Protein AF-A0A106BY87-F1 (afdb_monomer_lite)

Organism: Shewanella frigidimarina (NCBI:txid56812)

Structure (mmCIF, N/CA/C/O backbone):
data_AF-A0A106BY87-F1
#
_entry.id   AF-A0A106BY87-F1
#
loop_
_atom_site.group_PDB
_atom_site.id
_atom_site.type_symbol
_atom_site.label_atom_id
_atom_site.label_alt_id
_atom_site.label_comp_id
_atom_site.label_asym_id
_atom_site.label_entity_id
_atom_site.label_seq_id
_atom_site.pdbx_PDB_ins_code
_atom_site.Cartn_x
_atom_site.Cartn_y
_atom_site.Cartn_z
_atom_site.occupancy
_atom_site.B_iso_or_equiv
_atom_site.auth_seq_id
_atom_site.auth_comp_id
_atom_site.auth_asym_id
_atom_site.auth_atom_id
_atom_site.pdbx_PDB_model_num
ATOM 1 N N . MET A 1 1 ? -18.892 -11.859 18.356 1.00 33.25 1 MET A N 1
ATOM 2 C CA . MET A 1 1 ? -19.936 -12.373 19.288 1.00 33.25 1 MET A CA 1
ATOM 3 C C . MET A 1 1 ? -20.824 -11.203 19.687 1.00 33.25 1 MET A C 1
ATOM 5 O O . MET A 1 1 ? -20.269 -10.182 20.065 1.00 33.25 1 MET A O 1
ATOM 9 N N . SER A 1 2 ? -22.152 -11.294 19.558 1.00 33.75 2 SER A N 1
ATOM 10 C CA . SER A 1 2 ? -23.039 -10.150 19.822 1.00 33.75 2 SER A CA 1
ATOM 11 C C . SER A 1 2 ? -23.058 -9.786 21.311 1.00 33.75 2 SER A C 1
ATOM 13 O O . SER A 1 2 ? -23.176 -10.654 22.182 1.00 33.75 2 SER A O 1
ATOM 15 N N . VAL A 1 3 ? -22.955 -8.483 21.584 1.00 42.69 3 VAL A N 1
ATOM 16 C CA . VAL A 1 3 ? -22.956 -7.875 22.925 1.00 42.69 3 VAL A CA 1
ATOM 17 C C . VAL A 1 3 ? -24.162 -8.302 23.767 1.00 42.69 3 VAL A C 1
ATOM 19 O O . VAL A 1 3 ? -24.038 -8.452 24.977 1.00 42.69 3 VAL A O 1
ATOM 22 N N . GLU A 1 4 ? -25.291 -8.627 23.135 1.00 41.66 4 GLU A N 1
ATOM 23 C CA . GLU A 1 4 ? -26.505 -9.082 23.824 1.00 41.66 4 GLU A CA 1
ATOM 24 C C . GLU A 1 4 ? -26.336 -10.389 24.613 1.00 41.66 4 GLU A C 1
ATOM 26 O O . GLU A 1 4 ? -27.044 -10.604 25.592 1.00 41.66 4 GLU A O 1
ATOM 31 N N . THR A 1 5 ? -25.390 -11.253 24.235 1.00 43.41 5 THR A N 1
ATOM 32 C CA . THR A 1 5 ? -25.271 -12.596 24.833 1.00 43.41 5 THR A CA 1
ATOM 33 C C . THR A 1 5 ? -24.526 -12.615 26.174 1.00 43.41 5 THR A C 1
ATOM 35 O O . THR A 1 5 ? -24.471 -13.658 26.820 1.00 43.41 5 THR A O 1
ATOM 38 N N . ARG A 1 6 ? -23.934 -11.488 26.607 1.00 48.09 6 ARG A N 1
ATOM 39 C CA . ARG A 1 6 ? -23.127 -11.403 27.844 1.00 48.09 6 ARG A CA 1
ATOM 40 C C . ARG A 1 6 ? -23.632 -10.400 28.879 1.00 48.09 6 ARG A C 1
ATOM 42 O O . ARG A 1 6 ? -23.087 -10.351 29.975 1.00 48.09 6 ARG A O 1
ATOM 49 N N . THR A 1 7 ? -24.649 -9.601 28.575 1.00 60.91 7 THR A N 1
ATOM 50 C CA . THR A 1 7 ? -25.034 -8.502 29.467 1.00 60.91 7 THR A CA 1
ATOM 51 C C . THR A 1 7 ? -26.059 -8.941 30.495 1.00 60.91 7 THR A C 1
ATOM 53 O O . THR A 1 7 ? -27.137 -9.431 30.156 1.00 60.91 7 THR A O 1
ATOM 56 N N . ASN A 1 8 ? -25.758 -8.701 31.769 1.00 77.19 8 ASN A N 1
ATOM 57 C CA . ASN A 1 8 ? -26.742 -8.856 32.825 1.00 77.19 8 ASN A CA 1
ATOM 58 C C . ASN A 1 8 ? -27.954 -7.939 32.552 1.00 77.19 8 ASN A C 1
ATOM 60 O O . ASN A 1 8 ? -27.803 -6.729 32.374 1.00 77.19 8 ASN A O 1
ATOM 64 N N . LYS A 1 9 ? -29.167 -8.508 32.547 1.00 85.06 9 LYS A N 1
ATOM 65 C CA . LYS A 1 9 ? -30.429 -7.782 32.303 1.00 85.06 9 LYS A CA 1
ATOM 66 C C . LYS A 1 9 ? -30.598 -6.530 33.176 1.00 85.06 9 LYS A C 1
ATOM 68 O O . LYS A 1 9 ? -31.238 -5.578 32.744 1.00 85.06 9 LYS A O 1
ATOM 73 N N . HIS A 1 10 ? -30.013 -6.517 34.374 1.00 86.75 10 HIS A N 1
ATOM 74 C CA . HIS A 1 10 ? -30.084 -5.397 35.308 1.00 86.75 10 HIS A CA 1
ATOM 75 C C . HIS A 1 10 ? -29.200 -4.215 34.877 1.00 86.75 10 HIS A C 1
ATOM 77 O O . HIS A 1 10 ? -29.629 -3.074 35.002 1.00 86.75 10 HIS A O 1
ATOM 83 N N . ILE A 1 11 ? -28.032 -4.465 34.269 1.00 89.25 11 ILE A N 1
ATOM 84 C CA . ILE A 1 11 ? -27.181 -3.409 33.683 1.00 89.25 11 ILE A CA 1
ATOM 85 C C . ILE A 1 11 ? -27.925 -2.697 32.547 1.00 89.25 11 ILE A C 1
ATOM 87 O O . ILE A 1 11 ? -27.905 -1.468 32.458 1.00 89.25 11 ILE A O 1
ATOM 91 N N . ARG A 1 12 ? -28.612 -3.468 31.696 1.00 90.81 12 ARG A N 1
ATOM 92 C CA . ARG A 1 12 ? -29.432 -2.927 30.606 1.00 90.81 12 ARG A CA 1
ATOM 93 C C . ARG A 1 12 ? -30.654 -2.169 31.136 1.00 90.81 12 ARG A C 1
ATOM 95 O O . ARG A 1 12 ? -30.952 -1.091 30.637 1.00 90.81 12 ARG A O 1
ATOM 102 N N . ALA A 1 13 ? -31.312 -2.680 32.179 1.00 91.12 13 ALA A N 1
ATOM 103 C CA . ALA A 1 13 ? -32.468 -2.022 32.791 1.00 91.12 13 ALA A CA 1
ATOM 104 C C . ALA A 1 13 ? -32.143 -0.609 33.310 1.00 91.12 13 ALA A C 1
ATOM 106 O O . ALA A 1 13 ? -32.957 0.302 33.150 1.00 91.12 13 ALA A O 1
ATOM 107 N N . THR A 1 14 ? -30.947 -0.406 33.876 1.00 91.06 14 THR A N 1
ATOM 108 C CA . THR A 1 14 ? -30.463 0.921 34.293 1.00 91.06 14 THR A CA 1
ATOM 109 C C . THR A 1 14 ? -30.368 1.888 33.115 1.00 91.06 14 THR A C 1
ATOM 111 O O . THR A 1 14 ? -30.880 3.003 33.202 1.00 91.06 14 THR A O 1
ATOM 114 N N . TRP A 1 15 ? -29.793 1.464 31.986 1.00 93.69 15 TRP A N 1
ATOM 115 C CA . TRP A 1 15 ? -29.769 2.281 30.770 1.00 93.69 15 TRP A CA 1
ATOM 116 C C . TRP A 1 15 ? -31.178 2.591 30.258 1.00 93.69 15 TRP A C 1
ATOM 118 O O . TRP A 1 15 ? -31.512 3.756 30.034 1.00 93.69 15 TRP A O 1
ATOM 128 N N . ASP A 1 16 ? -32.023 1.567 30.114 1.00 92.62 16 ASP A N 1
ATOM 129 C CA . ASP A 1 16 ? -33.369 1.706 29.554 1.00 92.62 16 ASP A CA 1
ATOM 130 C C . ASP A 1 16 ? -34.223 2.688 30.376 1.00 92.62 16 ASP A C 1
ATOM 132 O O . ASP A 1 16 ? -34.978 3.483 29.808 1.00 92.62 16 ASP A O 1
ATOM 136 N N . ARG A 1 17 ? -34.051 2.709 31.707 1.00 94.12 17 ARG A N 1
ATOM 137 C CA . ARG A 1 17 ? -34.755 3.626 32.613 1.00 94.12 17 ARG A CA 1
ATOM 138 C C . ARG A 1 17 ? -34.483 5.096 32.306 1.00 94.12 17 ARG A C 1
ATOM 140 O O . ARG A 1 17 ? -35.440 5.873 32.275 1.00 94.12 17 ARG A O 1
ATOM 147 N N . PHE A 1 18 ? -33.212 5.469 32.155 1.00 93.56 18 PHE A N 1
ATOM 148 C CA . PHE A 1 18 ? -32.784 6.866 32.024 1.00 93.56 18 PHE A CA 1
ATOM 149 C C . PHE A 1 18 ? -32.713 7.328 30.566 1.00 93.56 18 PHE A C 1
ATOM 151 O O . PHE A 1 18 ? -33.014 8.484 30.267 1.00 93.56 18 PHE A O 1
ATOM 158 N N . ASN A 1 19 ? -32.363 6.440 29.634 1.00 91.75 19 ASN A N 1
ATOM 159 C CA . ASN A 1 19 ? -32.386 6.752 28.207 1.00 91.75 19 ASN A CA 1
ATOM 160 C C . ASN A 1 19 ? -33.823 6.816 27.671 1.00 91.75 19 ASN A C 1
ATOM 162 O O . ASN A 1 19 ? -34.163 7.745 26.936 1.00 91.75 19 ASN A O 1
ATOM 166 N N . GLY A 1 20 ? -34.692 5.887 28.091 1.00 87.69 20 GLY A N 1
ATOM 167 C CA . GLY A 1 20 ? -36.106 5.867 27.703 1.00 87.69 20 GLY A CA 1
ATOM 168 C C . GLY A 1 20 ? -36.889 7.087 28.198 1.00 87.69 20 GLY A C 1
ATOM 169 O O . GLY A 1 20 ? -37.793 7.554 27.509 1.00 87.69 20 GLY A O 1
ATOM 170 N N . SER A 1 21 ? -36.507 7.657 29.346 1.00 87.69 21 SER A N 1
ATOM 171 C CA . SER A 1 21 ? -37.074 8.907 29.871 1.00 87.69 21 SER A CA 1
ATOM 172 C C . SER A 1 21 ? -36.393 10.176 29.341 1.00 87.69 21 SER A C 1
ATOM 174 O O . SER A 1 21 ? -36.814 11.275 29.697 1.00 87.69 21 SER A O 1
ATOM 176 N N . GLY A 1 22 ? -35.346 10.054 28.514 1.00 88.88 22 GLY A N 1
ATOM 177 C CA . GLY A 1 22 ? -34.585 11.194 27.990 1.00 88.88 22 GLY A CA 1
ATOM 178 C C . GLY A 1 22 ? -33.745 11.934 29.038 1.00 88.88 22 GLY A C 1
ATOM 179 O O . GLY A 1 22 ? -33.365 13.077 28.814 1.00 88.88 22 GLY A O 1
ATOM 180 N N . GLN A 1 23 ? -33.455 11.302 30.178 1.00 92.69 23 GLN A N 1
ATOM 181 C CA . GLN A 1 23 ? -32.757 11.913 31.314 1.00 92.69 23 GLN A CA 1
ATOM 182 C C . GLN A 1 23 ? -31.241 11.682 31.297 1.00 92.69 23 GLN A C 1
ATOM 184 O O . GLN A 1 23 ? -30.545 12.228 32.148 1.00 92.69 23 GLN A O 1
ATOM 189 N N . MET A 1 24 ? -30.699 10.911 30.346 1.00 93.88 24 MET A N 1
ATOM 190 C CA . MET A 1 24 ? -29.258 10.607 30.294 1.00 93.88 24 MET A CA 1
ATOM 191 C C . MET A 1 24 ? -28.355 11.846 30.273 1.00 93.88 24 MET A C 1
ATOM 193 O O . MET A 1 24 ? -27.248 11.799 30.805 1.00 93.88 24 MET A O 1
ATOM 197 N N . SER A 1 25 ? -28.817 12.965 29.718 1.00 92.75 25 SER A N 1
ATOM 198 C CA . SER A 1 25 ? -28.054 14.216 29.666 1.00 92.75 25 SER A CA 1
ATOM 199 C C . SER A 1 25 ? -27.989 14.959 31.006 1.00 92.75 25 SER A C 1
ATOM 201 O O . SER A 1 25 ? -27.091 15.778 31.190 1.00 92.75 25 SER A O 1
ATOM 203 N N . THR A 1 26 ? -28.900 14.675 31.945 1.00 93.69 26 THR A N 1
ATOM 204 C CA . THR A 1 26 ? -29.044 15.416 33.213 1.00 93.69 26 THR A CA 1
ATOM 205 C C . THR A 1 26 ? -28.945 14.551 34.467 1.00 93.69 26 THR A C 1
ATOM 207 O O . THR A 1 26 ? -28.721 15.098 35.541 1.00 93.69 26 THR A O 1
ATOM 210 N N . VAL A 1 27 ? -29.125 13.230 34.359 1.00 95.19 27 VAL A N 1
ATOM 211 C CA . VAL A 1 27 ? -29.111 12.301 35.502 1.00 95.19 27 VAL A CA 1
ATOM 212 C C . VAL A 1 27 ? -27.777 12.370 36.246 1.00 95.19 27 VAL A C 1
ATOM 214 O O . VAL A 1 27 ? -26.713 12.428 35.633 1.00 95.19 27 VAL A O 1
ATOM 217 N N . THR A 1 28 ? -27.800 12.377 37.568 1.00 95.50 28 THR A N 1
ATOM 218 C CA . THR A 1 28 ? -26.586 12.387 38.392 1.00 95.50 28 THR A CA 1
ATOM 219 C C . THR A 1 28 ? -26.012 10.979 38.558 1.00 95.50 28 THR A C 1
ATOM 221 O O . THR A 1 28 ? -26.722 9.980 38.437 1.00 95.50 28 THR A O 1
ATOM 224 N N . ILE A 1 29 ? -24.714 10.881 38.862 1.00 96.00 29 ILE A N 1
ATOM 225 C CA . ILE A 1 29 ? -24.072 9.590 39.160 1.00 96.00 29 ILE A CA 1
ATOM 226 C C . ILE A 1 29 ? -24.725 8.888 40.363 1.00 96.00 29 ILE A C 1
ATOM 228 O O . ILE A 1 29 ? -24.863 7.667 40.350 1.00 96.00 29 ILE A O 1
ATOM 232 N N . ASP A 1 30 ? -25.207 9.652 41.351 1.00 95.06 30 ASP A N 1
ATOM 233 C CA . ASP A 1 30 ? -25.891 9.121 42.534 1.00 95.06 30 ASP A CA 1
ATOM 234 C C . ASP A 1 30 ? -27.262 8.535 42.183 1.00 95.06 30 ASP A C 1
ATOM 236 O O . ASP A 1 30 ? -27.630 7.473 42.679 1.00 95.06 30 ASP A O 1
ATOM 240 N N . GLU A 1 31 ? -28.019 9.178 41.290 1.00 95.19 31 GLU A N 1
ATOM 241 C CA . GLU A 1 31 ? -29.291 8.635 40.799 1.00 95.19 31 GLU A CA 1
ATOM 242 C C . GLU A 1 31 ? -29.090 7.323 40.035 1.00 95.19 31 GLU A C 1
ATOM 244 O O . GLU A 1 31 ? -29.853 6.374 40.237 1.00 95.19 31 GLU A O 1
ATOM 249 N N . VAL A 1 32 ? -28.045 7.240 39.202 1.00 95.38 32 VAL A N 1
ATOM 250 C CA . VAL A 1 32 ? -27.690 5.999 38.496 1.00 95.38 32 VAL A CA 1
ATOM 251 C C . VAL A 1 32 ? -27.282 4.910 39.483 1.00 95.38 32 VAL A C 1
ATOM 253 O O . VAL A 1 32 ? -27.787 3.791 39.384 1.00 95.38 32 VAL A O 1
ATOM 256 N N . LYS A 1 33 ? -26.426 5.238 40.458 1.00 95.62 33 LYS A N 1
ATOM 257 C CA . LYS A 1 33 ? -25.991 4.310 41.507 1.00 95.62 33 LYS A CA 1
ATOM 258 C C . LYS A 1 33 ? -27.179 3.756 42.294 1.00 95.62 33 LYS A C 1
ATOM 260 O O . LYS A 1 33 ? -27.349 2.542 42.363 1.00 95.62 33 LYS A O 1
ATOM 265 N N . ASN A 1 34 ? -28.034 4.637 42.811 1.00 95.19 34 ASN A N 1
ATOM 266 C CA . ASN A 1 34 ? -29.198 4.263 43.613 1.00 95.19 34 ASN A CA 1
ATOM 267 C C . ASN A 1 34 ? -30.154 3.347 42.835 1.00 95.19 34 ASN A C 1
ATOM 269 O O . ASN A 1 34 ? -30.654 2.365 43.380 1.00 95.19 34 ASN A O 1
ATOM 273 N N . PHE A 1 35 ? -30.411 3.642 41.556 1.00 95.12 35 PHE A N 1
ATOM 274 C CA . PHE A 1 35 ? -31.281 2.800 40.735 1.00 95.12 35 PHE A CA 1
ATOM 275 C C . PHE A 1 35 ? -30.647 1.437 40.420 1.00 95.12 35 PHE A C 1
ATOM 277 O O . PHE A 1 35 ? -31.333 0.414 40.438 1.00 95.12 35 PHE A O 1
ATOM 284 N N . ALA A 1 36 ? -29.340 1.404 40.160 1.00 93.50 36 ALA A N 1
ATOM 285 C CA . ALA A 1 36 ? -28.619 0.166 39.896 1.00 93.50 36 ALA A CA 1
ATOM 286 C C . ALA A 1 36 ? -28.599 -0.759 41.134 1.00 93.50 36 ALA A C 1
ATOM 288 O O . ALA A 1 36 ? -28.871 -1.954 41.004 1.00 93.50 36 ALA A O 1
ATOM 289 N N . GLU A 1 37 ? -28.396 -0.208 42.336 1.00 94.06 37 GLU A N 1
ATOM 290 C CA . GLU A 1 37 ? -28.507 -0.940 43.609 1.00 94.06 37 GLU A CA 1
ATOM 291 C C . GLU A 1 37 ? -29.935 -1.464 43.845 1.00 94.06 37 GLU A C 1
ATOM 293 O O . GLU A 1 37 ? -30.120 -2.621 44.224 1.00 94.06 37 GLU A O 1
ATOM 298 N N . GLN A 1 38 ? -30.968 -0.666 43.538 1.00 93.38 38 GLN A N 1
ATOM 299 C CA . GLN A 1 38 ? -32.374 -1.106 43.593 1.00 93.38 38 GLN A CA 1
ATOM 300 C C . GLN A 1 38 ? -32.678 -2.253 42.621 1.00 93.38 38 GLN A C 1
ATOM 302 O O . GLN A 1 38 ? -33.540 -3.088 42.898 1.00 93.38 38 GLN A O 1
ATOM 307 N N . CYS A 1 39 ? -31.967 -2.316 41.494 1.00 89.56 39 CYS A N 1
ATOM 308 C CA . CYS A 1 39 ? -32.050 -3.423 40.547 1.00 89.56 39 CYS A CA 1
ATOM 309 C C . CYS A 1 39 ? -31.304 -4.685 41.017 1.00 89.56 39 CYS A C 1
ATOM 311 O O . CYS A 1 39 ? -31.367 -5.698 40.322 1.00 89.56 39 CYS A O 1
ATOM 313 N N . GLY A 1 40 ? -30.634 -4.644 42.175 1.00 90.62 40 GLY A N 1
ATOM 314 C CA . GLY A 1 40 ? -29.910 -5.769 42.766 1.00 90.62 40 GLY A CA 1
ATOM 315 C C . GLY A 1 40 ? -28.458 -5.907 42.306 1.00 90.62 40 GLY A C 1
ATOM 316 O O . GLY A 1 40 ? -27.892 -6.986 42.460 1.00 90.62 40 GLY A O 1
ATOM 317 N N . LEU A 1 41 ? -27.863 -4.860 41.721 1.00 91.38 41 LEU A N 1
ATOM 318 C CA . LEU A 1 41 ? -26.447 -4.849 41.336 1.00 91.38 41 LEU A CA 1
ATOM 319 C C . LEU A 1 41 ? -25.564 -4.451 42.524 1.00 91.38 41 LEU A C 1
ATOM 321 O O . LEU A 1 41 ? -25.893 -3.510 43.250 1.00 91.38 41 LEU A O 1
ATOM 325 N N . VAL A 1 42 ? -24.417 -5.116 42.690 1.00 93.50 42 VAL A N 1
ATOM 326 C CA . VAL A 1 42 ? -23.395 -4.694 43.654 1.00 93.50 42 VAL A CA 1
ATOM 327 C C . VAL A 1 42 ? -22.458 -3.719 42.951 1.00 93.50 42 VAL A C 1
ATOM 329 O O . VAL A 1 42 ? -21.729 -4.089 42.031 1.00 93.50 42 VAL A O 1
ATOM 332 N N . ILE A 1 43 ? -22.507 -2.450 43.357 1.00 95.00 43 ILE A N 1
ATOM 333 C CA . ILE A 1 43 ? -21.771 -1.375 42.688 1.00 95.00 43 ILE A CA 1
ATOM 334 C C . ILE A 1 43 ? -20.369 -1.237 43.275 1.00 95.00 43 ILE A C 1
ATOM 336 O O . ILE A 1 43 ? -20.210 -0.949 44.460 1.00 95.00 43 ILE A O 1
ATOM 340 N N . GLU A 1 44 ? -19.356 -1.390 42.424 1.00 95.62 44 GLU A N 1
ATOM 341 C CA . GLU A 1 44 ? -17.955 -1.152 42.776 1.00 95.62 44 GLU A CA 1
ATOM 342 C C . GLU A 1 44 ? -17.593 0.331 42.628 1.00 95.62 44 GLU A C 1
ATOM 344 O O . GLU A 1 44 ? -17.013 0.922 43.538 1.00 95.62 44 GLU A O 1
ATOM 349 N N . SER A 1 45 ? -17.956 0.949 41.499 1.00 96.00 45 SER A N 1
ATOM 350 C CA . SER A 1 45 ? -17.757 2.382 41.249 1.00 96.00 45 SER A CA 1
ATOM 351 C C . SER A 1 45 ? -18.746 2.938 40.216 1.00 96.00 45 SER A C 1
ATOM 353 O O . SER A 1 45 ? -19.279 2.205 39.377 1.00 96.00 45 SER A O 1
ATOM 355 N N . VAL A 1 46 ? -19.003 4.249 40.297 1.00 96.94 46 VAL A N 1
ATOM 356 C CA . VAL A 1 46 ? -19.772 5.020 39.304 1.00 96.94 46 VAL A CA 1
ATOM 357 C C . VAL A 1 46 ? -19.043 6.327 39.040 1.00 96.94 46 VAL A C 1
ATOM 359 O O . VAL A 1 46 ? -18.880 7.130 39.958 1.00 96.94 46 VAL A O 1
ATOM 362 N N . GLU A 1 47 ? -18.597 6.538 37.806 1.00 97.31 47 GLU A N 1
ATOM 363 C CA . GLU A 1 47 ? -17.714 7.656 37.459 1.00 97.31 47 GLU A CA 1
ATOM 364 C C . GLU A 1 47 ? -18.111 8.302 36.127 1.00 97.31 47 GLU A C 1
ATOM 366 O O . GLU A 1 47 ? -18.644 7.646 35.233 1.00 97.31 47 GLU A O 1
ATOM 371 N N . GLU A 1 48 ? -17.835 9.599 35.982 1.00 97.31 48 GLU A N 1
ATOM 372 C CA . GLU A 1 48 ? -17.877 10.271 34.680 1.00 97.31 48 GLU A CA 1
ATOM 373 C C . GLU A 1 48 ? -16.597 9.967 33.911 1.00 97.31 48 GLU A C 1
ATOM 375 O O . GLU A 1 48 ? -15.495 10.245 34.385 1.00 97.31 48 GLU A O 1
ATOM 380 N N . VAL A 1 49 ? -16.746 9.445 32.699 1.00 97.56 49 VAL A N 1
ATOM 381 C CA . VAL A 1 49 ? -15.627 9.095 31.827 1.00 97.56 49 VAL A CA 1
ATOM 382 C C . VAL A 1 49 ? -15.842 9.635 30.419 1.00 97.56 49 VAL A C 1
ATOM 384 O O . VAL A 1 49 ? -16.955 9.960 30.002 1.00 97.56 49 VAL A O 1
ATOM 387 N N . GLU A 1 50 ? -14.761 9.679 29.647 1.00 96.88 50 GLU A N 1
ATOM 388 C CA . GLU A 1 50 ? -14.826 9.870 28.203 1.00 96.88 50 GLU A CA 1
ATOM 389 C C . GLU A 1 50 ? -14.363 8.599 27.490 1.00 96.88 50 GLU A C 1
ATOM 391 O O . GLU A 1 50 ? -13.336 8.011 27.834 1.00 96.88 50 GLU A O 1
ATOM 396 N N . PHE A 1 51 ? -15.112 8.176 26.476 1.00 95.69 51 PHE A N 1
ATOM 397 C CA . PHE A 1 51 ? -14.760 7.053 25.607 1.00 95.69 51 PHE A CA 1
ATOM 398 C C . PHE A 1 51 ? -14.699 7.509 24.143 1.00 95.69 51 PHE A C 1
ATOM 400 O O . PHE A 1 51 ? -15.013 8.652 23.816 1.00 95.69 51 PHE A O 1
ATOM 407 N N . GLY A 1 52 ? -14.263 6.628 23.250 1.00 93.38 52 GLY A N 1
ATOM 408 C CA . GLY A 1 52 ? -14.148 6.905 21.822 1.00 93.38 52 GLY A CA 1
ATOM 409 C C . GLY A 1 52 ? -12.810 7.520 21.418 1.00 93.38 52 GLY A C 1
ATOM 410 O O . GLY A 1 52 ? -12.026 7.946 22.258 1.00 93.38 52 GLY A O 1
ATOM 411 N N . SER A 1 53 ? -12.506 7.528 20.117 1.00 85.69 53 SER A N 1
ATOM 412 C CA . SER A 1 53 ? -11.240 8.075 19.600 1.00 85.69 53 SER A CA 1
ATOM 413 C C . SER A 1 53 ? -11.419 9.442 18.946 1.00 85.69 53 SER A C 1
ATOM 415 O O . SER A 1 53 ? -10.586 10.317 19.166 1.00 85.69 53 SER A O 1
ATOM 417 N N . ASN A 1 54 ? -12.461 9.625 18.126 1.00 83.00 54 ASN A N 1
ATOM 418 C CA . ASN A 1 54 ? -12.788 10.905 17.503 1.00 83.00 54 ASN A CA 1
ATOM 419 C C . ASN A 1 54 ? -14.274 10.938 17.068 1.00 83.00 54 ASN A C 1
ATOM 421 O O . ASN A 1 54 ? -14.596 10.390 16.014 1.00 83.00 54 ASN A O 1
ATOM 425 N N . PRO A 1 55 ? -15.188 11.572 17.826 1.00 90.06 55 PRO A N 1
ATOM 426 C CA . PRO A 1 55 ? -14.944 12.399 19.010 1.00 90.06 55 PRO A CA 1
ATOM 427 C C . PRO A 1 55 ? -14.754 11.583 20.300 1.00 90.06 55 PRO A C 1
ATOM 429 O O . PRO A 1 55 ? -15.063 10.393 20.352 1.00 90.06 55 PRO A O 1
ATOM 432 N N . ARG A 1 56 ? -14.273 12.254 21.356 1.00 93.69 56 ARG A N 1
ATOM 433 C CA . ARG A 1 56 ? -14.400 11.778 22.741 1.00 93.69 56 ARG A CA 1
ATOM 434 C C . ARG A 1 56 ? -15.828 12.048 23.225 1.00 93.69 56 ARG A C 1
ATOM 436 O O . ARG A 1 56 ? -16.321 13.168 23.094 1.00 93.69 56 ARG A O 1
ATOM 443 N N . ILE A 1 57 ? -16.503 11.022 23.734 1.00 95.38 57 ILE A N 1
ATOM 444 C CA . ILE A 1 57 ? -17.913 11.055 24.139 1.00 95.38 57 ILE A CA 1
ATOM 445 C C . ILE A 1 57 ? -17.994 10.864 25.649 1.00 95.38 57 ILE A C 1
ATOM 447 O O . ILE A 1 57 ? -17.451 9.901 26.183 1.00 95.38 57 ILE A O 1
ATOM 451 N N . LYS A 1 58 ? -18.707 11.767 26.327 1.00 96.75 58 LYS A N 1
ATOM 452 C CA . LYS A 1 58 ? -18.968 11.666 27.767 1.00 96.75 58 LYS A CA 1
ATOM 453 C C . LYS A 1 58 ? -19.952 10.541 28.067 1.00 96.75 58 LYS A C 1
ATOM 455 O O . LYS A 1 58 ? -20.981 10.424 27.395 1.00 96.75 58 LYS A O 1
ATOM 460 N N . ALA A 1 59 ? -19.664 9.761 29.096 1.00 97.62 59 ALA A N 1
ATOM 461 C CA . ALA A 1 59 ? -20.509 8.684 29.583 1.00 97.62 59 ALA A CA 1
ATOM 462 C C . ALA A 1 59 ? -20.384 8.533 31.098 1.00 97.62 59 ALA A C 1
ATOM 464 O O . ALA A 1 59 ? -19.358 8.869 31.681 1.00 97.62 59 ALA A O 1
ATOM 465 N N . ILE A 1 60 ? -21.405 7.941 31.710 1.00 97.94 60 ILE A N 1
ATOM 466 C CA . ILE A 1 60 ? -21.293 7.383 33.057 1.00 97.94 60 ILE A CA 1
ATOM 467 C C . ILE A 1 60 ? -20.766 5.955 32.913 1.00 97.94 60 ILE A C 1
ATOM 469 O O . ILE A 1 60 ? -21.384 5.146 32.217 1.00 97.94 60 ILE A O 1
ATOM 473 N N . GLN A 1 61 ? -19.643 5.640 33.552 1.00 97.50 61 GLN A N 1
ATOM 474 C CA . GLN A 1 61 ? -19.169 4.270 33.700 1.00 97.50 61 GLN A CA 1
ATOM 475 C C . GLN A 1 61 ? -19.743 3.672 34.981 1.00 97.50 61 GLN A C 1
ATOM 477 O O . GLN A 1 61 ? -19.535 4.209 36.067 1.00 97.50 61 GLN A O 1
ATOM 482 N N . LEU A 1 62 ? -20.457 2.558 34.847 1.00 96.56 62 LEU A N 1
ATOM 483 C CA . LEU A 1 62 ? -20.959 1.759 35.959 1.00 96.56 62 LEU A CA 1
ATOM 484 C C . LEU A 1 62 ? -20.117 0.490 36.064 1.00 96.56 62 LEU A C 1
ATOM 486 O O . LEU A 1 62 ? -20.168 -0.351 35.164 1.00 96.56 62 LEU A O 1
ATOM 490 N N . LYS A 1 63 ? -19.369 0.334 37.157 1.00 96.06 63 LYS A N 1
ATOM 491 C CA . LYS A 1 63 ? -18.618 -0.887 37.448 1.00 96.06 63 LYS A CA 1
ATOM 492 C C . LYS A 1 63 ? -19.334 -1.699 38.520 1.00 96.06 63 LYS A C 1
ATOM 494 O O . LYS A 1 63 ? -19.653 -1.180 39.591 1.00 96.06 63 LYS A O 1
ATOM 499 N N . THR A 1 64 ? -19.594 -2.965 38.219 1.00 94.25 64 THR A N 1
ATOM 500 C CA . THR A 1 64 ? -20.325 -3.895 39.089 1.00 94.25 64 THR A CA 1
ATOM 501 C C . THR A 1 64 ? -19.588 -5.219 39.213 1.00 94.25 64 THR A C 1
ATOM 503 O O . THR A 1 64 ? -18.716 -5.525 38.399 1.00 94.25 64 THR A O 1
ATOM 506 N N . ASP A 1 65 ? -20.020 -6.040 40.164 1.00 90.25 65 ASP A N 1
ATOM 507 C CA . ASP A 1 65 ? -19.598 -7.437 40.316 1.00 90.25 65 ASP A CA 1
ATOM 508 C C . ASP A 1 65 ? -19.853 -8.305 39.066 1.00 90.25 65 ASP A C 1
ATOM 510 O O . ASP A 1 65 ? -19.242 -9.357 38.885 1.00 90.25 65 ASP A O 1
ATOM 514 N N . LEU A 1 66 ? -20.750 -7.857 38.186 1.00 90.12 66 LEU A N 1
ATOM 515 C CA . LEU A 1 66 ? -21.184 -8.566 36.983 1.00 90.12 66 LEU A CA 1
ATOM 516 C C . LEU A 1 66 ? -20.556 -8.024 35.691 1.00 90.12 66 LEU A C 1
ATOM 518 O O . LEU A 1 66 ? -20.791 -8.595 34.625 1.00 90.12 66 LEU A O 1
ATOM 522 N N . GLY A 1 67 ? -19.795 -6.929 35.768 1.00 91.81 67 GLY A N 1
ATOM 523 C CA . GLY A 1 67 ? -19.145 -6.293 34.624 1.00 91.81 67 GLY A CA 1
ATOM 524 C C . GLY A 1 67 ? -19.223 -4.768 34.631 1.00 91.81 67 GLY A C 1
ATOM 525 O O . GLY A 1 67 ? -19.802 -4.142 35.526 1.00 91.81 67 GLY A O 1
ATOM 526 N N . THR A 1 68 ? -18.631 -4.174 33.598 1.00 94.81 68 THR A N 1
ATOM 527 C CA . THR A 1 68 ? -18.499 -2.725 33.406 1.00 94.81 68 THR A CA 1
ATOM 528 C C . THR A 1 68 ? -19.356 -2.246 32.239 1.00 94.81 68 THR A C 1
ATOM 530 O O . THR A 1 68 ? -19.306 -2.811 31.147 1.00 94.81 68 THR A O 1
ATOM 533 N N . ALA A 1 69 ? -20.115 -1.172 32.437 1.00 96.31 69 ALA A N 1
ATOM 534 C CA . ALA A 1 69 ? -20.995 -0.595 31.428 1.00 96.31 69 ALA A CA 1
ATOM 535 C C . ALA A 1 69 ? -20.716 0.891 31.193 1.00 96.31 69 ALA A C 1
ATOM 537 O O . ALA A 1 69 ? -20.427 1.623 32.136 1.00 96.31 69 ALA A O 1
ATOM 538 N N . LEU A 1 70 ? -20.861 1.341 29.945 1.00 97.19 70 LEU A N 1
ATOM 539 C CA . LEU A 1 70 ? -20.870 2.757 29.581 1.00 97.19 70 LEU A CA 1
ATOM 540 C C . LEU A 1 70 ? -22.281 3.212 29.236 1.00 97.19 70 LEU A C 1
ATOM 542 O O . LEU A 1 70 ? -22.944 2.622 28.383 1.00 97.19 70 LEU A O 1
ATOM 546 N N . TYR A 1 71 ? -22.699 4.314 29.850 1.00 97.00 71 TYR A N 1
ATOM 547 C CA . TYR A 1 71 ? -23.960 4.993 29.580 1.00 97.00 71 TYR A CA 1
ATOM 548 C C . TYR A 1 71 ? -23.682 6.371 28.961 1.00 97.00 71 TYR A C 1
ATOM 550 O O . TYR A 1 71 ? -23.434 7.332 29.696 1.00 97.00 71 TYR A O 1
ATOM 558 N N . PRO A 1 72 ? -23.683 6.494 27.618 1.00 96.75 72 PRO A N 1
ATOM 559 C CA . PRO A 1 72 ? -23.418 7.756 26.931 1.00 96.75 72 PRO A CA 1
ATOM 560 C C . PRO A 1 72 ? -24.371 8.879 27.357 1.00 96.75 72 PRO A C 1
ATOM 562 O O . PRO A 1 72 ? -25.579 8.681 27.481 1.00 96.75 72 PRO A O 1
ATOM 565 N N . ARG A 1 73 ? -23.829 10.088 27.546 1.00 96.31 73 ARG A N 1
ATOM 566 C CA . ARG A 1 73 ? -24.591 11.283 27.953 1.00 96.31 73 ARG A CA 1
ATOM 567 C C . ARG A 1 73 ? -25.451 11.879 26.837 1.00 96.31 73 ARG A C 1
ATOM 569 O O . ARG A 1 73 ? -26.424 12.570 27.123 1.00 96.31 73 ARG A O 1
ATOM 576 N N . LYS A 1 74 ? -25.064 11.652 25.582 1.00 93.88 74 LYS A N 1
ATOM 577 C CA . LYS A 1 74 ? -25.727 12.161 24.375 1.00 93.88 74 LYS A CA 1
ATOM 578 C C . LYS A 1 74 ? -26.077 11.004 23.466 1.00 93.88 74 LYS A C 1
ATOM 580 O O . LYS A 1 74 ? -25.275 10.081 23.367 1.00 93.88 74 LYS A O 1
ATOM 585 N N . LYS A 1 75 ? -27.207 11.100 22.768 1.00 93.31 75 LYS A N 1
ATOM 586 C CA . LYS A 1 75 ? -27.567 10.182 21.679 1.00 93.31 75 LYS A CA 1
ATOM 587 C C . LYS A 1 75 ? -26.674 10.419 20.462 1.00 93.31 75 LYS A C 1
ATOM 589 O O . LYS A 1 75 ? -26.193 11.530 20.262 1.00 93.31 75 LYS A O 1
ATOM 594 N N . LEU A 1 76 ? -26.501 9.413 19.601 1.00 92.69 76 LEU A N 1
ATOM 595 C CA . LEU A 1 76 ? -25.673 9.533 18.389 1.00 92.69 76 LEU A CA 1
ATOM 596 C C . LEU A 1 76 ? -26.048 10.743 17.517 1.00 92.69 76 LEU A C 1
ATOM 598 O O . LEU A 1 76 ? -25.174 11.495 17.095 1.00 92.69 76 LEU A O 1
ATOM 602 N N . ASN A 1 77 ? -27.344 10.982 17.302 1.00 92.75 77 ASN A N 1
ATOM 603 C CA . ASN A 1 77 ? -27.837 12.115 16.514 1.00 92.75 77 ASN A CA 1
ATOM 604 C C . ASN A 1 77 ? -27.596 13.489 17.172 1.00 92.75 77 ASN A C 1
ATOM 606 O O . ASN A 1 77 ? -27.702 14.504 16.492 1.00 92.75 77 ASN A O 1
ATOM 610 N N . GLU A 1 78 ? -27.236 13.537 18.454 1.00 93.88 78 GLU A N 1
ATOM 611 C CA . GLU A 1 78 ? -26.871 14.754 19.194 1.00 93.88 78 GLU A CA 1
ATOM 612 C C . GLU A 1 78 ? -25.348 15.008 19.182 1.00 93.88 78 GLU A C 1
ATOM 614 O O . GLU A 1 78 ? -24.868 16.016 19.713 1.00 93.88 78 GLU A O 1
ATOM 619 N N . ILE A 1 79 ? -24.561 14.098 18.596 1.00 94.25 79 ILE A N 1
ATOM 620 C CA . ILE A 1 79 ? -23.108 14.225 18.471 1.00 94.25 79 ILE A CA 1
ATOM 621 C C . ILE A 1 79 ? -22.790 14.909 17.137 1.00 94.25 79 ILE A C 1
ATOM 623 O O . ILE A 1 79 ? -22.675 14.271 16.092 1.00 94.25 79 ILE A O 1
ATOM 627 N N . GLU A 1 80 ? -22.611 16.230 17.179 1.00 93.38 80 GLU A N 1
ATOM 628 C CA . GLU A 1 80 ? -22.368 17.075 15.997 1.00 93.38 80 GLU A CA 1
ATOM 629 C C . GLU A 1 80 ? -21.216 16.572 15.116 1.00 93.38 80 GLU A C 1
ATOM 631 O O . GLU A 1 80 ? -21.379 16.448 13.903 1.00 93.38 80 GLU A O 1
ATOM 636 N N . ILE A 1 81 ? -20.075 16.220 15.722 1.00 92.31 81 ILE A N 1
ATOM 637 C CA . ILE A 1 81 ? -18.891 15.732 14.996 1.00 92.31 81 ILE A CA 1
ATOM 638 C C . ILE A 1 81 ? -19.191 14.420 14.261 1.00 92.31 81 ILE A C 1
ATOM 640 O O . ILE A 1 81 ? -18.754 14.251 13.127 1.00 92.31 81 ILE A O 1
ATOM 644 N N . TYR A 1 82 ? -19.945 13.502 14.877 1.00 94.19 82 TYR A N 1
ATOM 645 C CA . TYR A 1 82 ? -20.342 12.252 14.229 1.00 94.19 82 TYR A CA 1
ATOM 646 C C . TYR A 1 82 ? -21.181 12.553 12.986 1.00 94.19 82 TYR A C 1
ATOM 648 O O . TYR A 1 82 ? -20.796 12.149 11.893 1.00 94.19 82 TYR A O 1
ATOM 656 N N . ASN A 1 83 ? -22.246 13.347 13.135 1.00 94.81 83 ASN A N 1
ATOM 657 C CA . ASN A 1 83 ? -23.136 13.703 12.029 1.00 94.81 83 ASN A CA 1
ATOM 658 C C . ASN A 1 83 ? -22.397 14.427 10.890 1.00 94.81 83 ASN A C 1
ATOM 660 O O . ASN A 1 83 ? -22.604 14.104 9.722 1.00 94.81 83 ASN A O 1
ATOM 664 N N . HIS A 1 84 ? -21.503 15.368 11.219 1.00 94.88 84 HIS A N 1
ATOM 665 C CA . HIS A 1 84 ? -20.714 16.111 10.231 1.00 94.88 84 HIS A CA 1
ATOM 666 C C . HIS A 1 84 ? -19.757 15.211 9.437 1.00 94.88 84 HIS A C 1
ATOM 668 O O . HIS A 1 84 ? -19.449 15.492 8.282 1.00 94.88 84 HIS A O 1
ATOM 674 N N . ASN A 1 85 ? -19.300 14.112 10.040 1.00 94.19 85 ASN A N 1
ATOM 675 C CA . ASN A 1 85 ? -18.294 13.235 9.458 1.00 94.19 85 ASN A CA 1
ATOM 676 C C . ASN A 1 85 ? -18.871 12.071 8.640 1.00 94.19 85 ASN A C 1
ATOM 678 O O . ASN A 1 85 ? -18.089 11.387 7.979 1.00 94.19 85 ASN A O 1
ATOM 682 N N . ILE A 1 86 ? -20.191 11.839 8.639 1.00 94.75 86 ILE A N 1
ATOM 683 C CA . ILE A 1 86 ? -20.814 10.725 7.898 1.00 94.75 86 ILE A CA 1
ATOM 684 C C . ILE A 1 86 ? -20.506 10.828 6.397 1.00 94.75 86 ILE A C 1
ATOM 686 O O . ILE A 1 86 ? -19.896 9.926 5.817 1.00 94.75 86 ILE A O 1
ATOM 690 N N . GLU A 1 87 ? -20.897 11.937 5.764 1.00 94.88 87 GLU A N 1
ATOM 691 C CA . GLU A 1 87 ? -20.723 12.137 4.322 1.00 94.88 87 GLU A CA 1
ATOM 692 C C . GLU A 1 87 ? -19.238 12.230 3.913 1.00 94.88 87 GLU A C 1
ATOM 694 O O . GLU A 1 87 ? -18.842 11.501 2.996 1.00 94.88 87 GLU A O 1
ATOM 699 N N . PRO A 1 88 ? -18.371 13.011 4.598 1.00 93.31 88 PRO A N 1
ATOM 700 C CA . PRO A 1 88 ? -16.941 13.038 4.296 1.00 93.31 88 PRO A CA 1
ATOM 701 C C . PRO A 1 88 ? -16.261 11.666 4.378 1.00 93.31 88 PRO A C 1
ATOM 703 O O . PRO A 1 88 ? -15.491 11.320 3.482 1.00 93.31 88 PRO A O 1
ATOM 706 N N . ASN A 1 89 ? -16.560 10.854 5.402 1.00 93.94 89 ASN A N 1
ATOM 707 C CA . ASN A 1 89 ? -15.995 9.504 5.505 1.00 93.94 89 ASN A CA 1
ATOM 708 C C . ASN A 1 89 ? -16.481 8.605 4.369 1.00 93.94 89 ASN A C 1
ATOM 710 O O . ASN A 1 89 ? -15.689 7.863 3.788 1.00 93.94 89 ASN A O 1
ATOM 714 N N . GLN A 1 90 ? -17.766 8.673 4.018 1.00 95.00 90 GLN A N 1
ATOM 715 C CA . GLN A 1 90 ? -18.305 7.880 2.917 1.00 95.00 90 GLN A CA 1
ATOM 716 C C . GLN A 1 90 ? -17.668 8.266 1.575 1.00 95.00 90 GLN A C 1
ATOM 718 O O . GLN A 1 90 ? -17.312 7.387 0.784 1.00 95.00 90 GLN A O 1
ATOM 723 N N . ASN A 1 91 ? -17.486 9.565 1.327 1.00 95.62 91 ASN A N 1
ATOM 724 C CA . ASN A 1 91 ? -16.793 10.067 0.145 1.00 95.62 91 ASN A CA 1
ATOM 725 C C . ASN A 1 91 ? -15.335 9.580 0.109 1.00 95.62 91 ASN A C 1
ATOM 727 O O . ASN A 1 91 ? -14.902 9.040 -0.909 1.00 95.62 91 ASN A O 1
ATOM 731 N N . TYR A 1 92 ? -14.612 9.662 1.228 1.00 95.19 92 TYR A N 1
ATOM 732 C CA . TYR A 1 92 ? -13.218 9.226 1.297 1.00 95.19 92 TYR A CA 1
ATOM 733 C C . TYR A 1 92 ? -13.059 7.706 1.157 1.00 95.19 92 TYR A C 1
ATOM 735 O O . TYR A 1 92 ? -12.149 7.228 0.481 1.00 95.19 92 TYR A O 1
ATOM 743 N N . ALA A 1 93 ? -13.985 6.918 1.707 1.00 96.12 93 ALA A N 1
ATOM 744 C CA . ALA A 1 93 ? -14.029 5.481 1.458 1.00 96.12 93 ALA A CA 1
ATOM 745 C C . ALA A 1 93 ? -14.232 5.188 -0.036 1.00 96.12 93 ALA A C 1
ATOM 747 O O . ALA A 1 93 ? -13.544 4.338 -0.592 1.00 96.12 93 ALA A O 1
ATOM 748 N N . ASN A 1 94 ? -15.145 5.897 -0.705 1.00 96.62 94 ASN A N 1
ATOM 749 C CA . ASN A 1 94 ? -15.381 5.740 -2.143 1.00 96.62 94 ASN A CA 1
ATOM 750 C C . ASN A 1 94 ? -14.180 6.179 -2.994 1.00 96.62 94 ASN A C 1
ATOM 752 O O . ASN A 1 94 ? -13.903 5.547 -4.018 1.00 96.62 94 ASN A O 1
ATOM 756 N N . PHE A 1 95 ? -13.436 7.191 -2.546 1.00 97.12 95 PHE A N 1
ATOM 757 C CA . PHE A 1 95 ? -12.184 7.598 -3.171 1.00 97.12 95 PHE A CA 1
ATOM 758 C C . PHE A 1 95 ? -11.180 6.439 -3.198 1.00 97.12 95 PHE A C 1
ATOM 760 O O . PHE A 1 95 ? -10.738 6.056 -4.282 1.00 97.12 95 PHE A O 1
ATOM 767 N N . TRP A 1 96 ? -10.904 5.812 -2.047 1.00 97.25 96 TRP A N 1
ATOM 768 C CA . TRP A 1 96 ? -9.977 4.675 -1.952 1.00 97.25 96 TRP A CA 1
ATOM 769 C C . TRP A 1 96 ? -10.365 3.515 -2.875 1.00 97.25 96 TRP A C 1
ATOM 771 O O . TRP A 1 96 ? -9.537 3.005 -3.632 1.00 97.25 96 TRP A O 1
ATOM 781 N N . LYS A 1 97 ? -11.659 3.178 -2.921 1.00 95.94 97 LYS A N 1
ATOM 782 C CA . LYS A 1 97 ? -12.191 2.174 -3.859 1.00 95.94 97 LYS A CA 1
ATOM 783 C C . LYS A 1 97 ? -11.938 2.546 -5.321 1.00 95.94 97 LYS A C 1
ATOM 785 O O . LYS A 1 97 ? -11.700 1.674 -6.153 1.00 95.94 97 LYS A O 1
ATOM 790 N N . SER A 1 98 ? -12.025 3.833 -5.650 1.00 95.81 98 SER A N 1
ATOM 791 C CA . SER A 1 98 ? -11.898 4.327 -7.023 1.00 95.81 98 SER A CA 1
ATOM 792 C C . SER A 1 98 ? -10.451 4.296 -7.518 1.00 95.81 98 SER A C 1
ATOM 794 O O . SER A 1 98 ? -10.224 3.922 -8.670 1.00 95.81 98 SER A O 1
ATOM 796 N N . VAL A 1 99 ? -9.480 4.602 -6.647 1.00 95.94 99 VAL A N 1
ATOM 797 C CA . VAL A 1 99 ? -8.034 4.507 -6.942 1.00 95.94 99 VAL A CA 1
ATOM 798 C C . VAL A 1 99 ? -7.468 3.085 -6.827 1.00 95.94 99 VAL A C 1
ATOM 800 O O . VAL A 1 99 ? -6.265 2.888 -7.002 1.00 95.94 99 VAL A O 1
ATOM 803 N N . ASP A 1 100 ? -8.325 2.089 -6.571 1.00 96.00 100 ASP A N 1
ATOM 804 C CA . ASP A 1 100 ? -7.930 0.693 -6.356 1.00 96.00 100 ASP A CA 1
ATOM 805 C C . ASP A 1 100 ? -6.900 0.555 -5.224 1.00 96.00 100 ASP A C 1
ATOM 807 O O . ASP A 1 100 ? -5.852 -0.067 -5.382 1.00 96.00 100 ASP A O 1
ATOM 811 N N . TRP A 1 101 ? -7.153 1.194 -4.080 1.00 97.31 101 TRP A N 1
ATOM 812 C CA . TRP A 1 101 ? -6.286 1.096 -2.907 1.00 97.31 101 TRP A CA 1
ATOM 813 C C . TRP A 1 101 ? -7.076 1.215 -1.600 1.00 97.31 101 TRP A C 1
ATOM 815 O O . TRP A 1 101 ? -8.305 1.259 -1.605 1.00 97.31 101 TRP A O 1
ATOM 825 N N . PHE A 1 102 ? -6.378 1.229 -0.470 1.00 97.75 102 PHE A N 1
ATOM 826 C CA . PHE A 1 102 ? -6.953 1.418 0.862 1.00 97.75 102 PHE A CA 1
ATOM 827 C C . PHE A 1 102 ? -6.247 2.566 1.585 1.00 97.75 102 PHE A C 1
ATOM 829 O O . PHE A 1 102 ? -5.192 3.016 1.144 1.00 97.75 102 PHE A O 1
ATOM 836 N N . SER A 1 103 ? -6.819 3.023 2.703 1.00 96.94 103 SER A N 1
ATOM 837 C CA . SER A 1 103 ? -6.216 4.065 3.539 1.00 96.94 103 SER A CA 1
ATOM 838 C C . SER A 1 103 ? -4.927 3.542 4.192 1.00 96.94 103 SER A C 1
ATOM 840 O O . SER A 1 103 ? -5.027 2.678 5.064 1.00 96.94 103 SER A O 1
ATOM 842 N N . PRO A 1 104 ? -3.724 4.010 3.804 1.00 96.25 104 PRO A N 1
ATOM 843 C CA . PRO A 1 104 ? -2.471 3.421 4.272 1.00 96.25 104 PRO A CA 1
ATOM 844 C C . PRO A 1 104 ? -2.276 3.597 5.788 1.00 96.25 104 PRO A C 1
ATOM 846 O O . PRO A 1 104 ? -2.283 4.735 6.264 1.00 96.25 104 PRO A O 1
ATOM 849 N N . PRO A 1 105 ? -2.067 2.517 6.564 1.00 94.44 105 PRO A N 1
ATOM 850 C CA . PRO A 1 105 ? -1.594 2.644 7.936 1.00 94.44 105 PRO A CA 1
ATOM 851 C C . PRO A 1 105 ? -0.120 3.068 7.947 1.00 94.44 105 PRO A C 1
ATOM 853 O O . PRO A 1 105 ? 0.578 2.932 6.947 1.00 94.44 105 PRO A O 1
ATOM 856 N N . TYR A 1 106 ? 0.353 3.595 9.078 1.00 94.50 106 TYR A N 1
ATOM 857 C CA . TYR A 1 106 ? 1.726 4.093 9.276 1.00 94.50 106 TYR A CA 1
ATOM 858 C C . TYR A 1 106 ? 2.164 5.288 8.415 1.00 94.50 106 TYR A C 1
ATOM 860 O O . TYR A 1 106 ? 3.279 5.779 8.594 1.00 94.50 106 TYR A O 1
ATOM 868 N N . ILE A 1 107 ? 1.305 5.795 7.530 1.00 94.75 107 ILE A N 1
ATOM 869 C CA . ILE A 1 107 ? 1.559 7.005 6.745 1.00 94.75 107 ILE A CA 1
ATOM 870 C C . ILE A 1 107 ? 0.724 8.152 7.309 1.00 94.75 107 ILE A C 1
ATOM 872 O O . ILE A 1 107 ? -0.452 7.991 7.635 1.00 94.75 107 ILE A O 1
ATOM 876 N N . THR A 1 108 ? 1.329 9.331 7.441 1.00 91.69 108 THR A N 1
ATOM 877 C CA . THR A 1 108 ? 0.613 10.510 7.931 1.00 91.69 108 THR A CA 1
ATOM 878 C C . THR A 1 108 ? -0.403 10.997 6.897 1.00 91.69 108 THR A C 1
ATOM 880 O O . THR A 1 108 ? -0.165 10.952 5.689 1.00 91.69 108 THR A O 1
ATOM 883 N N . ASN A 1 109 ? -1.528 11.544 7.369 1.00 90.62 109 ASN A N 1
ATOM 884 C CA . ASN A 1 109 ? -2.533 12.145 6.485 1.00 90.62 109 ASN A CA 1
ATOM 885 C C . ASN A 1 109 ? -1.956 13.277 5.619 1.00 90.62 109 ASN A C 1
ATOM 887 O O . ASN A 1 109 ? -2.426 13.473 4.504 1.00 90.62 109 ASN A O 1
ATOM 891 N N . GLY A 1 110 ? -0.937 13.993 6.113 1.00 92.88 110 GLY A N 1
ATOM 892 C CA . GLY A 1 110 ? -0.211 15.001 5.336 1.00 92.88 110 GLY A CA 1
ATOM 893 C C . GLY A 1 110 ? 0.473 14.388 4.115 1.00 92.88 110 GLY A C 1
ATOM 894 O O . GLY A 1 110 ? 0.159 14.772 2.997 1.00 92.88 110 GLY A O 1
ATOM 895 N N . ALA A 1 111 ? 1.296 13.351 4.310 1.00 92.62 111 ALA A N 1
ATOM 896 C CA . ALA A 1 111 ? 1.983 12.675 3.208 1.00 92.62 111 ALA A CA 1
ATOM 897 C C . ALA A 1 111 ? 1.007 12.035 2.201 1.00 92.62 111 ALA A C 1
ATOM 899 O O . ALA A 1 111 ? 1.227 12.103 0.991 1.00 92.62 111 ALA A O 1
ATOM 900 N N . ILE A 1 112 ? -0.100 11.457 2.684 1.00 94.38 112 ILE A N 1
ATOM 901 C CA . ILE A 1 112 ? -1.167 10.938 1.816 1.00 94.38 112 ILE A CA 1
ATOM 902 C C . ILE A 1 112 ? -1.794 12.076 0.997 1.00 94.38 112 ILE A C 1
ATOM 904 O O . ILE A 1 112 ? -1.940 11.948 -0.218 1.00 94.38 112 ILE A O 1
ATOM 908 N N . SER A 1 113 ? -2.148 13.190 1.643 1.00 94.00 113 SER A N 1
ATOM 909 C CA . SER A 1 113 ? -2.744 14.347 0.970 1.00 94.00 113 SER A CA 1
ATOM 910 C C . SER A 1 113 ? -1.795 14.953 -0.060 1.00 94.00 113 SER A C 1
ATOM 912 O O . SER A 1 113 ? -2.236 15.291 -1.154 1.00 94.00 113 SER A O 1
ATOM 914 N N . ASP A 1 114 ? -0.507 15.065 0.256 1.00 94.06 114 ASP A N 1
ATOM 915 C CA .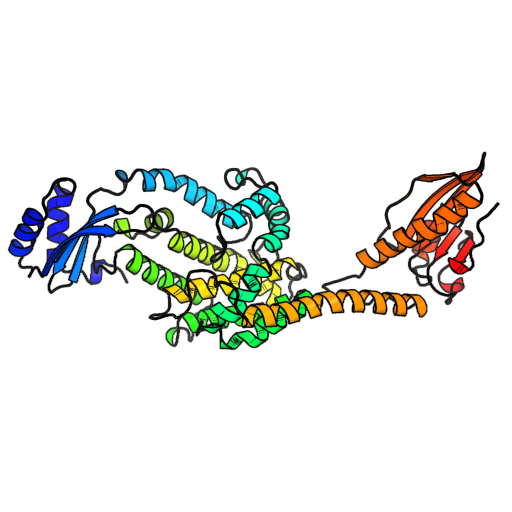 ASP A 1 114 ? 0.504 15.603 -0.652 1.00 94.06 114 ASP A CA 1
ATOM 916 C C . ASP A 1 114 ? 0.649 14.720 -1.894 1.00 94.06 114 ASP A C 1
ATOM 918 O O . ASP A 1 114 ? 0.654 15.225 -3.015 1.00 94.06 114 ASP A O 1
ATOM 922 N N . ALA A 1 115 ? 0.681 13.395 -1.726 1.00 93.38 115 ALA A N 1
ATOM 923 C CA . ALA A 1 115 ? 0.717 12.458 -2.846 1.00 93.38 115 ALA A CA 1
ATOM 924 C C . ALA A 1 115 ? -0.532 12.567 -3.742 1.00 93.38 115 ALA A C 1
ATOM 926 O O . ALA A 1 115 ? -0.412 12.593 -4.967 1.00 93.38 115 ALA A O 1
ATOM 927 N N . ILE A 1 116 ? -1.723 12.680 -3.144 1.00 94.38 116 ILE A N 1
ATOM 928 C CA . ILE A 1 116 ? -2.992 12.852 -3.871 1.00 94.38 116 ILE A CA 1
ATOM 929 C C . ILE A 1 116 ? -3.013 14.186 -4.636 1.00 94.38 116 ILE A C 1
ATOM 931 O O . ILE A 1 116 ? -3.370 14.219 -5.816 1.00 94.38 116 ILE A O 1
ATOM 935 N N . ASN A 1 117 ? -2.580 15.273 -3.996 1.00 94.12 117 ASN A N 1
ATOM 936 C CA . ASN A 1 117 ? -2.515 16.598 -4.608 1.00 94.12 117 ASN A CA 1
ATOM 937 C C . ASN A 1 117 ? -1.500 16.638 -5.760 1.00 94.12 117 ASN A C 1
ATOM 939 O O . ASN A 1 117 ? -1.802 17.178 -6.824 1.00 94.12 117 ASN A O 1
ATOM 943 N N . ASN A 1 118 ? -0.334 16.009 -5.589 1.00 92.31 118 ASN A N 1
ATOM 944 C CA . ASN A 1 118 ? 0.692 15.899 -6.629 1.00 92.31 118 ASN A CA 1
ATOM 945 C C . ASN A 1 118 ? 0.220 15.079 -7.840 1.00 92.31 118 ASN A C 1
ATOM 947 O O . ASN A 1 118 ? 0.651 15.350 -8.958 1.00 92.31 118 ASN A O 1
ATOM 951 N N . ALA A 1 119 ? -0.714 14.142 -7.642 1.00 91.44 119 ALA A N 1
ATOM 952 C CA . ALA A 1 119 ? -1.387 13.428 -8.729 1.00 91.44 119 ALA A CA 1
ATOM 953 C C . ALA A 1 119 ? -2.399 14.298 -9.507 1.00 91.44 119 ALA A C 1
ATOM 955 O O . ALA A 1 119 ? -2.977 13.854 -10.507 1.00 91.44 119 ALA A O 1
ATOM 956 N N . GLY A 1 120 ? -2.644 15.534 -9.051 1.00 92.19 120 GLY A N 1
ATOM 957 C CA . GLY A 1 120 ? -3.682 16.418 -9.575 1.00 92.19 120 GLY A CA 1
ATOM 958 C C . GLY A 1 120 ? -5.092 15.908 -9.276 1.00 92.19 120 GLY A C 1
ATOM 959 O O . GLY A 1 120 ? -6.013 16.151 -10.057 1.00 92.19 120 GLY A O 1
ATOM 960 N N . ILE A 1 121 ? -5.257 15.148 -8.190 1.00 94.06 121 ILE A N 1
ATOM 961 C CA . ILE A 1 121 ? -6.524 14.534 -7.804 1.00 94.06 121 ILE A CA 1
ATOM 962 C C . ILE A 1 121 ? -7.102 15.296 -6.613 1.00 94.06 121 ILE A C 1
ATOM 964 O O . ILE A 1 121 ? -6.435 15.493 -5.605 1.00 94.06 121 ILE A O 1
ATOM 968 N N . ASN A 1 122 ? -8.379 15.664 -6.691 1.00 91.88 122 ASN A N 1
ATOM 969 C CA . ASN A 1 122 ? -9.139 16.094 -5.524 1.00 91.88 122 ASN A CA 1
ATOM 970 C C . ASN A 1 122 ? -9.934 14.896 -4.991 1.00 91.88 122 ASN A C 1
ATOM 972 O O . ASN A 1 122 ? -10.864 14.425 -5.648 1.00 91.88 122 ASN A O 1
ATOM 976 N N . ALA A 1 123 ? -9.586 14.405 -3.797 1.00 90.88 123 ALA A N 1
ATOM 977 C CA . ALA A 1 123 ? -10.252 13.250 -3.193 1.00 90.88 123 ALA A CA 1
ATOM 978 C C . ALA A 1 123 ? -11.763 13.466 -2.994 1.00 90.88 123 ALA A C 1
ATOM 980 O O . ALA A 1 123 ? -12.521 12.504 -3.077 1.00 90.88 123 ALA A O 1
ATOM 981 N N . ARG A 1 124 ? -12.223 14.711 -2.800 1.00 89.31 124 ARG A N 1
ATOM 982 C CA . ARG A 1 124 ? -13.654 15.026 -2.631 1.00 89.31 124 ARG A CA 1
ATOM 983 C C . ARG A 1 124 ? -14.439 14.973 -3.939 1.00 89.31 124 ARG A C 1
ATOM 985 O O . ARG A 1 124 ? -15.611 14.611 -3.938 1.00 89.31 124 ARG A O 1
ATOM 992 N N . GLU A 1 125 ? -13.769 15.269 -5.046 1.00 89.88 125 GLU A N 1
ATOM 993 C CA . GLU A 1 125 ? -14.344 15.438 -6.388 1.00 89.88 125 GLU A CA 1
ATOM 994 C C . GLU A 1 125 ? -13.905 14.321 -7.356 1.00 89.88 125 GLU A C 1
ATOM 996 O O . GLU A 1 125 ? -14.008 14.435 -8.579 1.00 89.88 125 GLU A O 1
ATOM 1001 N N . HIS A 1 126 ? -13.419 13.200 -6.815 1.00 91.19 126 HIS A N 1
ATOM 1002 C CA . HIS A 1 126 ? -12.878 12.080 -7.589 1.00 91.19 126 HIS A CA 1
ATOM 1003 C C . HIS A 1 126 ? -13.891 11.457 -8.563 1.00 91.19 126 HIS A C 1
ATOM 1005 O O . HIS A 1 126 ? -13.492 10.865 -9.564 1.00 91.19 126 HIS A O 1
ATOM 1011 N N . SER A 1 127 ? -15.193 11.606 -8.300 1.00 89.00 127 SER A N 1
ATOM 1012 C CA . SER A 1 127 ? -16.279 11.060 -9.120 1.00 89.00 127 SER A CA 1
ATOM 1013 C C . SER A 1 127 ? -16.363 11.647 -10.532 1.00 89.00 127 SER A C 1
ATOM 1015 O O . SER A 1 127 ? -16.994 11.038 -11.390 1.00 89.00 127 SER A O 1
ATOM 1017 N N . HIS A 1 128 ? -15.739 12.800 -10.800 1.00 86.38 128 HIS A N 1
ATOM 1018 C CA . HIS A 1 128 ? -15.674 13.366 -12.155 1.00 86.38 128 HIS A CA 1
ATOM 1019 C C . HIS A 1 128 ? -14.716 12.607 -13.081 1.00 86.38 128 HIS A C 1
ATOM 1021 O O . HIS A 1 128 ? -14.796 12.742 -14.303 1.00 86.38 128 HIS A O 1
ATOM 1027 N N . TRP A 1 129 ? -13.812 11.805 -12.520 1.00 86.31 129 TRP A N 1
ATOM 1028 C CA . TRP A 1 129 ? -12.849 11.030 -13.285 1.00 86.31 129 TRP A CA 1
ATOM 1029 C C . TRP A 1 129 ? -13.406 9.658 -13.649 1.00 86.31 129 TRP A C 1
ATOM 1031 O O . TRP A 1 129 ? -14.073 8.993 -12.857 1.00 86.31 129 TRP A O 1
ATOM 1041 N N . ASN A 1 130 ? -13.047 9.172 -14.839 1.00 91.25 130 ASN A N 1
ATOM 1042 C CA . ASN A 1 130 ? -13.191 7.749 -15.113 1.00 91.25 130 ASN A CA 1
ATOM 1043 C C . ASN A 1 130 ? -12.220 6.955 -14.210 1.00 91.25 130 ASN A C 1
ATOM 1045 O O . ASN A 1 130 ? -11.096 7.394 -13.955 1.00 91.25 130 ASN A O 1
ATOM 1049 N N . LYS A 1 131 ? -12.645 5.780 -13.722 1.00 91.44 131 LYS A N 1
ATOM 1050 C CA . LYS A 1 131 ? -11.879 5.003 -12.726 1.00 91.44 131 LYS A CA 1
ATOM 1051 C C . LYS A 1 131 ? -10.468 4.646 -13.198 1.00 91.44 131 LYS A C 1
ATOM 1053 O O . LYS A 1 131 ? -9.519 4.776 -12.435 1.00 91.44 131 LYS A O 1
ATOM 1058 N N . ARG A 1 132 ? -10.317 4.220 -14.456 1.00 92.00 132 ARG A N 1
ATOM 1059 C CA . ARG A 1 132 ? -9.019 3.802 -15.010 1.00 92.00 132 ARG A CA 1
ATOM 1060 C C . ARG A 1 132 ? -8.025 4.965 -15.084 1.00 92.00 132 ARG A C 1
ATOM 1062 O O . ARG A 1 132 ? -6.873 4.794 -14.715 1.00 92.00 132 ARG A O 1
ATOM 1069 N N . GLY A 1 133 ? -8.482 6.143 -15.498 1.00 92.88 133 GLY A N 1
ATOM 1070 C CA . GLY A 1 133 ? -7.694 7.372 -15.549 1.00 92.88 133 GLY A CA 1
ATOM 1071 C C . GLY A 1 133 ? -7.348 7.907 -14.161 1.00 92.88 133 GLY A C 1
ATOM 1072 O O . GLY A 1 133 ? -6.254 8.425 -13.958 1.00 92.88 133 GLY A O 1
ATOM 1073 N N . LEU A 1 134 ? -8.246 7.739 -13.186 1.00 94.75 134 LEU A N 1
ATOM 1074 C CA . LEU A 1 134 ? -7.950 8.052 -11.789 1.00 94.75 134 LEU A CA 1
ATOM 1075 C C . LEU A 1 134 ? -6.843 7.135 -11.240 1.00 94.75 134 LEU A C 1
ATOM 1077 O O . LEU A 1 134 ? -5.893 7.615 -10.628 1.00 94.75 134 LEU A O 1
ATOM 1081 N N . GLN A 1 135 ? -6.929 5.829 -11.510 1.00 95.56 135 GLN A N 1
ATOM 1082 C CA . GLN A 1 135 ? -5.918 4.850 -11.098 1.00 95.56 135 GLN A CA 1
ATOM 1083 C C . GLN A 1 135 ? -4.559 5.115 -11.750 1.00 95.56 135 GLN A C 1
ATOM 1085 O O . GLN A 1 135 ? -3.558 5.148 -11.041 1.00 95.56 135 GLN A O 1
ATOM 1090 N N . SER A 1 136 ? -4.517 5.373 -13.062 1.00 94.19 136 SER A N 1
ATOM 1091 C CA . SER A 1 136 ? -3.262 5.665 -13.770 1.00 94.19 136 SER A CA 1
ATOM 1092 C C . SER A 1 136 ? -2.596 6.959 -13.298 1.00 94.19 136 SER A C 1
ATOM 1094 O O . SER A 1 136 ? -1.381 7.091 -13.383 1.00 94.19 136 SER A O 1
ATOM 1096 N N . ARG A 1 137 ? -3.379 7.931 -12.807 1.00 94.06 137 ARG A N 1
ATOM 1097 C CA . ARG A 1 137 ? -2.847 9.154 -12.186 1.00 94.06 137 ARG A CA 1
ATOM 1098 C C . ARG A 1 137 ? -2.328 8.909 -10.780 1.00 94.06 137 ARG A C 1
ATOM 1100 O O . ARG A 1 137 ? -1.302 9.464 -10.425 1.00 94.06 137 ARG A O 1
ATOM 1107 N N . PHE A 1 138 ? -3.034 8.114 -9.981 1.00 95.62 138 PHE A N 1
ATOM 1108 C CA . PHE A 1 138 ? -2.661 7.854 -8.592 1.00 95.62 138 PHE A CA 1
ATOM 1109 C C . PHE A 1 138 ? -1.417 6.963 -8.473 1.00 95.62 138 PHE A C 1
ATOM 1111 O O . PHE A 1 138 ? -0.562 7.194 -7.622 1.00 95.62 138 PHE A O 1
ATOM 1118 N N . GLU A 1 139 ? -1.307 5.948 -9.326 1.00 95.19 139 GLU A N 1
ATOM 1119 C CA . GLU A 1 139 ? -0.325 4.873 -9.197 1.00 95.19 139 GLU A CA 1
ATOM 1120 C C . GLU A 1 139 ? 1.150 5.331 -9.121 1.00 95.19 139 GLU A C 1
ATOM 1122 O O . GLU A 1 139 ? 1.839 4.870 -8.204 1.00 95.19 139 GLU A O 1
ATOM 1127 N N . PRO A 1 140 ? 1.643 6.275 -9.951 1.00 93.06 140 PRO A N 1
ATOM 1128 C CA . PRO A 1 140 ? 3.020 6.770 -9.838 1.00 93.06 140 PRO A CA 1
ATOM 1129 C C . PRO A 1 140 ? 3.361 7.371 -8.467 1.00 93.06 140 PRO A C 1
ATOM 1131 O O . PRO A 1 140 ? 4.504 7.300 -8.004 1.00 93.06 140 PRO A O 1
ATOM 1134 N N . HIS A 1 141 ? 2.358 7.915 -7.772 1.00 95.12 141 HIS A N 1
ATOM 1135 C CA . HIS A 1 141 ? 2.524 8.560 -6.471 1.00 95.12 141 HIS A CA 1
ATOM 1136 C C . HIS A 1 141 ? 2.540 7.577 -5.294 1.00 95.12 141 HIS A C 1
ATOM 1138 O O . HIS A 1 141 ? 2.852 7.985 -4.175 1.00 95.12 141 HIS A O 1
ATOM 1144 N N . LEU A 1 142 ? 2.324 6.273 -5.521 1.00 95.56 142 LEU A N 1
ATOM 1145 C CA . LEU A 1 142 ? 2.556 5.248 -4.495 1.00 95.56 142 LEU A CA 1
ATOM 1146 C C . LEU A 1 142 ? 3.999 5.280 -3.974 1.00 95.56 142 LEU A C 1
ATOM 1148 O O . LEU A 1 142 ? 4.217 5.091 -2.783 1.00 95.56 142 LEU A O 1
ATOM 1152 N N . SER A 1 143 ? 4.970 5.599 -4.833 1.00 92.31 143 SER A N 1
ATOM 1153 C CA . SER A 1 143 ? 6.380 5.775 -4.450 1.00 92.31 143 SER A CA 1
ATOM 1154 C C . SER A 1 143 ? 6.621 6.964 -3.505 1.00 92.31 143 SER A C 1
ATOM 1156 O O . SER A 1 143 ? 7.595 6.978 -2.754 1.00 92.31 143 SER A O 1
ATOM 1158 N N . SER A 1 144 ? 5.725 7.958 -3.525 1.00 91.31 144 SER A N 1
ATOM 1159 C CA . SER A 1 144 ? 5.753 9.122 -2.629 1.00 91.31 144 SER A CA 1
ATOM 1160 C C . SER A 1 144 ? 5.055 8.842 -1.295 1.00 91.31 144 SER A C 1
ATOM 1162 O O . SER A 1 144 ? 5.407 9.443 -0.286 1.00 91.31 144 SER A O 1
ATOM 1164 N N . ILE A 1 145 ? 4.089 7.916 -1.280 1.00 94.94 145 ILE A N 1
ATOM 1165 C CA . ILE A 1 145 ? 3.427 7.427 -0.061 1.00 94.94 145 ILE A CA 1
ATOM 1166 C C . ILE A 1 145 ? 4.361 6.456 0.675 1.00 94.94 145 ILE A C 1
ATOM 1168 O O . ILE A 1 145 ? 4.630 6.618 1.863 1.00 94.94 145 ILE A O 1
ATOM 1172 N N . TYR A 1 146 ? 4.896 5.471 -0.045 1.00 96.25 146 TYR A N 1
ATOM 1173 C CA . TYR A 1 146 ? 5.753 4.411 0.478 1.00 96.25 146 TYR A CA 1
ATOM 1174 C C . TYR A 1 146 ? 7.220 4.697 0.152 1.00 96.25 146 TYR A C 1
ATOM 1176 O O . TYR A 1 146 ? 7.835 4.062 -0.706 1.00 96.25 146 TYR A O 1
ATOM 1184 N N . THR A 1 147 ? 7.784 5.691 0.834 1.00 93.19 147 THR A N 1
ATOM 1185 C CA . THR A 1 147 ? 9.188 6.078 0.650 1.00 93.19 147 THR A CA 1
ATOM 1186 C C . THR A 1 147 ? 10.138 5.108 1.351 1.00 93.19 147 THR A C 1
ATOM 1188 O O . THR A 1 147 ? 9.756 4.403 2.285 1.00 93.19 147 THR A O 1
ATOM 1191 N N . LEU A 1 148 ? 11.421 5.123 0.976 1.00 92.75 148 LEU A N 1
ATOM 1192 C CA . LEU A 1 148 ? 12.461 4.375 1.695 1.00 92.75 148 LEU A CA 1
ATOM 1193 C C . LEU A 1 148 ? 12.563 4.759 3.177 1.00 92.75 148 LEU A C 1
ATOM 1195 O O . LEU A 1 148 ? 12.839 3.892 4.001 1.00 92.75 148 LEU A O 1
ATOM 1199 N N . GLY A 1 149 ? 12.282 6.022 3.517 1.00 89.69 149 GLY A N 1
ATOM 1200 C CA . GLY A 1 149 ? 12.246 6.494 4.904 1.00 89.69 149 GLY A CA 1
ATOM 1201 C C . GLY A 1 149 ? 11.129 5.864 5.738 1.00 89.69 149 GLY A C 1
ATOM 1202 O O . GLY A 1 149 ? 11.214 5.867 6.956 1.00 89.69 149 GLY A O 1
ATOM 1203 N N . ASN A 1 150 ? 10.110 5.286 5.099 1.00 92.81 150 ASN A N 1
ATOM 1204 C CA . ASN A 1 150 ? 9.051 4.534 5.763 1.00 92.81 150 ASN A CA 1
ATOM 1205 C C . ASN A 1 150 ? 9.251 3.015 5.622 1.00 92.81 150 ASN A C 1
ATOM 1207 O O . ASN A 1 150 ? 9.187 2.285 6.610 1.00 92.81 150 ASN A O 1
ATOM 1211 N N . ILE A 1 151 ? 9.539 2.541 4.406 1.00 96.38 151 ILE A N 1
ATOM 1212 C CA . ILE A 1 151 ? 9.715 1.118 4.096 1.00 96.38 151 ILE A CA 1
ATOM 1213 C C . ILE A 1 151 ? 10.822 0.499 4.950 1.00 96.38 151 ILE A C 1
ATOM 1215 O O . ILE A 1 151 ? 10.607 -0.565 5.530 1.00 96.38 151 ILE A O 1
ATOM 1219 N N . ILE A 1 152 ? 11.995 1.137 5.033 1.00 96.81 152 ILE A N 1
ATOM 1220 C CA . ILE A 1 152 ? 13.161 0.551 5.703 1.00 96.81 152 ILE A CA 1
ATOM 1221 C C . ILE A 1 152 ? 12.939 0.430 7.218 1.00 96.81 152 ILE A C 1
ATOM 1223 O O . ILE A 1 152 ? 13.015 -0.702 7.704 1.00 96.81 152 ILE A O 1
ATOM 1227 N N . PRO A 1 153 ? 12.616 1.510 7.964 1.00 96.19 153 PRO A N 1
ATOM 1228 C CA . PRO A 1 153 ? 12.420 1.418 9.411 1.00 96.19 153 PRO A CA 1
ATOM 1229 C C . PRO A 1 153 ? 11.309 0.441 9.786 1.00 96.19 153 PRO A C 1
ATOM 1231 O O . PRO A 1 153 ? 11.498 -0.406 10.655 1.00 96.19 153 PRO A O 1
ATOM 1234 N N . ILE A 1 154 ? 10.174 0.468 9.076 1.00 97.44 154 ILE A N 1
ATOM 1235 C CA . ILE A 1 154 ? 9.084 -0.477 9.343 1.00 97.44 154 ILE A CA 1
ATOM 1236 C C . ILE A 1 154 ? 9.545 -1.916 9.099 1.00 97.44 154 ILE A C 1
ATOM 1238 O O . ILE A 1 154 ? 9.291 -2.780 9.935 1.00 97.44 154 ILE A O 1
ATOM 1242 N N . THR A 1 155 ? 10.271 -2.182 8.010 1.00 97.69 155 THR A N 1
ATOM 1243 C CA . THR A 1 155 ? 10.734 -3.540 7.686 1.00 97.69 155 THR A CA 1
ATOM 1244 C C . THR A 1 155 ? 11.698 -4.098 8.728 1.00 97.69 155 THR A C 1
ATOM 1246 O O . THR A 1 155 ? 11.588 -5.260 9.101 1.00 97.69 155 THR A O 1
ATOM 1249 N N . VAL A 1 156 ? 12.665 -3.307 9.194 1.00 97.19 156 VAL A N 1
ATOM 1250 C CA . VAL A 1 156 ? 13.723 -3.809 10.091 1.00 97.19 156 VAL A CA 1
ATOM 1251 C C . VAL A 1 156 ? 13.391 -3.681 11.577 1.00 97.19 156 VAL A C 1
ATOM 1253 O O . VAL A 1 156 ? 13.993 -4.389 12.387 1.00 97.19 156 VAL A O 1
ATOM 1256 N N . GLN A 1 157 ? 12.441 -2.818 11.942 1.00 96.19 157 GLN A N 1
ATOM 1257 C CA . GLN A 1 157 ? 12.056 -2.569 13.332 1.00 96.19 157 GLN A CA 1
ATOM 1258 C C . GLN A 1 157 ? 10.647 -3.108 13.607 1.00 96.19 157 GLN A C 1
ATOM 1260 O O . GLN A 1 157 ? 10.508 -4.055 14.369 1.00 96.19 157 GLN A O 1
ATOM 1265 N N . THR A 1 158 ? 9.606 -2.578 12.958 1.00 95.88 158 THR A N 1
ATOM 1266 C CA . THR A 1 158 ? 8.208 -2.961 13.246 1.00 95.88 158 THR A CA 1
ATOM 1267 C C . THR A 1 158 ? 7.895 -4.407 12.868 1.00 95.88 158 THR A C 1
ATOM 1269 O O . THR A 1 158 ? 7.327 -5.138 13.673 1.00 95.88 158 THR A O 1
ATOM 1272 N N . LEU A 1 159 ? 8.271 -4.842 11.661 1.00 97.12 159 LEU A N 1
ATOM 1273 C CA . LEU A 1 159 ? 7.975 -6.197 11.182 1.00 97.12 159 LEU A CA 1
ATOM 1274 C C . LEU A 1 159 ? 8.793 -7.280 11.914 1.00 97.12 159 LEU A C 1
ATOM 1276 O O . LEU A 1 159 ? 8.433 -8.452 11.863 1.00 97.12 159 LEU A O 1
ATOM 1280 N N . THR A 1 160 ? 9.865 -6.900 12.616 1.00 96.12 160 THR A N 1
ATOM 1281 C CA . THR A 1 160 ? 10.648 -7.801 1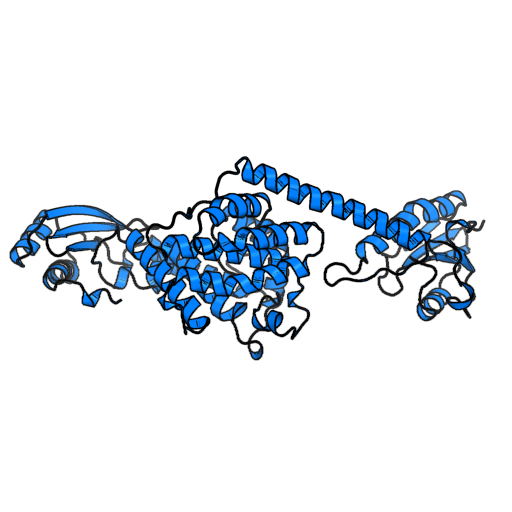3.482 1.00 96.12 160 THR A CA 1
ATOM 1282 C C . THR A 1 160 ? 9.892 -8.187 14.746 1.00 96.12 160 THR A C 1
ATOM 1284 O O . THR A 1 160 ? 10.036 -9.313 15.210 1.00 96.12 160 THR A O 1
ATOM 1287 N N . GLU A 1 161 ? 9.040 -7.298 15.254 1.00 96.25 161 GLU A N 1
ATOM 1288 C CA . GLU A 1 161 ? 8.213 -7.554 16.440 1.00 96.25 161 GLU A CA 1
ATOM 1289 C C . GLU A 1 161 ? 6.909 -8.302 16.115 1.00 96.25 161 GLU A C 1
ATOM 1291 O O . GLU A 1 161 ? 6.157 -8.653 17.021 1.00 96.25 161 GLU A O 1
ATOM 1296 N N . SER A 1 162 ? 6.627 -8.536 14.829 1.00 96.69 162 SER A N 1
ATOM 1297 C CA . SER A 1 162 ? 5.434 -9.245 14.364 1.00 96.69 162 SER A CA 1
ATOM 1298 C C . SER A 1 162 ? 5.639 -10.755 14.409 1.00 96.69 162 SER A C 1
ATOM 1300 O O . SER A 1 162 ? 6.549 -11.296 13.777 1.00 96.69 162 SER A O 1
ATOM 1302 N N . GLU A 1 163 ? 4.753 -11.470 15.093 1.00 93.06 163 GLU A N 1
ATOM 1303 C CA . GLU A 1 163 ? 4.803 -12.934 15.147 1.00 93.06 163 GLU A CA 1
ATOM 1304 C C . GLU A 1 163 ? 4.376 -13.553 13.809 1.00 93.06 163 GLU A C 1
ATOM 1306 O O . GLU A 1 163 ? 4.926 -14.572 13.385 1.00 93.06 163 GLU A O 1
ATOM 1311 N N . ALA A 1 164 ? 3.451 -12.906 13.092 1.00 95.38 164 ALA A N 1
ATOM 1312 C CA . ALA A 1 164 ? 2.968 -13.393 11.803 1.00 95.38 164 ALA A CA 1
ATOM 1313 C C . ALA A 1 164 ? 3.959 -13.146 10.649 1.00 95.38 164 ALA A C 1
ATOM 1315 O O . ALA A 1 164 ? 4.013 -13.939 9.704 1.00 95.38 164 ALA A O 1
ATOM 1316 N N . ILE A 1 165 ? 4.735 -12.056 10.706 1.00 97.31 165 ILE A N 1
ATOM 1317 C CA . ILE A 1 165 ? 5.556 -11.563 9.587 1.00 97.31 165 ILE A CA 1
ATOM 1318 C C . ILE A 1 165 ? 7.049 -11.826 9.799 1.00 97.31 165 ILE A C 1
ATOM 1320 O O . ILE A 1 165 ? 7.755 -12.032 8.811 1.00 97.31 165 ILE A O 1
ATOM 1324 N N . SER A 1 166 ? 7.554 -11.869 11.038 1.00 96.44 166 SER A N 1
ATOM 1325 C CA . SER A 1 166 ? 9.002 -11.953 11.321 1.00 96.44 166 SER A CA 1
ATOM 1326 C C . SER A 1 166 ? 9.712 -13.110 10.608 1.00 96.44 166 SER A C 1
ATOM 1328 O O . SER A 1 166 ? 10.815 -12.931 10.087 1.00 96.44 166 SER A O 1
ATOM 1330 N N . LYS A 1 167 ? 9.062 -14.276 10.484 1.00 96.06 167 LYS A N 1
ATOM 1331 C CA . LYS A 1 167 ? 9.587 -15.442 9.744 1.00 96.06 167 LYS A CA 1
ATOM 1332 C C . LYS A 1 167 ? 9.818 -15.183 8.246 1.00 96.06 167 LYS A C 1
ATOM 1334 O O . LYS A 1 167 ? 10.642 -15.856 7.632 1.00 96.06 167 LYS A O 1
ATOM 1339 N N . HIS A 1 168 ? 9.137 -14.192 7.670 1.00 97.94 168 HIS A N 1
ATOM 1340 C CA . HIS A 1 168 ? 9.251 -13.773 6.267 1.00 97.94 168 HIS A CA 1
ATOM 1341 C C . HIS A 1 168 ? 10.203 -12.590 6.063 1.00 97.94 168 HIS A C 1
ATOM 1343 O O . HIS A 1 168 ? 10.422 -12.159 4.932 1.00 97.94 168 HIS A O 1
ATOM 1349 N N . LEU A 1 169 ? 10.811 -12.047 7.120 1.00 97.56 169 LEU A N 1
ATOM 1350 C CA . LEU A 1 169 ? 11.715 -10.903 6.987 1.00 97.56 169 LEU A CA 1
ATOM 1351 C C . LEU A 1 169 ? 12.867 -11.103 5.998 1.00 97.56 169 LEU A C 1
ATOM 1353 O O . LEU A 1 169 ? 13.147 -10.153 5.265 1.00 97.56 169 LEU A O 1
ATOM 1357 N N . PRO A 1 170 ? 13.535 -12.274 5.929 1.00 97.56 170 PRO A N 1
ATOM 1358 C CA . PRO A 1 170 ? 14.588 -12.485 4.942 1.00 97.56 170 PRO A CA 1
ATOM 1359 C C . PRO A 1 170 ? 14.096 -12.260 3.507 1.00 97.56 170 PRO A C 1
ATOM 1361 O O . PRO A 1 170 ? 14.698 -11.470 2.784 1.00 97.56 170 PRO A O 1
ATOM 1364 N N . ILE A 1 171 ? 12.952 -12.842 3.126 1.00 98.06 171 ILE A N 1
ATOM 1365 C CA . ILE A 1 171 ? 12.416 -12.695 1.765 1.00 98.06 171 ILE A CA 1
ATOM 1366 C C . ILE A 1 171 ? 11.907 -11.274 1.493 1.00 98.06 171 ILE A C 1
ATOM 1368 O O . ILE A 1 171 ? 12.055 -10.769 0.380 1.00 98.06 171 ILE A O 1
ATOM 1372 N N . ILE A 1 172 ? 11.373 -10.579 2.506 1.00 98.56 172 ILE A N 1
ATOM 1373 C CA . ILE A 1 172 ? 10.977 -9.168 2.380 1.00 98.56 172 ILE A CA 1
ATOM 1374 C C . ILE A 1 172 ? 12.210 -8.294 2.113 1.00 98.56 172 ILE A C 1
ATOM 1376 O O . ILE A 1 172 ? 12.201 -7.483 1.185 1.00 98.56 172 ILE A O 1
ATOM 1380 N N . LYS A 1 173 ? 13.294 -8.483 2.876 1.00 98.44 173 LYS A N 1
ATOM 1381 C CA . LYS A 1 173 ? 14.556 -7.753 2.682 1.00 98.44 173 LYS A CA 1
ATOM 1382 C C . LYS A 1 173 ? 15.161 -8.039 1.310 1.00 98.44 173 LYS A C 1
ATOM 1384 O O . LYS A 1 173 ? 15.498 -7.097 0.596 1.00 98.44 173 LYS A O 1
ATOM 1389 N N . GLU A 1 174 ? 15.233 -9.307 0.910 1.00 98.31 174 GLU A N 1
ATOM 1390 C CA . GLU A 1 174 ? 15.705 -9.704 -0.421 1.00 98.31 174 GLU A CA 1
ATOM 1391 C C . GLU A 1 174 ? 14.867 -9.077 -1.536 1.00 98.31 174 GLU A C 1
ATOM 1393 O O . GLU A 1 174 ? 15.424 -8.599 -2.521 1.00 98.31 174 GLU A O 1
ATOM 1398 N N . SER A 1 175 ? 13.545 -9.001 -1.369 1.00 98.31 175 SER A N 1
ATOM 1399 C CA . SER A 1 175 ? 12.656 -8.357 -2.340 1.00 98.31 175 SER A CA 1
ATOM 1400 C C . SER A 1 175 ? 12.957 -6.863 -2.477 1.00 98.31 175 SER A C 1
ATOM 1402 O O . SER A 1 175 ? 13.046 -6.354 -3.593 1.00 98.31 175 SER A O 1
ATOM 1404 N N . ILE A 1 176 ? 13.185 -6.153 -1.367 1.00 98.25 176 ILE A N 1
ATOM 1405 C CA . ILE A 1 176 ? 13.588 -4.739 -1.397 1.00 98.25 176 ILE A CA 1
ATOM 1406 C C . ILE A 1 176 ? 14.930 -4.584 -2.130 1.00 98.25 176 ILE A C 1
ATOM 1408 O O . ILE A 1 176 ? 15.036 -3.780 -3.060 1.00 98.25 176 ILE A O 1
ATOM 1412 N N . LEU A 1 177 ? 15.943 -5.380 -1.775 1.00 98.19 177 LEU A N 1
ATOM 1413 C CA . LEU A 1 177 ? 17.256 -5.337 -2.429 1.00 98.19 177 LEU A CA 1
ATOM 1414 C C . LEU A 1 177 ? 17.158 -5.673 -3.926 1.00 98.19 177 LEU A C 1
ATOM 1416 O O . LEU A 1 177 ? 17.773 -4.997 -4.755 1.00 98.19 177 LEU A O 1
ATOM 1420 N N . ALA A 1 178 ? 16.351 -6.668 -4.299 1.00 97.38 178 ALA A N 1
ATOM 1421 C CA . ALA A 1 178 ? 16.115 -7.064 -5.684 1.00 97.38 178 ALA A CA 1
ATOM 1422 C C . ALA A 1 178 ? 15.446 -5.945 -6.492 1.00 97.38 178 ALA A C 1
ATOM 1424 O O . ALA A 1 178 ? 15.881 -5.659 -7.613 1.00 97.38 178 ALA A O 1
ATOM 1425 N N . PHE A 1 179 ? 14.448 -5.266 -5.917 1.00 96.94 179 PHE A N 1
ATOM 1426 C CA . PHE A 1 179 ? 13.764 -4.144 -6.558 1.00 96.94 179 PHE A CA 1
ATOM 1427 C C . PHE A 1 179 ? 14.753 -3.031 -6.918 1.00 96.94 179 PHE A C 1
ATOM 1429 O O . PHE A 1 179 ? 14.850 -2.623 -8.080 1.00 96.94 179 PHE A O 1
ATOM 1436 N N . TYR A 1 180 ? 15.559 -2.601 -5.945 1.00 95.31 180 TYR A N 1
ATOM 1437 C CA . TYR A 1 180 ? 16.553 -1.543 -6.136 1.00 95.31 180 TYR A CA 1
ATOM 1438 C C . TYR A 1 180 ? 17.798 -1.990 -6.917 1.00 95.31 180 TYR A C 1
ATOM 1440 O O . TYR A 1 180 ? 18.512 -1.151 -7.464 1.00 95.31 180 TYR A O 1
ATOM 1448 N N . SER A 1 181 ? 18.007 -3.300 -7.073 1.00 94.50 181 SER A N 1
ATOM 1449 C CA . SER A 1 181 ? 18.978 -3.888 -8.008 1.00 94.50 181 SER A CA 1
ATOM 1450 C C . SER A 1 181 ? 18.441 -4.015 -9.444 1.00 94.50 181 SER A C 1
ATOM 1452 O O . SER A 1 181 ? 19.129 -4.536 -10.321 1.00 94.50 181 SER A O 1
ATOM 1454 N N . GLY A 1 182 ? 17.215 -3.549 -9.714 1.00 91.06 182 GLY A N 1
ATOM 1455 C CA . GLY A 1 182 ? 16.588 -3.543 -11.039 1.00 91.06 182 GLY A CA 1
ATOM 1456 C C . GLY A 1 182 ? 15.797 -4.800 -11.404 1.00 91.06 182 GLY A C 1
ATOM 1457 O O . GLY A 1 182 ? 15.270 -4.861 -12.510 1.00 91.06 182 GLY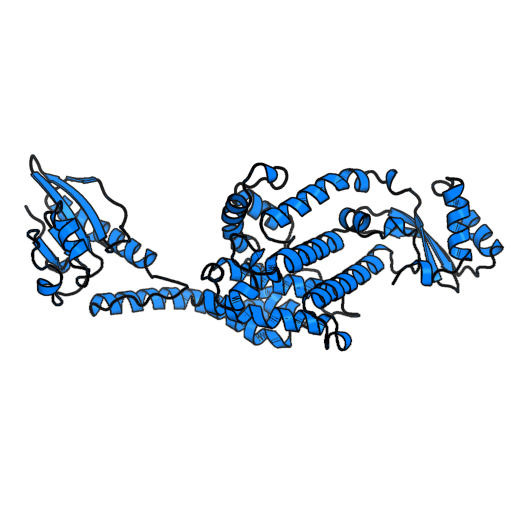 A O 1
ATOM 1458 N N . MET A 1 183 ? 15.662 -5.767 -10.494 1.00 93.06 183 MET A N 1
ATOM 1459 C CA . MET A 1 183 ? 14.843 -6.974 -10.669 1.00 93.06 183 MET A CA 1
ATOM 1460 C C . MET A 1 183 ? 13.425 -6.737 -10.126 1.00 93.06 183 MET A C 1
ATOM 1462 O O . MET A 1 183 ? 12.929 -7.477 -9.276 1.00 93.06 183 MET A O 1
ATOM 1466 N N . LYS A 1 184 ? 12.780 -5.663 -10.598 1.00 93.88 184 LYS A N 1
ATOM 1467 C CA . LYS A 1 184 ? 11.542 -5.112 -10.020 1.00 93.88 184 LYS A CA 1
ATOM 1468 C C . LYS A 1 184 ? 10.392 -6.120 -10.009 1.00 93.88 184 LYS A C 1
ATOM 1470 O O . LYS A 1 184 ? 9.751 -6.307 -8.984 1.00 93.88 184 LYS A O 1
ATOM 1475 N N . VAL A 1 185 ? 10.169 -6.821 -11.118 1.00 92.50 185 VAL A N 1
ATOM 1476 C CA . VAL A 1 185 ? 9.071 -7.799 -11.242 1.00 92.50 185 VAL A CA 1
ATOM 1477 C C . VAL A 1 185 ? 9.292 -9.020 -10.345 1.00 92.50 185 VAL A C 1
ATOM 1479 O O . VAL A 1 185 ? 8.350 -9.519 -9.734 1.00 92.50 185 VAL A O 1
ATOM 1482 N N . VAL A 1 186 ? 10.544 -9.471 -10.213 1.00 93.50 186 VAL A N 1
ATOM 1483 C CA . VAL A 1 186 ? 10.908 -10.583 -9.319 1.00 93.50 186 VAL A CA 1
ATOM 1484 C C . VAL A 1 186 ? 10.682 -10.197 -7.859 1.00 93.50 186 VAL A C 1
ATOM 1486 O O . VAL A 1 186 ? 10.139 -10.994 -7.100 1.00 93.50 186 VAL A O 1
ATOM 1489 N N . ALA A 1 187 ? 11.023 -8.962 -7.482 1.00 96.25 187 ALA A N 1
ATOM 1490 C CA . ALA A 1 187 ? 10.746 -8.443 -6.148 1.00 96.25 187 ALA A CA 1
ATOM 1491 C C . ALA A 1 187 ? 9.246 -8.457 -5.816 1.00 96.25 187 ALA A C 1
ATOM 1493 O O . ALA A 1 187 ? 8.867 -8.890 -4.735 1.00 96.25 187 ALA A O 1
ATOM 1494 N N . VAL A 1 188 ? 8.378 -8.042 -6.747 1.00 94.62 188 VAL A N 1
ATOM 1495 C CA . VAL A 1 188 ? 6.917 -8.124 -6.551 1.00 94.62 188 VAL A CA 1
ATOM 1496 C C . VAL A 1 188 ? 6.467 -9.579 -6.394 1.00 94.62 188 VAL A C 1
ATOM 1498 O O . VAL A 1 188 ? 5.708 -9.899 -5.480 1.00 94.62 188 VAL A O 1
ATOM 1501 N N . ALA A 1 189 ? 6.955 -10.467 -7.264 1.00 93.06 189 ALA A N 1
ATOM 1502 C CA . ALA A 1 189 ? 6.581 -11.878 -7.273 1.00 93.06 189 ALA A CA 1
ATOM 1503 C C . ALA A 1 189 ? 6.924 -12.601 -5.961 1.00 93.06 189 ALA A C 1
ATOM 1505 O O . ALA A 1 189 ? 6.150 -13.443 -5.510 1.00 93.06 189 ALA A O 1
ATOM 1506 N N . ALA A 1 190 ? 8.053 -12.262 -5.335 1.00 94.94 190 ALA A N 1
ATOM 1507 C CA . ALA A 1 190 ? 8.489 -12.859 -4.076 1.00 94.94 190 ALA A CA 1
ATOM 1508 C C . ALA A 1 190 ? 7.596 -12.477 -2.877 1.00 94.94 190 ALA A C 1
ATOM 1510 O O . ALA A 1 190 ? 7.472 -13.256 -1.933 1.00 94.94 190 ALA A O 1
ATOM 1511 N N . LEU A 1 191 ? 6.932 -11.316 -2.924 1.00 95.81 191 LEU A N 1
ATOM 1512 C CA . LEU A 1 191 ? 6.105 -10.806 -1.823 1.00 95.81 191 LEU A CA 1
ATOM 1513 C C . LEU A 1 191 ? 4.656 -11.309 -1.842 1.00 95.81 191 LEU A C 1
ATOM 1515 O O . LEU A 1 191 ? 3.996 -11.305 -0.808 1.00 95.81 191 LEU A O 1
ATOM 1519 N N . ILE A 1 192 ? 4.123 -11.735 -2.990 1.00 91.75 192 ILE A N 1
ATOM 1520 C CA . ILE A 1 192 ? 2.716 -12.163 -3.085 1.00 91.75 192 ILE A CA 1
ATOM 1521 C C . ILE A 1 192 ? 2.427 -13.445 -2.274 1.00 91.75 192 ILE A C 1
ATOM 1523 O O . ILE A 1 192 ? 1.430 -13.458 -1.548 1.00 91.75 192 ILE A O 1
ATOM 1527 N N . PRO A 1 193 ? 3.254 -14.512 -2.334 1.00 90.38 193 PRO A N 1
ATOM 1528 C CA . PRO A 1 193 ? 2.964 -15.765 -1.633 1.00 90.38 193 PRO A CA 1
ATOM 1529 C C . PRO A 1 193 ? 2.889 -15.637 -0.108 1.00 90.38 193 PRO A C 1
ATOM 1531 O O . PRO A 1 193 ? 2.103 -16.341 0.523 1.00 90.38 193 PRO A O 1
ATOM 1534 N N . ILE A 1 194 ? 3.670 -14.735 0.497 1.00 95.31 194 ILE A N 1
ATOM 1535 C CA . ILE A 1 194 ? 3.722 -14.600 1.961 1.00 95.31 194 ILE A CA 1
ATOM 1536 C C . ILE A 1 194 ? 2.447 -13.978 2.552 1.00 95.31 194 ILE A C 1
ATOM 1538 O O . ILE A 1 194 ? 2.154 -14.191 3.724 1.00 95.31 194 ILE A O 1
ATOM 1542 N N . ILE A 1 195 ? 1.645 -13.266 1.749 1.00 94.56 195 ILE A N 1
ATOM 1543 C CA . ILE A 1 195 ? 0.410 -12.597 2.196 1.00 94.56 195 ILE A CA 1
ATOM 1544 C C . ILE A 1 195 ? -0.609 -13.597 2.764 1.00 94.56 195 ILE A C 1
ATOM 1546 O O . ILE A 1 195 ? -1.211 -13.342 3.808 1.00 94.56 195 ILE A O 1
ATOM 1550 N N . GLU A 1 196 ? -0.809 -14.737 2.094 1.00 91.44 196 GLU A N 1
ATOM 1551 C CA . GLU A 1 196 ? -1.778 -15.760 2.521 1.00 91.44 196 GLU A CA 1
ATOM 1552 C C . GLU A 1 196 ? -1.365 -16.419 3.847 1.00 91.44 196 GLU A C 1
ATOM 1554 O O . GLU A 1 196 ? -2.211 -16.695 4.703 1.00 91.44 196 GLU A O 1
ATOM 1559 N N . ASP A 1 197 ? -0.064 -16.644 4.029 1.00 93.75 197 ASP A N 1
ATOM 1560 C CA . ASP A 1 197 ? 0.487 -17.247 5.240 1.00 93.75 197 ASP A CA 1
ATOM 1561 C C . ASP A 1 197 ? 0.472 -16.275 6.434 1.00 93.75 197 ASP A C 1
ATOM 1563 O O . ASP A 1 197 ? 0.141 -16.685 7.550 1.00 93.75 197 ASP A O 1
ATOM 1567 N N . ILE A 1 198 ? 0.725 -14.979 6.208 1.00 96.12 198 ILE A N 1
ATOM 1568 C CA . ILE A 1 198 ? 0.581 -13.937 7.240 1.00 96.12 198 ILE A CA 1
ATOM 1569 C C . ILE A 1 198 ? -0.873 -13.873 7.728 1.00 96.12 198 ILE A C 1
ATOM 1571 O O . ILE A 1 198 ? -1.119 -13.916 8.931 1.00 96.12 198 ILE A O 1
ATOM 1575 N N . LEU A 1 199 ? -1.852 -13.844 6.811 1.00 95.06 199 LEU A N 1
ATOM 1576 C CA . LEU A 1 199 ? -3.279 -13.861 7.168 1.00 95.06 199 LEU A CA 1
ATOM 1577 C C . LEU A 1 199 ? -3.657 -15.103 7.988 1.00 95.06 199 LEU A C 1
ATOM 1579 O O . LEU A 1 199 ? -4.416 -14.993 8.949 1.00 95.06 199 LEU A O 1
ATOM 1583 N N . GLY A 1 200 ? -3.131 -16.276 7.622 1.00 94.00 200 GLY A N 1
ATOM 1584 C CA . GLY A 1 200 ? -3.323 -17.505 8.394 1.00 94.00 200 GLY A CA 1
ATOM 1585 C C . GLY A 1 200 ? -2.712 -17.418 9.793 1.00 94.00 200 GLY A C 1
ATOM 1586 O O . GLY A 1 200 ? -3.366 -17.777 10.769 1.00 94.00 200 GLY A O 1
ATOM 1587 N N . SER A 1 201 ? -1.498 -16.875 9.895 1.00 94.94 201 SER A N 1
ATOM 1588 C CA . SER A 1 201 ? -0.767 -16.737 11.159 1.00 94.94 201 SER A CA 1
ATOM 1589 C C . SER A 1 201 ? -1.461 -15.774 12.132 1.00 94.94 201 SER A C 1
ATOM 1591 O O . SER A 1 201 ? -1.536 -16.081 13.315 1.00 94.94 201 SER A O 1
ATOM 1593 N N . ILE A 1 202 ? -2.057 -14.675 11.643 1.00 95.38 202 ILE A N 1
ATOM 1594 C CA . ILE A 1 202 ? -2.848 -13.733 12.467 1.00 95.38 202 ILE A CA 1
ATOM 1595 C C . ILE A 1 202 ? -4.061 -14.418 13.122 1.00 95.38 202 ILE A C 1
ATOM 1597 O O . ILE A 1 202 ? -4.457 -14.059 14.227 1.00 95.38 202 ILE A O 1
ATOM 1601 N N . ILE A 1 203 ? -4.674 -15.394 12.446 1.00 93.56 203 ILE A N 1
ATOM 1602 C CA . ILE A 1 203 ? -5.847 -16.119 12.960 1.00 93.56 203 ILE A CA 1
ATOM 1603 C C . ILE A 1 203 ? -5.442 -17.223 13.953 1.00 93.56 203 ILE A C 1
ATOM 1605 O O . ILE A 1 203 ? -6.229 -17.561 14.835 1.00 93.56 203 ILE A O 1
ATOM 1609 N N . GLY A 1 204 ? -4.245 -17.800 13.807 1.00 89.56 204 GLY A N 1
ATOM 1610 C CA . GLY A 1 204 ? -3.750 -18.900 14.639 1.00 89.56 204 GLY A CA 1
ATOM 1611 C C . GLY A 1 204 ? -4.249 -20.286 14.204 1.00 89.56 204 GLY A C 1
ATOM 1612 O O . GLY A 1 204 ? -4.486 -20.539 13.019 1.00 89.56 204 GLY A O 1
ATOM 1613 N N . GLU A 1 205 ? -4.392 -21.209 15.161 1.00 79.81 205 GLU A N 1
ATOM 1614 C CA . GLU A 1 205 ? -4.718 -22.634 14.927 1.00 79.81 205 GLU A CA 1
ATOM 1615 C C . GLU A 1 205 ? -6.046 -22.843 14.173 1.00 79.81 205 GLU A C 1
ATOM 1617 O O . GLU A 1 205 ? -6.164 -23.723 13.312 1.00 79.81 205 GLU A O 1
ATOM 1622 N N . ASP A 1 206 ? -7.013 -21.953 14.402 1.00 79.38 206 ASP A N 1
ATOM 1623 C CA . ASP A 1 206 ? -8.314 -21.938 13.728 1.00 79.38 206 ASP A CA 1
ATOM 1624 C C . ASP A 1 206 ? -8.243 -21.613 12.224 1.00 79.38 206 ASP A C 1
ATOM 1626 O O . ASP A 1 206 ? -9.264 -21.617 11.534 1.00 79.38 206 ASP A O 1
ATOM 1630 N N . SER A 1 207 ? -7.074 -21.235 11.704 1.00 84.75 207 SER A N 1
ATOM 1631 C CA . SER A 1 207 ? -6.913 -20.882 10.290 1.00 84.75 207 SER A CA 1
ATOM 1632 C C . SER A 1 207 ? -6.951 -22.097 9.360 1.00 84.75 207 SER A C 1
ATOM 1634 O O . SER A 1 207 ? -7.174 -21.944 8.151 1.00 84.75 207 SER A O 1
ATOM 1636 N N . SER A 1 208 ? -6.716 -23.295 9.903 1.00 81.88 208 SER A N 1
ATOM 1637 C CA . SER A 1 208 ? -6.647 -24.534 9.134 1.00 81.88 208 SER A CA 1
ATOM 1638 C C . SER A 1 208 ? -8.003 -24.868 8.495 1.00 81.88 208 SER A C 1
ATOM 1640 O O . SER A 1 208 ? -9.042 -24.895 9.145 1.00 81.88 208 SER A O 1
ATOM 1642 N N . GLY A 1 209 ? -8.010 -25.076 7.176 1.00 82.44 209 GLY A N 1
ATOM 1643 C CA . GLY A 1 209 ? -9.223 -25.409 6.415 1.00 82.44 209 GLY A CA 1
ATOM 1644 C C . GLY A 1 209 ? -10.121 -24.229 6.022 1.00 82.44 209 GLY A C 1
ATOM 1645 O O . GLY A 1 209 ? -11.061 -24.436 5.257 1.00 82.44 209 GLY A O 1
ATOM 1646 N N . LEU A 1 210 ? -9.833 -23.000 6.469 1.00 90.06 210 LEU A N 1
ATOM 1647 C CA . LEU A 1 210 ? -10.563 -21.811 6.015 1.00 90.06 210 LEU A CA 1
ATOM 1648 C C . LEU A 1 210 ? -10.134 -21.397 4.600 1.00 90.06 210 LEU A C 1
ATOM 1650 O O . LEU A 1 210 ? -8.939 -21.364 4.285 1.00 90.06 210 LEU A O 1
ATOM 1654 N N . ASP A 1 211 ? -11.101 -21.019 3.763 1.00 93.00 211 ASP A N 1
ATOM 1655 C CA . ASP A 1 211 ? -10.816 -20.369 2.484 1.00 93.00 211 ASP A CA 1
ATOM 1656 C C . ASP A 1 211 ? -10.260 -18.950 2.698 1.00 93.00 211 ASP A C 1
ATOM 1658 O O . ASP A 1 211 ? -10.412 -18.341 3.761 1.00 93.00 211 ASP A O 1
ATOM 1662 N N . ILE A 1 212 ? -9.604 -18.406 1.673 1.00 91.62 212 ILE A N 1
ATOM 1663 C CA . ILE A 1 212 ? -8.895 -17.129 1.786 1.00 91.62 212 ILE A CA 1
ATOM 1664 C C . ILE A 1 212 ? -9.815 -15.938 2.094 1.00 91.62 212 ILE A C 1
ATOM 1666 O O . ILE A 1 212 ? -9.424 -15.053 2.853 1.00 91.62 212 ILE A O 1
ATOM 1670 N N . MET A 1 213 ? -11.050 -15.927 1.584 1.00 94.00 213 MET A N 1
ATOM 1671 C CA . MET A 1 213 ? -11.999 -14.835 1.827 1.00 94.00 213 MET A CA 1
ATOM 1672 C C . MET A 1 213 ? -12.487 -14.866 3.275 1.00 94.00 213 MET A C 1
ATOM 1674 O O . MET A 1 213 ? -12.610 -13.823 3.922 1.00 94.00 213 MET A O 1
ATOM 1678 N N . THR A 1 214 ? -12.707 -16.067 3.813 1.00 95.56 214 THR A N 1
ATOM 1679 C CA . THR A 1 214 ? -13.022 -16.263 5.232 1.00 95.56 214 THR A CA 1
ATOM 1680 C C . THR A 1 214 ? -11.846 -15.868 6.122 1.00 95.56 214 THR A C 1
ATOM 1682 O O . THR A 1 214 ? -12.061 -15.212 7.141 1.00 95.56 214 THR A O 1
ATOM 1685 N N . LYS A 1 215 ? -10.599 -16.170 5.727 1.00 95.31 215 LYS A N 1
ATOM 1686 C CA . LYS A 1 215 ? -9.407 -15.708 6.460 1.00 95.31 215 LYS A CA 1
ATOM 1687 C C . LYS A 1 215 ? -9.328 -14.182 6.517 1.00 95.31 215 LYS A C 1
ATOM 1689 O O . LYS A 1 215 ? -9.143 -13.633 7.597 1.00 95.31 215 LYS A O 1
ATOM 1694 N N . VAL A 1 216 ? -9.528 -13.499 5.387 1.00 97.06 216 VAL A N 1
ATOM 1695 C CA . VAL A 1 216 ? -9.553 -12.026 5.337 1.00 97.06 216 VAL A CA 1
ATOM 1696 C C . VAL A 1 216 ? -10.625 -11.457 6.263 1.00 97.06 216 VAL A C 1
ATOM 1698 O O . VAL A 1 216 ? -10.342 -10.552 7.039 1.00 97.06 216 VAL A O 1
ATOM 1701 N N . ASN A 1 217 ? -11.854 -11.975 6.211 1.00 97.56 217 ASN A N 1
ATOM 1702 C CA . ASN A 1 217 ? -12.909 -11.468 7.086 1.00 97.56 217 ASN A CA 1
ATOM 1703 C C . ASN A 1 217 ? -12.596 -11.724 8.561 1.00 97.56 217 ASN A C 1
ATOM 1705 O O . ASN A 1 217 ? -12.670 -10.789 9.349 1.00 97.56 217 ASN A O 1
ATOM 1709 N N . LYS A 1 218 ? -12.167 -12.939 8.923 1.00 96.62 218 LYS A N 1
ATOM 1710 C CA . LYS A 1 218 ? -11.872 -13.295 10.316 1.00 96.62 218 LYS A CA 1
ATOM 1711 C C . LYS A 1 218 ? -10.718 -12.469 10.893 1.00 96.62 218 LYS A C 1
ATOM 1713 O O . LYS A 1 218 ? -10.828 -12.018 12.028 1.00 96.62 218 LYS A O 1
ATOM 1718 N N . SER A 1 219 ? -9.639 -12.235 10.140 1.00 96.88 219 SER A N 1
ATOM 1719 C CA . SER A 1 219 ? -8.516 -11.418 10.623 1.00 96.88 219 SER A CA 1
ATOM 1720 C C . SER A 1 219 ? -8.916 -9.957 10.847 1.00 96.88 219 SER A C 1
ATOM 1722 O O . SER A 1 219 ? -8.548 -9.372 11.867 1.00 96.88 219 SER A O 1
ATOM 1724 N N . ILE A 1 220 ? -9.721 -9.376 9.950 1.00 98.12 220 ILE A N 1
ATOM 1725 C CA . ILE A 1 220 ? -10.230 -8.011 10.125 1.00 98.12 220 ILE A CA 1
ATOM 1726 C C . ILE A 1 220 ? -11.268 -7.944 11.250 1.00 98.12 220 ILE A C 1
ATOM 1728 O O . ILE A 1 220 ? -11.238 -6.993 12.022 1.00 98.12 220 ILE A O 1
ATOM 1732 N N . ASP A 1 221 ? -12.155 -8.931 11.385 1.00 97.44 221 ASP A N 1
ATOM 1733 C CA . ASP A 1 221 ? -13.141 -8.982 12.473 1.00 97.44 221 ASP A CA 1
ATOM 1734 C C . ASP A 1 221 ? -12.444 -9.001 13.839 1.00 97.44 221 ASP A C 1
ATOM 1736 O O . ASP A 1 221 ? -12.802 -8.217 14.715 1.00 97.44 221 ASP A O 1
ATOM 1740 N N . LEU A 1 222 ? -11.392 -9.815 13.996 1.00 97.06 222 LEU A N 1
ATOM 1741 C CA . LEU A 1 222 ? -10.567 -9.835 15.209 1.00 97.06 222 LEU A CA 1
ATOM 1742 C C . LEU A 1 222 ? -9.932 -8.465 15.491 1.00 97.06 222 LEU A C 1
ATOM 1744 O O . LEU A 1 222 ? -9.993 -7.978 16.622 1.00 97.06 222 LEU A O 1
ATOM 1748 N N . ALA A 1 223 ? -9.370 -7.813 14.469 1.00 98.06 223 ALA A N 1
ATOM 1749 C CA . ALA A 1 223 ? -8.794 -6.478 14.611 1.00 98.06 223 ALA A CA 1
ATOM 1750 C C . ALA A 1 223 ? -9.850 -5.419 14.974 1.00 98.06 223 ALA A C 1
ATOM 1752 O O . ALA A 1 223 ? -9.628 -4.596 15.864 1.00 98.06 223 ALA A O 1
ATOM 1753 N N . CYS A 1 224 ? -11.016 -5.443 14.326 1.00 98.00 224 CYS A N 1
ATOM 1754 C CA . CYS A 1 224 ? -12.125 -4.540 14.619 1.00 98.00 224 CYS A CA 1
ATOM 1755 C C . CYS A 1 224 ? -12.664 -4.752 16.039 1.00 98.00 224 CYS A C 1
ATOM 1757 O O . CYS A 1 224 ? -12.929 -3.769 16.732 1.00 98.00 224 CYS A O 1
ATOM 1759 N N . ASP A 1 225 ? -12.758 -5.996 16.512 1.00 96.75 225 ASP A N 1
ATOM 1760 C CA . ASP A 1 225 ? -13.130 -6.316 17.892 1.00 96.75 225 ASP A CA 1
ATOM 1761 C C . ASP A 1 225 ? -12.102 -5.750 18.888 1.00 96.75 225 ASP A C 1
ATOM 1763 O O . ASP A 1 225 ? -12.478 -5.128 19.887 1.00 96.75 225 ASP A O 1
ATOM 1767 N N . GLY A 1 226 ? -10.801 -5.902 18.610 1.00 96.50 226 GLY A N 1
ATOM 1768 C CA . GLY A 1 226 ? -9.720 -5.327 19.419 1.00 96.50 226 GLY A CA 1
ATOM 1769 C C . GLY A 1 226 ? -9.782 -3.799 19.492 1.00 96.50 226 GLY A C 1
ATOM 1770 O O . GLY A 1 226 ? -9.749 -3.212 20.578 1.00 96.50 226 GLY A O 1
ATOM 1771 N N . VAL A 1 227 ? -9.965 -3.136 18.347 1.00 97.12 227 VAL A N 1
ATOM 1772 C CA . VAL A 1 227 ? -10.144 -1.678 18.281 1.00 97.12 227 VAL A CA 1
ATOM 1773 C C . VAL A 1 227 ? -11.427 -1.233 18.987 1.00 97.12 227 VAL A C 1
ATOM 1775 O O . VAL A 1 227 ? -11.418 -0.194 19.648 1.00 97.12 227 VAL A O 1
ATOM 1778 N N . THR A 1 228 ? -12.517 -1.994 18.881 1.00 97.06 228 THR A N 1
ATOM 1779 C CA . THR A 1 228 ? -13.794 -1.680 19.539 1.00 97.06 228 THR A CA 1
ATOM 1780 C C . THR A 1 228 ? -13.649 -1.736 21.052 1.00 97.06 228 THR A C 1
ATOM 1782 O O . THR A 1 228 ? -14.051 -0.789 21.722 1.00 97.06 228 THR A O 1
ATOM 1785 N N . LYS A 1 229 ? -12.985 -2.766 21.597 1.00 95.50 229 LYS A N 1
ATOM 1786 C CA . LYS A 1 229 ? -12.668 -2.851 23.034 1.00 95.50 229 LYS A CA 1
ATOM 1787 C C . LYS A 1 229 ? -11.898 -1.621 23.514 1.00 95.50 229 LYS A C 1
ATOM 1789 O O . LYS A 1 229 ? -12.275 -1.030 24.519 1.00 95.50 229 LYS A O 1
ATOM 1794 N N . LEU A 1 230 ? -10.877 -1.189 22.769 1.00 94.94 230 LEU A N 1
ATOM 1795 C CA . LEU A 1 230 ? -10.135 0.041 23.076 1.00 94.94 230 LEU A CA 1
ATOM 1796 C C . LEU A 1 230 ? -11.024 1.293 22.982 1.00 94.94 230 LEU A C 1
ATOM 1798 O O . LEU A 1 230 ? -10.909 2.196 23.805 1.00 94.94 230 LEU A O 1
ATOM 1802 N N . HIS A 1 231 ? -11.915 1.356 21.989 1.00 96.06 231 HIS A N 1
ATOM 1803 C CA . HIS A 1 231 ? -12.827 2.482 21.776 1.00 96.06 231 HIS A CA 1
ATOM 1804 C C . HIS A 1 231 ? -13.793 2.679 22.954 1.00 96.06 231 HIS A C 1
ATOM 1806 O O . HIS A 1 231 ? -14.120 3.816 23.281 1.00 96.06 231 HIS A O 1
ATOM 1812 N N . ILE A 1 232 ? -14.214 1.594 23.608 1.00 96.12 232 ILE A N 1
ATOM 1813 C CA . ILE A 1 232 ? -15.167 1.606 24.730 1.00 96.12 232 ILE A CA 1
ATOM 1814 C C . ILE A 1 232 ? -14.485 1.452 26.101 1.00 96.12 232 ILE A C 1
ATOM 1816 O O . ILE A 1 232 ? -15.108 1.003 27.063 1.00 96.12 232 ILE A O 1
ATOM 1820 N N . ASN A 1 233 ? -13.198 1.805 26.208 1.00 95.19 233 ASN A N 1
ATOM 1821 C CA . ASN A 1 233 ? -12.405 1.716 27.443 1.00 95.19 233 ASN A CA 1
ATOM 1822 C C . ASN A 1 233 ? -12.449 0.319 28.101 1.00 95.19 233 ASN A C 1
ATOM 1824 O O . ASN A 1 233 ? -12.516 0.208 29.321 1.00 95.19 233 ASN A O 1
ATOM 1828 N N . HIS A 1 234 ? -12.449 -0.745 27.293 1.00 94.31 234 HIS A N 1
ATOM 1829 C CA . HIS A 1 234 ? -12.561 -2.146 27.722 1.00 94.31 234 HIS A CA 1
ATOM 1830 C C . HIS A 1 234 ? -13.835 -2.488 28.512 1.00 94.31 234 HIS A C 1
ATOM 1832 O O . HIS A 1 234 ? -13.863 -3.492 29.217 1.00 94.31 234 HIS A O 1
ATOM 1838 N N . SER A 1 235 ? -14.894 -1.686 28.382 1.00 94.62 235 SER A N 1
ATOM 1839 C CA . SER A 1 235 ? -16.172 -1.961 29.042 1.00 94.62 235 SER A CA 1
ATOM 1840 C C . SER A 1 235 ? -16.858 -3.185 28.430 1.00 94.62 235 SER A C 1
ATOM 1842 O O . SER A 1 235 ? -16.812 -3.392 27.217 1.00 94.62 235 SER A O 1
ATOM 1844 N N . ASP A 1 236 ? -17.527 -3.979 29.262 1.00 93.81 236 ASP A N 1
ATOM 1845 C CA . ASP A 1 236 ? -18.250 -5.185 28.845 1.00 93.81 236 ASP A CA 1
ATOM 1846 C C . ASP A 1 236 ? -19.541 -4.859 28.088 1.00 93.81 236 ASP A C 1
ATOM 1848 O O . ASP A 1 236 ? -20.027 -5.669 27.293 1.00 93.81 236 ASP A O 1
ATOM 1852 N N . TRP A 1 237 ? -20.112 -3.675 28.336 1.00 94.56 237 TRP A N 1
ATOM 1853 C CA . TRP A 1 237 ? -21.356 -3.250 27.715 1.00 94.56 237 TRP A CA 1
ATOM 1854 C C . TRP A 1 237 ? -21.415 -1.759 27.380 1.00 94.56 237 TRP A C 1
ATOM 1856 O O . TRP A 1 237 ? -20.962 -0.895 28.128 1.00 94.56 237 TRP A O 1
ATOM 1866 N N . ILE A 1 238 ? -22.056 -1.472 26.255 1.00 95.56 238 ILE A N 1
ATOM 1867 C CA . ILE A 1 238 ? -22.467 -0.152 25.781 1.00 95.56 238 ILE A CA 1
ATOM 1868 C C . ILE A 1 238 ? -23.730 -0.363 24.925 1.00 95.56 238 ILE A C 1
ATOM 1870 O O . ILE A 1 238 ? -23.906 -1.470 24.395 1.00 95.56 238 ILE A O 1
ATOM 1874 N N . PRO A 1 239 ? -24.614 0.637 24.761 1.00 94.31 239 PRO A N 1
ATOM 1875 C CA . PRO A 1 239 ? -25.746 0.497 23.856 1.00 94.31 239 PRO A CA 1
ATOM 1876 C C . PRO A 1 239 ? -25.279 0.094 22.438 1.00 94.31 239 PRO A C 1
ATOM 1878 O O . PRO A 1 239 ? -24.317 0.690 21.932 1.00 94.31 239 PRO A O 1
ATOM 1881 N N . PRO A 1 240 ? -25.890 -0.937 21.812 1.00 93.19 240 PRO A N 1
ATOM 1882 C CA . PRO A 1 240 ? -25.374 -1.547 20.584 1.00 93.19 240 PRO A CA 1
ATOM 1883 C C . PRO A 1 240 ? -25.157 -0.569 19.429 1.00 93.19 240 PRO A C 1
ATOM 1885 O O . PRO A 1 240 ? -24.220 -0.744 18.653 1.00 93.19 240 PRO A O 1
ATOM 1888 N N . GLU A 1 241 ? -25.965 0.486 19.345 1.00 94.12 241 GLU A N 1
ATOM 1889 C CA . GLU A 1 241 ? -25.872 1.493 18.293 1.00 94.12 241 GLU A CA 1
ATOM 1890 C C . GLU A 1 241 ? -24.499 2.195 18.255 1.00 94.12 241 GLU A C 1
ATOM 1892 O O . GLU A 1 241 ? -24.042 2.589 17.187 1.00 94.12 241 GLU A O 1
ATOM 1897 N N . TYR A 1 242 ? -23.781 2.304 19.383 1.00 94.88 242 TYR A N 1
ATOM 1898 C CA . TYR A 1 242 ? -22.460 2.959 19.443 1.00 94.88 242 TYR A CA 1
ATOM 1899 C C . TYR A 1 242 ? -21.313 2.087 18.926 1.00 94.88 242 TYR A C 1
ATOM 1901 O O . TYR A 1 242 ? -20.204 2.586 18.736 1.00 94.88 242 TYR A O 1
ATOM 1909 N N . ILE A 1 243 ? -21.560 0.794 18.725 1.00 95.25 243 ILE A N 1
ATOM 1910 C CA . ILE A 1 243 ? -20.563 -0.179 18.264 1.00 95.25 243 ILE A CA 1
ATOM 1911 C C . ILE A 1 243 ? -20.963 -0.843 16.945 1.00 95.25 243 ILE A C 1
ATOM 1913 O O . ILE A 1 243 ? -20.295 -1.768 16.486 1.00 95.25 243 ILE A O 1
ATOM 1917 N N . GLU A 1 244 ? -22.036 -0.372 16.307 1.00 95.62 244 GLU A N 1
ATOM 1918 C CA . GLU A 1 244 ? -22.342 -0.755 14.936 1.00 95.62 244 GLU A CA 1
ATOM 1919 C C . GLU A 1 244 ? -21.176 -0.374 14.016 1.00 95.62 244 GLU A C 1
ATOM 1921 O O . GLU A 1 244 ? -20.633 0.730 14.092 1.00 95.62 244 GLU A O 1
ATOM 1926 N N . ASN A 1 245 ? -20.800 -1.270 13.098 1.00 93.25 245 ASN A N 1
ATOM 1927 C CA . ASN A 1 245 ? -19.671 -1.032 12.193 1.00 93.25 245 ASN A CA 1
ATOM 1928 C C . ASN A 1 245 ? -19.858 0.253 11.356 1.00 93.25 245 ASN A C 1
ATOM 1930 O O . ASN A 1 245 ? -18.913 1.004 11.136 1.00 93.25 245 ASN A O 1
ATOM 1934 N N . SER A 1 246 ? -21.089 0.552 10.926 1.00 93.56 246 SER A N 1
ATOM 1935 C CA . SER A 1 246 ? -21.449 1.800 10.231 1.00 93.56 246 SER A CA 1
ATOM 1936 C C . SER A 1 246 ? -21.098 3.050 11.046 1.00 93.56 246 SER A C 1
ATOM 1938 O O . SER A 1 246 ? -20.575 4.012 10.485 1.00 93.56 246 SER A O 1
ATOM 1940 N N . VAL A 1 247 ? -21.335 3.016 12.359 1.00 95.25 247 VAL A N 1
ATOM 1941 C CA . VAL A 1 247 ? -21.060 4.109 13.298 1.00 95.25 247 VAL A CA 1
ATOM 1942 C C . VAL A 1 247 ? -19.568 4.187 13.612 1.00 95.25 247 VAL A C 1
ATOM 1944 O O . VAL A 1 247 ? -18.950 5.248 13.482 1.00 95.25 247 VAL A O 1
ATOM 1947 N N . LEU A 1 248 ? -18.947 3.053 13.942 1.00 96.00 248 LEU A N 1
ATOM 1948 C CA . LEU A 1 248 ? -17.527 2.984 14.285 1.00 96.00 248 LEU A CA 1
ATOM 1949 C C . LEU A 1 248 ? -16.615 3.401 13.130 1.00 96.00 248 LEU A C 1
ATOM 1951 O O . LEU A 1 248 ? -15.596 4.045 13.372 1.00 96.00 248 LEU A O 1
ATOM 1955 N N . LYS A 1 249 ? -16.987 3.123 11.876 1.00 95.06 249 LYS A N 1
ATOM 1956 C CA . LYS A 1 249 ? -16.256 3.622 10.700 1.00 95.06 249 LYS A CA 1
ATOM 1957 C C . LYS A 1 249 ? -16.199 5.147 10.622 1.00 95.06 249 LYS A C 1
ATOM 1959 O O . LYS A 1 249 ? -15.257 5.674 10.044 1.00 95.06 249 LYS A O 1
ATOM 1964 N N . VAL A 1 250 ? -17.186 5.852 11.174 1.00 95.50 250 VAL A N 1
ATOM 1965 C CA . VAL A 1 250 ? -17.215 7.324 11.209 1.00 95.50 250 VAL A CA 1
ATOM 1966 C C . VAL A 1 250 ? -16.477 7.855 12.440 1.00 95.50 250 VAL A C 1
ATOM 1968 O O . VAL A 1 250 ? -15.794 8.874 12.358 1.00 95.50 250 VAL A O 1
ATOM 1971 N N . MET A 1 251 ? -16.593 7.162 13.576 1.00 94.19 251 MET A N 1
ATOM 1972 C CA . MET A 1 251 ? -16.068 7.612 14.875 1.00 94.19 251 MET A CA 1
ATOM 1973 C C . MET A 1 251 ? -14.650 7.121 15.208 1.00 94.19 251 MET A C 1
ATOM 1975 O O . MET A 1 251 ? -14.051 7.524 16.215 1.00 94.19 251 MET A O 1
ATOM 1979 N N . ASN A 1 252 ? -14.108 6.194 14.421 1.00 95.75 252 ASN A N 1
ATOM 1980 C CA . ASN A 1 252 ? -12.819 5.575 14.687 1.00 95.75 252 ASN A CA 1
ATOM 1981 C C . ASN A 1 252 ? -12.035 5.353 13.391 1.00 95.75 252 ASN A C 1
ATOM 1983 O O . ASN A 1 252 ? -12.318 4.450 12.604 1.00 95.75 252 ASN A O 1
ATOM 1987 N N . THR A 1 253 ? -10.982 6.149 13.208 1.00 93.94 253 THR A N 1
ATOM 1988 C CA . THR A 1 253 ? -10.113 6.090 12.025 1.00 93.94 253 THR A CA 1
ATOM 1989 C C . THR A 1 253 ? -9.418 4.739 11.861 1.00 93.94 253 THR A C 1
ATOM 1991 O O . THR A 1 253 ? -9.121 4.343 10.739 1.00 93.94 253 THR A O 1
ATOM 1994 N N . ARG A 1 254 ? -9.195 3.989 12.949 1.00 96.00 254 ARG A N 1
ATOM 1995 C CA . ARG A 1 254 ? -8.600 2.645 12.886 1.00 96.00 254 ARG A CA 1
ATOM 1996 C C . ARG A 1 254 ? -9.579 1.647 12.270 1.00 96.00 254 ARG A C 1
ATOM 1998 O O . ARG A 1 254 ? -9.188 0.909 11.374 1.00 96.00 254 ARG A O 1
ATOM 2005 N N . ILE A 1 255 ? -10.852 1.688 12.681 1.00 97.56 255 ILE A N 1
ATOM 2006 C CA . ILE A 1 255 ? -11.924 0.883 12.067 1.00 97.56 255 ILE A CA 1
ATOM 2007 C C . ILE A 1 255 ? -12.109 1.282 10.603 1.00 97.56 255 ILE A C 1
ATOM 2009 O O . ILE A 1 255 ? -12.179 0.415 9.739 1.00 97.56 255 ILE A O 1
ATOM 2013 N N . PHE A 1 256 ? -12.117 2.585 10.300 1.00 97.25 256 PHE A N 1
ATOM 2014 C CA . PHE A 1 256 ? -12.167 3.068 8.919 1.00 97.25 256 PHE A CA 1
ATOM 2015 C C . PHE A 1 256 ? -11.058 2.445 8.057 1.00 97.25 256 PHE A C 1
ATOM 2017 O O . PHE A 1 256 ? -11.345 1.861 7.011 1.00 97.25 256 PHE A O 1
ATOM 2024 N N . THR A 1 257 ? -9.805 2.512 8.518 1.00 97.69 257 THR A N 1
ATOM 2025 C CA . THR A 1 257 ? -8.652 1.926 7.825 1.00 97.69 257 THR A CA 1
ATOM 2026 C C . THR A 1 257 ? -8.814 0.418 7.631 1.00 97.69 257 THR A C 1
ATOM 2028 O O . THR A 1 257 ? -8.740 -0.046 6.491 1.00 97.69 257 THR A O 1
ATOM 2031 N N . LEU A 1 258 ? -9.117 -0.333 8.696 1.00 98.50 258 LEU A N 1
ATOM 2032 C CA . LEU A 1 258 ? -9.336 -1.786 8.647 1.00 98.50 258 LEU A CA 1
ATOM 2033 C C . LEU A 1 258 ? -10.414 -2.176 7.625 1.00 98.50 258 LEU A C 1
ATOM 2035 O O . LEU A 1 258 ? -10.218 -3.084 6.820 1.00 98.50 258 LEU A O 1
ATOM 2039 N N . GLU A 1 259 ? -11.518 -1.437 7.578 1.00 98.25 259 GLU A N 1
ATOM 2040 C CA . GLU A 1 259 ? -12.617 -1.705 6.651 1.00 98.25 259 GLU A CA 1
ATOM 2041 C C . GLU A 1 259 ? -12.275 -1.339 5.196 1.00 98.25 259 GLU A C 1
ATOM 2043 O O . GLU A 1 259 ? -12.744 -2.004 4.268 1.00 98.25 259 GLU A O 1
ATOM 2048 N N . THR A 1 260 ? -11.427 -0.328 4.957 1.00 98.50 260 THR A N 1
ATOM 2049 C CA . THR A 1 260 ? -10.893 -0.073 3.604 1.00 98.50 260 THR A CA 1
ATOM 2050 C C . THR A 1 260 ? -9.926 -1.169 3.152 1.00 98.50 260 THR A C 1
ATOM 2052 O O . THR A 1 260 ? -9.988 -1.575 1.991 1.00 98.50 260 THR A O 1
ATOM 2055 N N . ILE A 1 261 ? -9.102 -1.704 4.064 1.00 98.62 261 ILE A N 1
ATOM 2056 C CA . ILE A 1 261 ? -8.212 -2.842 3.791 1.00 98.62 261 ILE A CA 1
ATOM 2057 C C . ILE A 1 261 ? -9.041 -4.089 3.469 1.00 98.62 261 ILE A C 1
ATOM 2059 O O . ILE A 1 261 ? -8.799 -4.727 2.444 1.00 98.62 261 ILE A O 1
ATOM 2063 N N . ARG A 1 262 ? -10.066 -4.395 4.281 1.00 98.44 262 ARG A N 1
ATOM 2064 C CA . ARG A 1 262 ? -11.011 -5.498 4.031 1.00 98.44 262 ARG A CA 1
ATOM 2065 C C . ARG A 1 262 ? -11.619 -5.388 2.642 1.00 98.44 262 ARG A C 1
ATOM 2067 O O . ARG A 1 262 ? -11.578 -6.344 1.872 1.00 98.44 262 ARG A O 1
ATOM 2074 N N . TYR A 1 263 ? -12.168 -4.217 2.310 1.00 98.06 263 TYR A N 1
ATOM 2075 C CA . TYR A 1 263 ? -12.783 -4.000 1.007 1.00 98.06 263 TYR A CA 1
ATOM 2076 C C . TYR A 1 263 ? -11.790 -4.268 -0.128 1.00 98.06 263 TYR A C 1
ATOM 2078 O O . TYR A 1 263 ? -12.126 -4.997 -1.059 1.00 98.06 263 TYR A O 1
ATOM 2086 N N . TRP A 1 264 ? -10.580 -3.713 -0.048 1.00 98.19 264 TRP A N 1
ATOM 2087 C CA . TRP A 1 264 ? -9.577 -3.864 -1.099 1.00 98.19 264 TRP A CA 1
ATOM 2088 C C . TRP A 1 264 ? -9.082 -5.313 -1.241 1.00 98.19 264 TRP A C 1
ATOM 2090 O O . TRP A 1 264 ? -8.990 -5.829 -2.354 1.00 98.19 264 TRP A O 1
ATOM 2100 N N . LEU A 1 265 ? -8.841 -6.018 -0.132 1.00 98.06 265 LEU A N 1
ATOM 2101 C CA . LEU A 1 265 ? -8.456 -7.431 -0.165 1.00 98.06 265 LEU A CA 1
ATOM 2102 C C . LEU A 1 265 ? -9.509 -8.292 -0.873 1.00 98.06 265 LEU A C 1
ATOM 2104 O O . LEU A 1 265 ? -9.153 -9.108 -1.720 1.00 98.06 265 LEU A O 1
ATOM 2108 N N . LEU A 1 266 ? -10.791 -8.086 -0.559 1.00 97.31 266 LEU A N 1
ATOM 2109 C CA . LEU A 1 266 ? -11.882 -8.897 -1.103 1.00 97.31 266 LEU A CA 1
ATOM 2110 C C . LEU A 1 266 ? -12.242 -8.537 -2.554 1.00 97.31 266 LEU A C 1
ATOM 2112 O O . LEU A 1 266 ? -12.534 -9.433 -3.335 1.00 97.31 266 LEU A O 1
ATOM 2116 N N . ASN A 1 267 ? -12.234 -7.246 -2.905 1.00 96.50 267 ASN A N 1
ATOM 2117 C CA . ASN A 1 267 ? -12.774 -6.740 -4.180 1.00 96.50 267 ASN A CA 1
ATOM 2118 C C . ASN A 1 267 ? -11.689 -6.331 -5.193 1.00 96.50 267 ASN A C 1
ATOM 2120 O O . ASN A 1 267 ? -12.008 -5.890 -6.300 1.00 96.50 267 ASN A O 1
ATOM 2124 N N . SER A 1 268 ? -10.412 -6.451 -4.817 1.00 95.56 268 SER A N 1
ATOM 2125 C CA . SER A 1 268 ? -9.274 -6.200 -5.704 1.00 95.56 268 SER A CA 1
ATOM 2126 C C . SER A 1 268 ? -8.264 -7.345 -5.649 1.00 95.56 268 SER A C 1
ATOM 2128 O O . SER A 1 268 ? -8.096 -8.054 -6.641 1.00 95.56 268 SER A O 1
ATOM 2130 N N . PHE A 1 269 ? -7.610 -7.576 -4.506 1.00 96.44 269 PHE A N 1
ATOM 2131 C CA . PHE A 1 269 ? -6.476 -8.510 -4.446 1.00 96.44 269 PHE A CA 1
ATOM 2132 C C . PHE A 1 269 ? -6.878 -9.978 -4.647 1.00 96.44 269 PHE A C 1
ATOM 2134 O O . PHE A 1 269 ? -6.234 -10.682 -5.425 1.00 96.44 269 PHE A O 1
ATOM 2141 N N . TYR A 1 270 ? -7.955 -10.425 -3.992 1.00 95.62 270 TYR A N 1
ATOM 2142 C CA . TYR A 1 270 ? -8.509 -11.783 -4.100 1.00 95.62 270 TYR A CA 1
ATOM 2143 C C . TYR A 1 270 ? -9.779 -11.864 -4.961 1.00 95.62 270 TYR A C 1
ATOM 2145 O O . TYR A 1 270 ? -10.440 -12.902 -4.994 1.00 95.62 270 TYR A O 1
ATOM 2153 N N . GLU A 1 271 ? -10.121 -10.795 -5.685 1.00 94.44 271 GLU A N 1
ATOM 2154 C CA . GLU A 1 271 ? -11.250 -10.815 -6.618 1.00 94.44 271 GLU A CA 1
ATOM 2155 C C . GLU A 1 271 ? -11.023 -11.875 -7.704 1.00 94.44 271 GLU A C 1
ATOM 2157 O O . GLU A 1 271 ? -9.892 -12.113 -8.152 1.00 94.44 271 GLU A O 1
ATOM 2162 N N . LYS A 1 272 ? -12.105 -12.512 -8.157 1.00 91.44 272 LYS A N 1
ATOM 2163 C CA . LYS A 1 272 ? -12.017 -13.489 -9.243 1.00 91.44 272 LYS A CA 1
ATOM 2164 C C . LYS A 1 272 ? -11.532 -12.792 -10.508 1.00 91.44 272 LYS A C 1
ATOM 2166 O O . LYS A 1 272 ? -12.002 -11.710 -10.839 1.00 91.44 272 LYS A O 1
ATOM 2171 N N . THR A 1 273 ? -10.637 -13.446 -11.251 1.00 86.06 273 THR A N 1
ATOM 2172 C CA . THR A 1 273 ? -10.033 -12.861 -12.459 1.00 86.06 273 THR A CA 1
ATOM 2173 C C . THR A 1 273 ? -11.065 -12.278 -13.429 1.00 86.06 273 THR A C 1
ATOM 2175 O O . THR A 1 273 ? -10.855 -11.186 -13.941 1.00 86.06 273 THR A O 1
ATOM 2178 N N . ASP A 1 274 ? -12.186 -12.969 -13.638 1.00 88.19 274 ASP A N 1
ATOM 2179 C CA . ASP A 1 274 ? -13.219 -12.572 -14.607 1.00 88.19 274 ASP A CA 1
ATOM 2180 C C . ASP A 1 274 ? -13.944 -11.270 -14.216 1.00 88.19 274 ASP A C 1
ATOM 2182 O O . ASP A 1 274 ? -14.539 -10.610 -15.063 1.00 88.19 274 ASP A O 1
ATOM 2186 N N . ASN A 1 275 ? -13.865 -10.887 -12.939 1.00 90.75 275 ASN A N 1
ATOM 2187 C CA . ASN A 1 275 ? -14.476 -9.680 -12.387 1.00 90.75 275 ASN A CA 1
ATOM 2188 C C . ASN A 1 275 ? -13.463 -8.545 -12.162 1.00 90.75 275 ASN A C 1
ATOM 2190 O O . ASN A 1 275 ? -13.856 -7.434 -11.799 1.00 90.75 275 ASN A O 1
ATOM 2194 N N . TYR A 1 276 ? -12.163 -8.808 -12.323 1.00 90.25 276 TYR A N 1
ATOM 2195 C CA . TYR A 1 276 ? -11.117 -7.840 -12.021 1.00 90.25 276 TYR A CA 1
ATOM 2196 C C . TYR A 1 276 ? -10.729 -7.035 -13.271 1.00 90.25 276 TYR A C 1
ATOM 2198 O O . TYR A 1 276 ? -10.212 -7.570 -14.249 1.00 90.25 276 TYR A O 1
ATOM 2206 N N . ASP A 1 277 ? -10.940 -5.717 -13.215 1.00 89.06 277 ASP A N 1
ATOM 2207 C CA . ASP A 1 277 ? -10.785 -4.783 -14.344 1.00 89.06 277 ASP A CA 1
ATOM 2208 C C . ASP A 1 277 ? -9.812 -3.615 -14.072 1.00 89.06 277 ASP A C 1
ATOM 2210 O O . ASP A 1 277 ? -9.723 -2.658 -14.859 1.00 89.06 277 ASP A O 1
ATOM 2214 N N . LYS A 1 278 ? -9.088 -3.664 -12.947 1.00 92.25 278 LYS A N 1
ATOM 2215 C CA . LYS A 1 278 ? -8.283 -2.537 -12.452 1.00 92.25 278 LYS A CA 1
ATOM 2216 C C . LYS A 1 278 ? -7.001 -2.341 -13.258 1.00 92.25 278 LYS A C 1
ATOM 2218 O O . LYS A 1 278 ? -6.463 -3.268 -13.858 1.00 92.25 278 LYS A O 1
ATOM 2223 N N . HIS A 1 279 ? -6.510 -1.104 -13.252 1.00 91.81 279 HIS A N 1
ATOM 2224 C CA . HIS A 1 279 ? -5.317 -0.676 -13.980 1.00 91.81 279 HIS A CA 1
ATOM 2225 C C . HIS A 1 279 ? -4.032 -1.349 -13.481 1.00 91.81 279 HIS A C 1
ATOM 2227 O O . HIS A 1 279 ? -3.194 -1.711 -14.300 1.00 91.81 279 HIS A O 1
ATOM 2233 N N . SER A 1 280 ? -3.907 -1.539 -12.163 1.00 90.75 280 SER A N 1
ATOM 2234 C CA . SER A 1 280 ? -2.669 -1.998 -11.519 1.00 90.75 280 SER A CA 1
ATOM 2235 C C . SER A 1 280 ? -2.283 -3.435 -11.879 1.00 90.75 280 SER A C 1
ATOM 2237 O O . SER A 1 280 ? -1.111 -3.804 -11.826 1.00 90.75 280 SER A O 1
ATOM 2239 N N . GLY A 1 281 ? -3.271 -4.282 -12.187 1.00 90.75 281 GLY A N 1
ATOM 2240 C CA . GLY A 1 281 ? -3.047 -5.715 -12.352 1.00 90.75 281 GLY A CA 1
ATOM 2241 C C . GLY A 1 281 ? -2.682 -6.447 -11.056 1.00 90.75 281 GLY A C 1
ATOM 2242 O O . GLY A 1 281 ? -2.403 -7.644 -11.112 1.00 90.75 281 GLY A O 1
ATOM 2243 N N . PHE A 1 282 ? -2.673 -5.767 -9.901 1.00 93.81 282 PHE A N 1
ATOM 2244 C CA . PHE A 1 282 ? -2.266 -6.329 -8.613 1.00 93.81 282 PHE A CA 1
ATOM 2245 C C . PHE A 1 282 ? -3.365 -7.207 -8.004 1.00 93.81 282 PHE A C 1
ATOM 2247 O O . PHE A 1 282 ? -4.031 -6.856 -7.031 1.00 93.81 282 PHE A O 1
ATOM 2254 N N . ASN A 1 283 ? -3.553 -8.368 -8.622 1.00 94.00 283 ASN A N 1
ATOM 2255 C CA . ASN A 1 283 ? -4.501 -9.400 -8.236 1.00 94.00 283 ASN A CA 1
ATOM 2256 C C . ASN A 1 283 ? -3.772 -10.744 -8.111 1.00 94.00 283 ASN A C 1
ATOM 2258 O O . ASN A 1 283 ? -3.007 -11.150 -8.992 1.00 94.00 283 ASN A O 1
ATOM 2262 N N . ARG A 1 284 ? -4.048 -11.471 -7.028 1.00 91.69 284 ARG A N 1
ATOM 2263 C CA . ARG A 1 284 ? -3.403 -12.744 -6.697 1.00 91.69 284 ARG A CA 1
ATOM 2264 C C . ARG A 1 284 ? -3.598 -13.807 -7.778 1.00 91.69 284 ARG A C 1
ATOM 2266 O O . ARG A 1 284 ? -2.694 -14.604 -8.028 1.00 91.69 284 ARG A O 1
ATOM 2273 N N . HIS A 1 285 ? -4.763 -13.856 -8.423 1.00 87.19 285 HIS A N 1
ATOM 2274 C CA . HIS A 1 285 ? -5.050 -14.845 -9.464 1.00 87.19 285 HIS A CA 1
ATOM 2275 C C . HIS A 1 285 ? -4.423 -14.480 -10.811 1.00 87.19 285 HIS A C 1
ATOM 2277 O O . HIS A 1 285 ? -3.993 -15.385 -11.527 1.00 87.19 285 HIS A O 1
ATOM 2283 N N . PHE A 1 286 ? -4.322 -13.189 -11.148 1.00 85.31 286 PHE A N 1
ATOM 2284 C CA . PHE A 1 286 ? -3.550 -12.755 -12.316 1.00 85.31 286 PHE A CA 1
ATOM 2285 C C . PHE A 1 286 ? -2.081 -13.137 -12.200 1.00 85.31 286 PHE A C 1
ATOM 2287 O O . PHE A 1 286 ? -1.536 -13.705 -13.147 1.00 85.31 286 PHE A O 1
ATOM 2294 N N . PHE A 1 287 ? -1.487 -12.903 -11.029 1.00 85.00 287 PHE A N 1
ATOM 2295 C CA . PHE A 1 287 ? -0.121 -13.313 -10.737 1.00 85.00 287 PHE A CA 1
ATOM 2296 C C . PHE A 1 287 ? 0.047 -14.837 -10.805 1.00 85.00 287 PHE A C 1
ATOM 2298 O O . PHE A 1 287 ? 0.809 -15.345 -11.624 1.00 85.00 287 PHE A O 1
ATOM 2305 N N . ALA A 1 288 ? -0.694 -15.584 -9.983 1.00 81.81 288 ALA A N 1
ATOM 2306 C CA . ALA A 1 288 ? -0.438 -17.012 -9.789 1.00 81.81 288 ALA A CA 1
ATOM 2307 C C . ALA A 1 288 ? -0.687 -17.879 -11.030 1.00 81.81 288 ALA A C 1
ATOM 2309 O O . ALA A 1 288 ? -0.164 -18.987 -11.121 1.00 81.81 288 ALA A O 1
ATOM 2310 N N . HIS A 1 289 ? -1.502 -17.398 -11.968 1.00 82.25 289 HIS A N 1
ATOM 2311 C CA . HIS A 1 289 ? -1.792 -18.101 -13.216 1.00 82.25 289 HIS A CA 1
ATOM 2312 C C . HIS A 1 289 ? -1.152 -17.439 -14.440 1.00 82.25 289 HIS A C 1
ATOM 2314 O O . HIS A 1 289 ? -1.430 -17.877 -15.552 1.00 82.25 289 HIS A O 1
ATOM 2320 N N . ALA A 1 290 ? -0.344 -16.386 -14.250 1.00 78.88 290 ALA A N 1
ATOM 2321 C CA . ALA A 1 290 ? 0.294 -15.611 -15.317 1.00 78.88 290 ALA A CA 1
ATOM 2322 C C . ALA A 1 290 ? -0.666 -15.258 -16.476 1.00 78.88 290 ALA A C 1
ATOM 2324 O O . ALA A 1 290 ? -0.291 -15.275 -17.645 1.00 78.88 290 ALA A O 1
ATOM 2325 N N . LYS A 1 291 ? -1.932 -14.959 -16.152 1.00 77.56 291 LYS A N 1
ATOM 2326 C CA . LYS A 1 291 ? -3.012 -14.760 -17.140 1.00 77.56 291 LYS A CA 1
ATOM 2327 C C . LYS A 1 291 ? -2.846 -13.487 -17.980 1.00 77.56 291 LYS A C 1
ATOM 2329 O O . LYS A 1 291 ? -3.531 -13.328 -18.984 1.00 77.56 291 LYS A O 1
ATOM 2334 N N . SER A 1 292 ? -1.997 -12.566 -17.537 1.00 80.88 292 SER A N 1
ATOM 2335 C CA . SER A 1 292 ? -1.686 -11.297 -18.194 1.00 80.88 292 SER A CA 1
ATOM 2336 C C . SER A 1 292 ? -0.324 -10.798 -17.699 1.00 80.88 292 SER A C 1
ATOM 2338 O O . SER A 1 292 ? 0.132 -11.226 -16.640 1.00 80.88 292 SER A O 1
ATOM 2340 N N . ASP A 1 293 ? 0.327 -9.909 -18.441 1.00 83.44 293 ASP A N 1
ATOM 2341 C CA . ASP A 1 293 ? 1.565 -9.225 -18.055 1.00 83.44 293 ASP A CA 1
ATOM 2342 C C . ASP A 1 293 ? 1.311 -7.938 -17.252 1.00 83.44 293 ASP A C 1
ATOM 2344 O O . ASP A 1 293 ? 2.238 -7.410 -16.644 1.00 83.44 293 ASP A O 1
ATOM 2348 N N . ILE A 1 294 ? 0.060 -7.473 -17.147 1.00 86.69 294 ILE A N 1
ATOM 2349 C CA . ILE A 1 294 ? -0.278 -6.212 -16.462 1.00 86.69 294 ILE A CA 1
ATOM 2350 C C . ILE A 1 294 ? 0.169 -6.157 -14.991 1.00 86.69 294 ILE A C 1
ATOM 2352 O O . ILE A 1 294 ? 0.393 -5.075 -14.457 1.00 86.69 294 ILE A O 1
ATOM 2356 N N . TRP A 1 295 ? 0.323 -7.306 -14.322 1.00 86.69 295 TRP A N 1
ATOM 2357 C CA . TRP A 1 295 ? 0.788 -7.362 -12.931 1.00 86.69 295 TRP A CA 1
ATOM 2358 C C . TRP A 1 295 ? 2.283 -7.038 -12.791 1.00 86.69 295 TRP A C 1
ATOM 2360 O O . TRP A 1 295 ? 2.728 -6.730 -11.685 1.00 86.69 295 TRP A O 1
ATOM 2370 N N . GLN A 1 296 ? 3.050 -7.068 -13.890 1.00 89.69 296 GLN A N 1
ATOM 2371 C CA . GLN A 1 296 ? 4.485 -6.749 -13.940 1.00 89.69 296 GLN A CA 1
ATOM 2372 C C . GLN A 1 296 ? 4.769 -5.246 -13.766 1.00 89.69 296 GLN A C 1
ATOM 2374 O O . GLN A 1 296 ? 5.913 -4.804 -13.853 1.00 89.69 296 GLN A O 1
ATOM 2379 N N . ASN A 1 297 ? 3.735 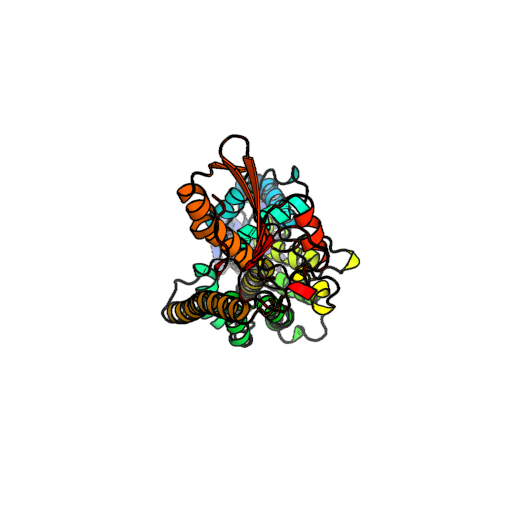-4.453 -13.490 1.00 89.94 297 ASN A N 1
ATOM 2380 C CA . ASN A 1 297 ? 3.839 -3.048 -13.149 1.00 89.94 297 ASN A CA 1
ATOM 2381 C C . ASN A 1 297 ? 4.725 -2.827 -11.911 1.00 89.94 297 ASN A C 1
ATOM 2383 O O . ASN A 1 297 ? 4.465 -3.363 -10.834 1.00 89.94 297 ASN A O 1
ATOM 2387 N N . GLU A 1 298 ? 5.758 -1.996 -12.042 1.00 90.94 298 GLU A N 1
ATOM 2388 C CA . GLU A 1 298 ? 6.709 -1.739 -10.960 1.00 90.94 298 GLU A CA 1
ATOM 2389 C C . GLU A 1 298 ? 6.087 -1.091 -9.721 1.00 90.94 298 GLU A C 1
ATOM 2391 O O . GLU A 1 298 ? 6.563 -1.319 -8.608 1.00 90.94 298 GLU A O 1
ATOM 2396 N N . HIS A 1 299 ? 4.990 -0.346 -9.875 1.00 94.69 299 HIS A N 1
ATOM 2397 C CA . HIS A 1 299 ? 4.306 0.276 -8.744 1.00 94.69 299 HIS A CA 1
ATOM 2398 C C . HIS A 1 299 ? 3.630 -0.752 -7.827 1.00 94.69 299 HIS A C 1
ATOM 2400 O O . HIS A 1 299 ? 3.360 -0.459 -6.658 1.00 94.69 299 HIS A O 1
ATOM 2406 N N . ASN A 1 300 ? 3.431 -1.986 -8.305 1.00 95.50 300 ASN A N 1
ATOM 2407 C CA . ASN A 1 300 ? 2.931 -3.089 -7.488 1.00 95.50 300 ASN A CA 1
ATOM 2408 C C . ASN A 1 300 ? 3.904 -3.486 -6.374 1.00 95.50 300 ASN A C 1
ATOM 2410 O O . ASN A 1 300 ? 3.473 -4.076 -5.389 1.00 95.50 300 ASN A O 1
ATOM 2414 N N . PHE A 1 301 ? 5.181 -3.102 -6.461 1.00 97.06 301 PHE A N 1
ATOM 2415 C CA . PHE A 1 301 ? 6.113 -3.246 -5.344 1.00 97.06 301 PHE A CA 1
ATOM 2416 C C . PHE A 1 301 ? 5.677 -2.411 -4.138 1.00 97.06 301 PHE A C 1
ATOM 2418 O O . PHE A 1 301 ? 5.587 -2.928 -3.027 1.00 97.06 301 PHE A O 1
ATOM 2425 N N . PHE A 1 302 ? 5.321 -1.143 -4.355 1.00 97.50 302 PHE A N 1
ATOM 2426 C CA . PHE A 1 302 ? 4.838 -0.269 -3.285 1.00 97.50 302 PHE A CA 1
ATOM 2427 C C . PHE A 1 302 ? 3.492 -0.740 -2.736 1.00 97.50 302 PHE A C 1
ATOM 2429 O O . PHE A 1 302 ? 3.260 -0.651 -1.533 1.00 97.50 302 PHE A O 1
ATOM 2436 N N . ARG A 1 303 ? 2.631 -1.316 -3.588 1.00 97.31 303 ARG A N 1
ATOM 2437 C CA . ARG A 1 303 ? 1.404 -1.984 -3.131 1.00 97.31 303 ARG A CA 1
ATOM 2438 C C . ARG A 1 303 ? 1.723 -3.197 -2.258 1.00 97.31 303 ARG A C 1
ATOM 2440 O O . ARG A 1 303 ? 1.179 -3.316 -1.169 1.00 97.31 303 ARG A O 1
ATOM 2447 N N . ALA A 1 304 ? 2.628 -4.073 -2.683 1.00 97.44 304 ALA A N 1
ATOM 2448 C CA . ALA A 1 304 ? 3.023 -5.239 -1.897 1.00 97.44 304 ALA A CA 1
ATOM 2449 C C . ALA A 1 304 ? 3.604 -4.834 -0.532 1.00 97.44 304 ALA A C 1
ATOM 2451 O O . ALA A 1 304 ? 3.167 -5.351 0.495 1.00 97.44 304 ALA A O 1
ATOM 2452 N N . MET A 1 305 ? 4.506 -3.847 -0.503 1.00 98.00 305 MET A N 1
ATOM 2453 C CA . MET A 1 305 ? 5.047 -3.312 0.748 1.00 98.00 305 MET A CA 1
ATOM 2454 C C . MET A 1 305 ? 3.954 -2.690 1.620 1.00 98.00 305 MET A C 1
ATOM 2456 O O . MET A 1 305 ? 3.846 -3.032 2.794 1.00 98.00 305 MET A O 1
ATOM 2460 N N . GLY A 1 306 ? 3.099 -1.836 1.053 1.00 97.62 306 GLY A N 1
ATOM 2461 C CA . GLY A 1 306 ? 1.989 -1.223 1.778 1.00 97.62 306 GLY A CA 1
ATOM 2462 C C . GLY A 1 306 ? 0.990 -2.240 2.331 1.00 97.62 306 GLY A C 1
ATOM 2463 O O . GLY A 1 306 ? 0.466 -2.052 3.426 1.00 97.62 306 GLY A O 1
ATOM 2464 N N . LEU A 1 307 ? 0.760 -3.346 1.619 1.00 98.38 307 LEU A N 1
ATOM 2465 C CA . LEU A 1 307 ? -0.073 -4.447 2.090 1.00 98.38 307 LEU A CA 1
ATOM 2466 C C . LEU A 1 307 ? 0.574 -5.189 3.264 1.00 98.38 307 LEU A C 1
ATOM 2468 O O . LEU A 1 307 ? -0.107 -5.462 4.245 1.00 98.38 307 LEU A O 1
ATOM 2472 N N . ILE A 1 308 ? 1.876 -5.473 3.211 1.00 98.38 308 ILE A N 1
ATOM 2473 C CA . ILE A 1 308 ? 2.596 -6.097 4.336 1.00 98.38 308 ILE A CA 1
ATOM 2474 C C . ILE A 1 308 ? 2.530 -5.201 5.579 1.00 98.38 308 ILE A C 1
ATOM 2476 O O . ILE A 1 308 ? 2.246 -5.683 6.674 1.00 98.38 308 ILE A O 1
ATOM 2480 N N . GLN A 1 309 ? 2.703 -3.886 5.411 1.00 97.69 309 GLN A N 1
ATOM 2481 C CA . GLN A 1 309 ? 2.513 -2.922 6.497 1.00 97.69 309 GLN A CA 1
ATOM 2482 C C . GLN A 1 309 ? 1.069 -2.936 7.023 1.00 97.69 309 GLN A C 1
ATOM 2484 O O . GLN A 1 309 ? 0.846 -2.890 8.229 1.00 97.69 309 GLN A O 1
ATOM 2489 N N . ALA A 1 310 ? 0.074 -3.051 6.142 1.00 98.31 310 ALA A N 1
ATOM 2490 C CA . ALA A 1 310 ? -1.322 -3.165 6.548 1.00 98.31 310 ALA A CA 1
ATOM 2491 C C . ALA A 1 310 ? -1.620 -4.449 7.332 1.00 98.31 310 ALA A C 1
ATOM 2493 O O . ALA A 1 310 ? -2.395 -4.407 8.282 1.00 98.31 310 ALA A O 1
ATOM 2494 N N . LEU A 1 311 ? -0.976 -5.567 6.994 1.00 98.31 311 LEU A N 1
ATOM 2495 C CA . LEU A 1 311 ? -1.094 -6.810 7.756 1.00 98.31 311 LEU A CA 1
ATOM 2496 C C . LEU A 1 311 ? -0.478 -6.687 9.154 1.00 98.31 311 LEU A C 1
ATOM 2498 O O . LEU A 1 311 ? -1.082 -7.166 10.109 1.00 98.31 311 LEU A O 1
ATOM 2502 N N . ALA A 1 312 ? 0.647 -5.981 9.297 1.00 97.94 312 ALA A N 1
ATOM 2503 C CA . ALA A 1 312 ? 1.211 -5.665 10.611 1.00 97.94 312 ALA A CA 1
ATOM 2504 C C . ALA A 1 312 ? 0.237 -4.819 11.451 1.00 97.94 312 ALA A C 1
ATOM 2506 O O . ALA A 1 312 ? 0.013 -5.100 12.625 1.00 97.94 312 ALA A O 1
ATOM 2507 N N . PHE A 1 313 ? -0.422 -3.836 10.827 1.00 98.00 313 PHE A N 1
ATOM 2508 C CA . PHE A 1 313 ? -1.449 -3.025 11.488 1.00 98.00 313 PHE A CA 1
ATOM 2509 C C . PHE A 1 313 ? -2.682 -3.843 11.907 1.00 98.00 313 PHE A C 1
ATOM 2511 O O . PHE A 1 313 ? -3.287 -3.558 12.938 1.00 98.00 313 PHE A O 1
ATOM 2518 N N . ILE A 1 314 ? -3.068 -4.857 11.125 1.00 98.38 314 ILE A N 1
ATOM 2519 C CA . ILE A 1 314 ? -4.133 -5.799 11.501 1.00 98.38 314 ILE A CA 1
ATOM 2520 C C . ILE A 1 314 ? -3.696 -6.614 12.721 1.00 98.38 314 ILE A C 1
ATOM 2522 O O . ILE A 1 314 ? -4.456 -6.713 13.684 1.00 98.38 314 ILE A O 1
ATOM 2526 N N . GLU A 1 315 ? -2.470 -7.146 12.717 1.00 97.38 315 GLU A N 1
ATOM 2527 C CA . GLU A 1 315 ? -1.915 -7.916 13.835 1.00 97.38 315 GLU A CA 1
ATOM 2528 C C . GLU A 1 315 ? -1.928 -7.128 15.151 1.00 97.38 315 GLU A C 1
ATOM 2530 O O . GLU A 1 315 ? -2.345 -7.692 16.163 1.00 97.38 315 GLU A O 1
ATOM 2535 N N . CYS A 1 316 ? -1.585 -5.828 15.125 1.00 96.50 316 CYS A N 1
ATOM 2536 C CA . CYS A 1 316 ? -1.611 -4.945 16.303 1.00 96.50 316 CYS A CA 1
ATOM 2537 C C . CYS A 1 316 ? -2.907 -5.040 17.119 1.00 96.50 316 CYS A C 1
ATOM 2539 O O . CYS A 1 316 ? -2.891 -4.826 18.329 1.00 96.50 316 CYS A O 1
ATOM 2541 N N . PHE A 1 317 ? -4.041 -5.277 16.453 1.00 97.00 317 PHE A N 1
ATOM 2542 C CA . PHE A 1 317 ? -5.354 -5.306 17.094 1.00 97.00 317 PHE A CA 1
ATOM 2543 C C . PHE A 1 317 ? -5.998 -6.692 17.108 1.00 97.00 317 PHE A C 1
ATOM 2545 O O . PHE A 1 317 ? -6.863 -6.934 17.948 1.00 97.00 317 PHE A O 1
ATOM 2552 N N . ALA A 1 318 ? -5.620 -7.580 16.187 1.00 96.44 318 ALA A N 1
ATOM 2553 C CA . ALA A 1 318 ? -6.173 -8.927 16.097 1.00 96.44 318 ALA A CA 1
ATOM 2554 C C . ALA A 1 318 ? -5.540 -9.895 17.105 1.00 96.44 318 ALA A C 1
ATOM 2556 O O . ALA A 1 318 ? -6.229 -10.784 17.605 1.00 96.44 318 ALA A O 1
ATOM 2557 N N . VAL A 1 319 ? -4.248 -9.726 17.407 1.00 94.00 319 VAL A N 1
ATOM 2558 C CA . VAL A 1 319 ? -3.491 -10.628 18.285 1.00 94.00 319 VAL A CA 1
ATOM 2559 C C . VAL A 1 319 ? -3.382 -10.025 19.683 1.00 94.00 319 VAL A C 1
ATOM 2561 O O . VAL A 1 319 ? -2.980 -8.873 19.859 1.00 94.00 319 VAL A O 1
ATOM 2564 N N . ALA A 1 320 ? -3.760 -10.808 20.695 1.00 88.44 320 ALA A N 1
ATOM 2565 C CA . ALA A 1 320 ? -3.624 -10.402 22.089 1.00 88.44 320 ALA A CA 1
ATOM 2566 C C . ALA A 1 320 ? -2.144 -10.195 22.438 1.00 88.44 320 ALA A C 1
ATOM 2568 O O . ALA A 1 320 ? -1.309 -11.014 22.074 1.00 88.44 320 ALA A O 1
ATOM 2569 N N . GLU A 1 321 ? -1.835 -9.104 23.143 1.00 88.56 321 GLU A N 1
ATOM 2570 C CA . GLU A 1 321 ? -0.461 -8.761 23.552 1.00 88.56 321 GLU A CA 1
ATOM 2571 C C . GLU A 1 321 ? 0.530 -8.594 22.382 1.00 88.56 321 GLU A C 1
ATOM 2573 O O . GLU A 1 321 ? 1.740 -8.722 22.571 1.00 88.56 321 GLU A O 1
ATOM 2578 N N . SER A 1 322 ? 0.035 -8.264 21.178 1.00 93.50 322 SER A N 1
ATOM 2579 C CA . SER A 1 322 ? 0.892 -7.963 20.027 1.00 93.50 322 SER A CA 1
ATOM 2580 C C . SER A 1 322 ? 1.952 -6.916 20.385 1.00 93.50 322 SER A C 1
ATOM 2582 O O . SER A 1 322 ? 1.652 -5.857 20.943 1.00 93.50 322 SER A O 1
ATOM 2584 N N . LYS A 1 323 ? 3.205 -7.210 20.029 1.00 95.00 323 LYS A N 1
ATOM 2585 C CA . LYS A 1 323 ? 4.353 -6.308 20.221 1.00 95.00 323 LYS A CA 1
ATOM 2586 C C . LYS A 1 323 ? 4.493 -5.294 19.089 1.00 95.00 323 LYS A C 1
ATOM 2588 O O . LYS A 1 323 ? 5.315 -4.382 19.167 1.00 95.00 323 LYS A O 1
ATOM 2593 N N . VAL A 1 324 ? 3.693 -5.439 18.034 1.00 96.06 324 VAL A N 1
ATOM 2594 C CA . VAL A 1 324 ? 3.730 -4.552 16.878 1.00 96.06 324 VAL A CA 1
ATOM 2595 C C . VAL A 1 324 ? 3.189 -3.183 17.281 1.00 96.06 324 VAL A C 1
ATOM 2597 O O . VAL A 1 324 ? 2.040 -3.032 17.698 1.00 96.06 324 VAL A O 1
ATOM 2600 N N . SER A 1 325 ? 4.021 -2.155 17.131 1.00 93.31 325 SER A N 1
ATOM 2601 C CA . SER A 1 325 ? 3.611 -0.769 17.358 1.00 93.31 325 SER A CA 1
ATOM 2602 C C . SER A 1 325 ? 2.589 -0.313 16.314 1.00 93.31 325 SER A C 1
ATOM 2604 O O . SER A 1 325 ? 2.708 -0.629 15.131 1.00 93.31 325 SER A O 1
ATOM 2606 N N . ILE A 1 326 ? 1.628 0.515 16.735 1.00 92.44 326 ILE A N 1
ATOM 2607 C CA . ILE A 1 326 ? 0.688 1.218 15.841 1.00 92.44 326 ILE A CA 1
ATOM 2608 C C . ILE A 1 326 ? 1.287 2.497 15.234 1.00 92.44 326 ILE A C 1
ATOM 2610 O O . ILE A 1 326 ? 0.689 3.101 14.344 1.00 92.44 326 ILE A O 1
ATOM 2614 N N . PHE A 1 327 ? 2.443 2.932 15.736 1.00 92.06 327 PHE A N 1
ATOM 2615 C CA . PHE A 1 327 ? 3.157 4.115 15.271 1.00 92.06 327 PHE A CA 1
ATOM 2616 C C . PHE A 1 327 ? 4.364 3.708 14.426 1.00 92.06 327 PHE A C 1
ATOM 2618 O O . PHE A 1 327 ? 5.022 2.717 14.765 1.00 92.06 327 PHE A O 1
ATOM 2625 N N . PRO A 1 328 ? 4.673 4.459 13.351 1.00 90.62 328 PRO A N 1
ATOM 2626 C CA . PRO A 1 328 ? 5.900 4.236 12.601 1.00 90.62 328 PRO A CA 1
ATOM 2627 C C . PRO A 1 328 ? 7.111 4.416 13.534 1.00 90.62 328 PRO A C 1
ATOM 2629 O O . PRO A 1 328 ? 7.081 5.294 14.400 1.00 90.62 328 PRO A O 1
ATOM 2632 N N . PRO A 1 329 ? 8.151 3.579 13.402 1.00 93.50 329 PRO A N 1
ATOM 2633 C CA . PRO A 1 329 ? 9.319 3.663 14.259 1.00 93.50 329 PRO A CA 1
ATOM 2634 C C . PRO A 1 329 ? 10.221 4.817 13.815 1.00 93.50 329 PRO A C 1
ATOM 2636 O O . PRO A 1 329 ? 10.376 5.071 12.619 1.00 93.50 329 PRO A O 1
ATOM 2639 N N . GLU A 1 330 ? 10.868 5.467 14.780 1.00 93.50 330 GLU A N 1
ATOM 2640 C CA . GLU A 1 330 ? 12.013 6.323 14.478 1.00 93.50 330 GLU A CA 1
ATOM 2641 C C . GLU A 1 330 ? 13.186 5.444 14.003 1.00 93.50 330 GLU A C 1
ATOM 2643 O O . GLU A 1 330 ? 13.455 4.414 14.639 1.00 93.50 330 GLU A O 1
ATOM 2648 N N . PRO A 1 331 ? 13.875 5.798 12.900 1.00 92.25 331 PRO A N 1
ATOM 2649 C CA . PRO A 1 331 ? 14.967 4.990 12.360 1.00 92.25 331 PRO A CA 1
ATOM 2650 C C . PRO A 1 331 ? 16.102 4.777 13.373 1.00 92.25 331 PRO A C 1
ATOM 2652 O O . PRO A 1 331 ? 16.618 5.739 13.943 1.00 92.25 331 PRO A O 1
ATOM 2655 N N . ASP A 1 332 ? 16.523 3.523 13.555 1.00 94.31 332 ASP A N 1
ATOM 2656 C CA . ASP A 1 332 ? 17.673 3.148 14.390 1.00 94.31 332 ASP A CA 1
ATOM 2657 C C . ASP A 1 332 ? 18.886 2.668 13.561 1.00 94.31 332 ASP A C 1
ATOM 2659 O O . ASP A 1 332 ? 18.905 2.739 12.330 1.00 94.31 332 ASP A O 1
ATOM 2663 N N . GLU A 1 333 ? 19.928 2.163 14.230 1.00 96.69 333 GLU A N 1
ATOM 2664 C CA . GLU A 1 333 ? 21.143 1.649 13.579 1.00 96.69 333 GLU A CA 1
ATOM 2665 C C . GLU A 1 333 ? 20.883 0.479 12.612 1.00 96.69 333 GLU A C 1
ATOM 2667 O O . GLU A 1 333 ? 21.592 0.328 11.615 1.00 96.69 333 GLU A O 1
ATOM 2672 N N . ARG A 1 334 ? 19.837 -0.323 12.853 1.00 95.44 334 ARG A N 1
ATOM 2673 C CA . ARG A 1 334 ? 19.446 -1.430 11.969 1.00 95.44 334 ARG A CA 1
ATOM 2674 C C . ARG A 1 334 ? 18.838 -0.878 10.686 1.00 95.44 334 ARG A C 1
ATOM 2676 O O . ARG A 1 334 ? 19.136 -1.381 9.601 1.00 95.44 334 ARG A O 1
ATOM 2683 N N . ALA A 1 335 ? 18.014 0.166 10.805 1.00 94.81 335 ALA A N 1
ATOM 2684 C CA . ALA A 1 335 ? 17.467 0.881 9.657 1.00 94.81 335 ALA A CA 1
ATOM 2685 C C . ALA A 1 335 ? 18.573 1.554 8.842 1.00 94.81 335 ALA A C 1
ATOM 2687 O O . ALA A 1 335 ? 18.578 1.435 7.618 1.00 94.81 335 ALA A O 1
ATOM 2688 N N . GLU A 1 336 ? 19.543 2.184 9.503 1.00 93.88 336 GLU A N 1
ATOM 2689 C CA . GLU A 1 336 ? 20.681 2.801 8.822 1.00 93.88 336 GLU A CA 1
ATOM 2690 C C . GLU A 1 336 ? 21.546 1.768 8.086 1.00 93.88 336 GLU A C 1
ATOM 2692 O O . GLU A 1 336 ? 21.858 1.959 6.910 1.00 93.88 336 GLU A O 1
ATOM 2697 N N . SER A 1 337 ? 21.859 0.632 8.719 1.00 97.44 337 SER A N 1
ATOM 2698 C CA . SER A 1 337 ? 22.597 -0.461 8.073 1.00 97.44 337 SER A CA 1
ATOM 2699 C C . SER A 1 337 ? 21.890 -0.956 6.809 1.00 97.44 337 SER A C 1
ATOM 2701 O O . SER A 1 337 ? 22.494 -1.019 5.738 1.00 97.44 337 SER A O 1
ATOM 2703 N N . PHE A 1 338 ? 20.591 -1.256 6.899 1.00 97.56 338 PHE A N 1
ATOM 2704 C CA . PHE A 1 338 ? 19.844 -1.759 5.747 1.00 97.56 338 PHE A CA 1
ATOM 2705 C C . PHE A 1 338 ? 19.659 -0.690 4.658 1.00 97.56 338 PHE A C 1
ATOM 2707 O O . PHE A 1 338 ? 19.677 -0.996 3.466 1.00 97.56 338 PHE A O 1
ATOM 2714 N N . ARG A 1 339 ? 19.558 0.591 5.035 1.00 96.75 339 ARG A N 1
ATOM 2715 C CA . ARG A 1 339 ? 19.546 1.710 4.083 1.00 96.75 339 ARG A CA 1
ATOM 2716 C C . ARG A 1 339 ? 20.824 1.766 3.252 1.00 96.75 339 ARG A C 1
ATOM 2718 O O . ARG A 1 339 ? 20.741 2.013 2.047 1.00 96.75 339 ARG A O 1
ATOM 2725 N N . LEU A 1 340 ? 21.984 1.521 3.863 1.00 94.94 340 LEU A N 1
ATOM 2726 C CA . LEU A 1 340 ? 23.258 1.463 3.144 1.00 94.94 340 LEU A CA 1
ATOM 2727 C C . LEU A 1 340 ? 23.288 0.312 2.132 1.00 94.94 340 LEU A C 1
ATOM 2729 O O . LEU A 1 340 ? 23.736 0.523 1.006 1.00 94.94 340 LEU A O 1
ATOM 2733 N N . GLU A 1 341 ? 22.754 -0.862 2.479 1.00 97.88 341 GLU A N 1
ATOM 2734 C CA . GLU A 1 341 ? 22.625 -1.991 1.543 1.00 97.88 341 GLU A CA 1
ATOM 2735 C C . GLU A 1 341 ? 21.731 -1.637 0.346 1.00 97.88 341 GLU A C 1
ATOM 2737 O O . GLU A 1 341 ? 22.127 -1.816 -0.809 1.00 97.88 341 GLU A O 1
ATOM 2742 N N . VAL A 1 342 ? 20.559 -1.043 0.599 1.00 95.50 342 VAL A N 1
ATOM 2743 C CA . VAL A 1 342 ? 19.641 -0.594 -0.460 1.00 95.50 342 VAL A CA 1
ATOM 2744 C C . VAL A 1 342 ? 20.312 0.432 -1.376 1.00 95.50 342 VAL A C 1
ATOM 2746 O O . VAL A 1 342 ? 20.226 0.330 -2.602 1.00 95.50 342 VAL A O 1
ATOM 2749 N N . PHE A 1 343 ? 21.025 1.408 -0.812 1.00 91.25 343 PHE A N 1
ATOM 2750 C CA . PHE A 1 343 ? 21.729 2.423 -1.598 1.00 91.25 343 PHE A CA 1
ATOM 2751 C C . PHE A 1 343 ? 22.893 1.822 -2.396 1.00 91.25 343 PHE A C 1
ATOM 2753 O O . PHE A 1 343 ? 23.132 2.233 -3.534 1.00 91.25 343 PHE A O 1
ATOM 2760 N N . ALA A 1 344 ? 23.589 0.822 -1.852 1.00 95.12 344 ALA A N 1
ATOM 2761 C CA . ALA A 1 344 ? 24.616 0.085 -2.578 1.00 95.12 344 ALA A CA 1
ATOM 2762 C C . ALA A 1 344 ? 24.028 -0.666 -3.785 1.00 95.12 344 ALA A C 1
ATOM 2764 O O . ALA A 1 344 ? 24.615 -0.608 -4.870 1.00 95.12 344 ALA A O 1
ATOM 2765 N N . CYS A 1 345 ? 22.851 -1.287 -3.641 1.00 95.06 345 CYS A N 1
ATOM 2766 C CA . CYS A 1 345 ? 22.106 -1.890 -4.751 1.00 95.06 345 CYS A CA 1
ATOM 2767 C C . CYS A 1 345 ? 21.771 -0.858 -5.836 1.00 95.06 345 CYS A C 1
ATOM 2769 O O . CYS A 1 345 ? 22.087 -1.077 -7.006 1.00 95.06 345 CYS A O 1
ATOM 2771 N N . MET A 1 346 ? 21.209 0.295 -5.453 1.00 88.56 346 MET A N 1
ATOM 2772 C CA . MET A 1 346 ? 20.861 1.372 -6.392 1.00 88.56 346 MET A CA 1
ATOM 2773 C C . MET A 1 346 ? 22.081 1.876 -7.175 1.00 88.56 346 MET A C 1
ATOM 2775 O O . MET A 1 346 ? 22.050 1.968 -8.406 1.00 88.56 346 MET A O 1
ATOM 2779 N N . ASN A 1 347 ? 23.173 2.175 -6.467 1.00 88.00 347 ASN A N 1
ATOM 2780 C CA . ASN A 1 347 ? 24.395 2.713 -7.063 1.00 88.00 347 ASN A CA 1
ATOM 2781 C C . ASN A 1 347 ? 25.074 1.686 -7.980 1.00 88.00 347 ASN A C 1
ATOM 2783 O O . ASN A 1 347 ? 25.454 2.005 -9.111 1.00 88.00 347 ASN A O 1
ATOM 2787 N N . THR A 1 348 ? 25.174 0.435 -7.524 1.00 93.19 348 THR A N 1
ATOM 2788 C CA . THR A 1 348 ? 25.746 -0.664 -8.312 1.00 93.19 348 THR A CA 1
ATOM 2789 C C . THR A 1 348 ? 24.905 -0.944 -9.548 1.00 93.19 348 THR A C 1
ATOM 2791 O O . THR A 1 348 ? 25.460 -1.198 -10.613 1.00 93.19 348 THR A O 1
ATOM 2794 N N . GLN A 1 349 ? 23.578 -0.845 -9.459 1.00 91.06 349 GLN A N 1
ATOM 2795 C CA . GLN A 1 349 ? 22.704 -1.062 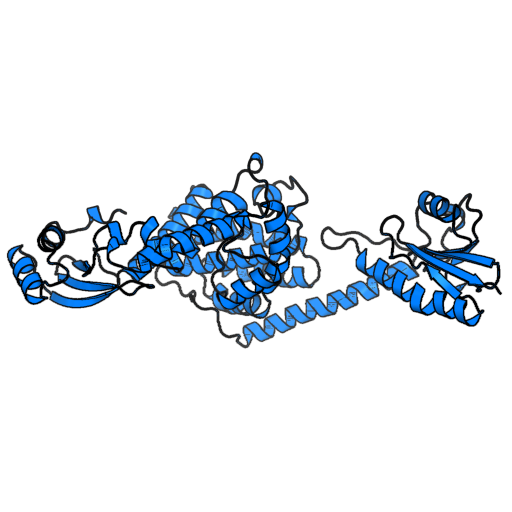-10.606 1.00 91.06 349 GLN A CA 1
ATOM 2796 C C . GLN A 1 349 ? 22.913 -0.006 -11.698 1.00 91.06 349 GLN A C 1
ATOM 2798 O O . GLN A 1 349 ? 22.964 -0.350 -12.880 1.00 91.06 349 GLN A O 1
ATOM 2803 N N . LEU A 1 350 ? 23.099 1.265 -11.330 1.00 84.81 350 LEU A N 1
ATOM 2804 C CA . LEU A 1 350 ? 23.448 2.312 -12.294 1.00 84.81 350 LEU A CA 1
ATOM 2805 C C . LEU A 1 350 ? 24.778 2.002 -13.000 1.00 84.81 350 LEU A C 1
ATOM 2807 O O . LEU A 1 350 ? 24.874 2.097 -14.225 1.00 84.81 350 LEU A O 1
ATOM 2811 N N . PHE A 1 351 ? 25.794 1.605 -12.233 1.00 88.19 351 PHE A N 1
ATOM 2812 C CA . PHE A 1 351 ? 27.107 1.244 -12.766 1.00 88.19 351 PHE A CA 1
ATOM 2813 C C . PHE A 1 351 ? 27.044 0.014 -13.682 1.00 88.19 351 PHE A C 1
ATOM 2815 O O . PHE A 1 351 ? 27.541 0.053 -14.808 1.00 88.19 351 PHE A O 1
ATOM 2822 N N . LYS A 1 352 ? 26.349 -1.043 -13.246 1.00 90.06 352 LYS A N 1
ATOM 2823 C CA . LYS A 1 352 ? 26.098 -2.264 -14.017 1.00 90.06 352 LYS A CA 1
ATOM 2824 C C . LYS A 1 352 ? 25.437 -1.948 -15.355 1.00 90.06 352 LYS A C 1
ATOM 2826 O O . LYS A 1 352 ? 25.907 -2.439 -16.377 1.00 90.06 352 LYS A O 1
ATOM 2831 N N . LYS A 1 353 ? 24.390 -1.111 -15.373 1.00 86.44 353 LYS A N 1
ATOM 2832 C CA . LYS A 1 353 ? 23.717 -0.708 -16.620 1.00 86.44 353 LYS A CA 1
ATOM 2833 C C . LYS A 1 353 ? 24.672 -0.005 -17.586 1.00 86.44 353 LYS A C 1
ATOM 2835 O O . LYS A 1 353 ? 24.649 -0.309 -18.774 1.00 86.44 353 LYS A O 1
ATOM 2840 N N . ARG A 1 354 ? 25.530 0.894 -17.089 1.00 84.19 354 ARG A N 1
ATOM 2841 C CA . ARG A 1 354 ? 26.517 1.609 -17.919 1.00 84.19 354 ARG A CA 1
ATOM 2842 C C . ARG A 1 354 ? 27.557 0.668 -18.523 1.00 84.19 354 ARG A C 1
ATOM 2844 O O . ARG A 1 354 ? 27.785 0.729 -19.726 1.00 84.19 354 ARG A O 1
ATOM 2851 N N . ILE A 1 355 ? 28.147 -0.214 -17.714 1.00 88.75 355 ILE A N 1
ATOM 2852 C CA . ILE A 1 355 ? 29.137 -1.186 -18.201 1.00 88.75 355 ILE A CA 1
ATOM 2853 C C . ILE A 1 355 ? 28.513 -2.142 -19.209 1.00 88.75 355 ILE A C 1
ATOM 2855 O O . ILE A 1 355 ? 29.088 -2.356 -20.271 1.00 88.75 355 ILE A O 1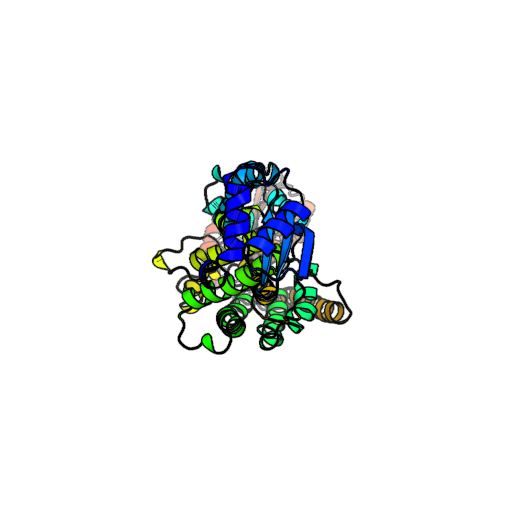
ATOM 2859 N N . LEU A 1 356 ? 27.344 -2.706 -18.894 1.00 86.69 356 LEU A N 1
ATOM 2860 C CA . LEU A 1 356 ? 26.676 -3.654 -19.781 1.00 86.69 356 LEU A CA 1
ATOM 2861 C C . LEU A 1 356 ? 26.394 -3.019 -21.145 1.00 86.69 356 LEU A C 1
ATOM 2863 O O . LEU A 1 356 ? 26.658 -3.638 -22.168 1.00 86.69 356 LEU A O 1
ATOM 2867 N N . ASN A 1 357 ? 25.921 -1.772 -21.147 1.00 82.06 357 ASN A N 1
ATOM 2868 C CA . ASN A 1 357 ? 25.662 -1.022 -22.368 1.00 82.06 357 ASN A CA 1
ATOM 2869 C C . ASN A 1 357 ? 26.935 -0.805 -23.196 1.00 82.06 357 ASN A C 1
ATOM 2871 O O . ASN A 1 357 ? 26.933 -1.058 -24.396 1.00 82.06 357 ASN A O 1
ATOM 2875 N N . GLN A 1 358 ? 28.030 -0.396 -22.549 1.00 83.50 358 GLN A N 1
ATOM 2876 C CA . GLN A 1 358 ? 29.315 -0.200 -23.218 1.00 83.50 358 GLN A CA 1
ATOM 2877 C C . GLN A 1 358 ? 29.819 -1.506 -23.846 1.00 83.50 358 GLN A C 1
ATOM 2879 O O . GLN A 1 358 ? 30.134 -1.534 -25.030 1.00 83.50 358 GLN A O 1
ATOM 2884 N N . LEU A 1 359 ? 29.802 -2.607 -23.087 1.00 86.38 359 LEU A N 1
ATOM 2885 C CA . LEU A 1 359 ? 30.192 -3.927 -23.585 1.00 86.38 359 LEU A CA 1
ATOM 2886 C C . LEU A 1 359 ? 29.313 -4.382 -24.757 1.00 86.38 359 LEU A C 1
ATOM 2888 O O . LEU A 1 359 ? 29.824 -4.975 -25.703 1.00 86.38 359 LEU A O 1
ATOM 2892 N N . GLN A 1 360 ? 28.007 -4.109 -24.711 1.00 83.75 360 GLN A N 1
ATOM 2893 C CA . GLN A 1 360 ? 27.087 -4.434 -25.802 1.00 83.75 360 GLN A CA 1
ATOM 2894 C C . GLN A 1 360 ? 27.405 -3.642 -27.071 1.00 83.75 360 GLN A C 1
ATOM 2896 O O . GLN A 1 360 ? 27.502 -4.243 -28.137 1.00 83.75 360 GLN A O 1
ATOM 2901 N N . ILE A 1 361 ? 27.628 -2.329 -26.962 1.00 79.25 361 ILE A N 1
ATOM 2902 C CA . ILE A 1 361 ? 27.998 -1.479 -28.104 1.00 79.25 361 ILE A CA 1
ATOM 2903 C C . ILE A 1 361 ? 29.337 -1.925 -28.697 1.00 79.25 361 ILE A C 1
ATOM 2905 O O . ILE A 1 361 ? 29.424 -2.151 -29.903 1.00 79.25 361 ILE A O 1
ATOM 2909 N N . ASP A 1 362 ? 30.362 -2.096 -27.859 1.00 82.44 362 ASP A N 1
ATOM 2910 C CA . ASP A 1 362 ? 31.720 -2.425 -28.311 1.00 82.44 362 ASP A CA 1
ATOM 2911 C C . ASP A 1 362 ? 31.782 -3.765 -29.051 1.00 82.44 362 ASP A C 1
ATOM 2913 O O . ASP A 1 362 ? 32.595 -3.945 -29.956 1.00 82.44 362 ASP A O 1
ATOM 2917 N N . ASN A 1 363 ? 30.900 -4.699 -28.690 1.00 80.81 363 ASN A N 1
ATOM 2918 C CA . ASN A 1 363 ? 30.842 -6.034 -29.280 1.00 80.81 363 ASN A CA 1
ATOM 2919 C C . ASN A 1 363 ? 29.681 -6.218 -30.274 1.00 80.81 363 ASN A C 1
ATOM 2921 O O . ASN A 1 363 ? 29.475 -7.332 -30.749 1.00 80.81 363 ASN A O 1
ATOM 2925 N N . ASN A 1 364 ? 28.924 -5.162 -30.598 1.00 76.00 364 ASN A N 1
ATOM 2926 C CA . ASN A 1 364 ? 27.717 -5.217 -31.438 1.00 76.00 364 ASN A CA 1
ATOM 2927 C C . ASN A 1 364 ? 26.693 -6.280 -30.983 1.00 76.00 364 ASN A C 1
ATOM 2929 O O . ASN A 1 364 ? 26.104 -6.991 -31.798 1.00 76.00 364 ASN A O 1
ATOM 2933 N N . LEU A 1 365 ? 26.494 -6.412 -29.670 1.00 76.94 365 LEU A N 1
ATOM 2934 C CA . LEU A 1 365 ? 25.562 -7.372 -29.079 1.00 76.94 365 LEU A CA 1
ATOM 2935 C C . LEU A 1 365 ? 24.190 -6.730 -28.828 1.00 76.94 365 LEU A C 1
ATOM 2937 O O . LEU A 1 365 ? 24.125 -5.574 -28.399 1.00 76.94 365 LEU A O 1
ATOM 2941 N N . PRO A 1 366 ? 23.086 -7.474 -29.020 1.00 73.62 366 PRO A N 1
ATOM 2942 C CA . PRO A 1 366 ? 21.752 -6.968 -28.728 1.00 73.62 366 PRO A CA 1
ATOM 2943 C C . PRO A 1 366 ? 21.529 -6.783 -27.221 1.00 73.62 366 PRO A C 1
ATOM 2945 O O . PRO A 1 366 ? 22.157 -7.429 -26.374 1.00 73.62 366 PRO A O 1
ATOM 2948 N N . PHE A 1 367 ? 20.574 -5.917 -26.881 1.00 76.38 367 PHE A N 1
ATOM 2949 C CA . PHE A 1 367 ? 20.064 -5.830 -25.518 1.00 76.38 367 PHE A CA 1
ATOM 2950 C C . PHE A 1 367 ? 19.142 -7.017 -25.227 1.00 76.38 367 PHE A C 1
ATOM 2952 O O . PHE A 1 367 ? 18.261 -7.323 -26.025 1.00 76.38 367 PHE A O 1
ATOM 2959 N N . ASN A 1 368 ? 19.307 -7.651 -24.066 1.00 81.12 368 ASN A N 1
ATOM 2960 C CA . ASN A 1 368 ? 18.398 -8.696 -23.603 1.00 81.12 368 ASN A CA 1
ATOM 2961 C C . ASN A 1 368 ? 17.288 -8.053 -22.761 1.00 81.12 368 ASN A C 1
ATOM 2963 O O . ASN A 1 368 ? 17.565 -7.670 -21.618 1.00 81.12 368 ASN A O 1
ATOM 2967 N N . PRO A 1 369 ? 16.061 -7.899 -23.293 1.00 84.75 369 PRO A N 1
ATOM 2968 C CA . PRO A 1 369 ? 14.974 -7.288 -22.547 1.00 84.75 369 PRO A CA 1
ATOM 2969 C C . PRO A 1 369 ? 14.593 -8.152 -21.347 1.00 84.75 369 PRO A C 1
ATOM 2971 O O . PRO A 1 369 ? 14.567 -9.381 -21.409 1.00 84.75 369 PRO A O 1
ATOM 2974 N N . THR A 1 370 ? 14.259 -7.485 -20.251 1.00 88.06 370 THR A N 1
ATOM 2975 C CA . THR A 1 370 ? 13.623 -8.103 -19.089 1.00 88.06 370 THR A CA 1
ATOM 2976 C C . THR A 1 370 ? 12.255 -7.471 -18.887 1.00 88.06 370 THR A C 1
ATOM 2978 O O . THR A 1 370 ? 12.018 -6.349 -19.327 1.00 88.06 370 THR A O 1
ATOM 2981 N N . ALA A 1 371 ? 11.375 -8.135 -18.141 1.00 85.56 371 ALA A N 1
ATOM 2982 C CA . ALA A 1 371 ? 10.088 -7.558 -17.752 1.00 85.56 371 ALA A CA 1
ATOM 2983 C C . ALA A 1 371 ? 10.219 -6.212 -17.000 1.00 85.56 371 ALA A C 1
ATOM 2985 O O . ALA A 1 371 ? 9.283 -5.427 -16.967 1.00 85.56 371 ALA A O 1
ATOM 2986 N N . SER A 1 372 ? 11.374 -5.943 -16.375 1.00 85.56 372 SER A N 1
ATOM 2987 C CA . SER A 1 372 ? 11.627 -4.713 -15.606 1.00 85.56 372 SER A CA 1
ATOM 2988 C C . SER A 1 372 ? 12.321 -3.605 -16.403 1.00 85.56 372 SER A C 1
ATOM 2990 O O . SER A 1 372 ? 12.385 -2.472 -15.930 1.00 85.56 372 SER A O 1
ATOM 2992 N N . ASP A 1 373 ? 12.913 -3.930 -17.552 1.00 83.94 373 ASP A N 1
ATOM 2993 C CA . ASP A 1 373 ? 13.694 -2.995 -18.359 1.00 83.94 373 ASP A CA 1
ATOM 2994 C C . ASP A 1 373 ? 13.887 -3.562 -19.769 1.00 83.94 373 ASP A C 1
ATOM 2996 O O . ASP A 1 373 ? 14.530 -4.604 -19.943 1.00 83.94 373 ASP A O 1
ATOM 3000 N N . ASP A 1 374 ? 13.364 -2.861 -20.772 1.00 83.50 374 ASP A N 1
ATOM 3001 C CA . ASP A 1 374 ? 13.623 -3.129 -22.190 1.00 83.50 374 ASP A CA 1
ATOM 3002 C C . ASP A 1 374 ? 14.869 -2.379 -22.708 1.00 83.50 374 ASP A C 1
ATOM 3004 O O . ASP A 1 374 ? 15.266 -2.525 -23.868 1.00 83.50 374 ASP A O 1
ATOM 3008 N N . GLY A 1 375 ? 15.501 -1.579 -21.841 1.00 82.44 375 GLY A N 1
ATOM 3009 C CA . GLY A 1 375 ? 16.698 -0.782 -22.075 1.00 82.44 375 GLY A CA 1
ATOM 3010 C C . GLY A 1 375 ? 16.479 0.456 -22.947 1.00 82.44 375 GLY A C 1
ATOM 3011 O O . GLY A 1 375 ? 17.443 1.182 -23.202 1.00 82.44 375 GLY A O 1
ATOM 3012 N N . TRP A 1 376 ? 15.247 0.731 -23.389 1.00 86.50 376 TRP A N 1
ATOM 3013 C CA . TRP A 1 376 ? 14.951 1.783 -24.362 1.00 86.50 376 TRP A CA 1
ATOM 3014 C C . TRP A 1 376 ? 15.409 3.164 -23.892 1.00 86.50 376 TRP A C 1
ATOM 3016 O O . TRP A 1 376 ? 16.112 3.856 -24.620 1.00 86.50 376 TRP A O 1
ATOM 3026 N N . LEU A 1 377 ? 15.078 3.555 -22.657 1.00 84.12 377 LEU A N 1
ATOM 3027 C CA . LEU A 1 377 ? 15.412 4.888 -22.138 1.00 84.12 377 LEU A CA 1
ATOM 3028 C C . LEU A 1 377 ? 16.923 5.158 -22.130 1.00 84.12 377 LEU A C 1
ATOM 3030 O O . LEU A 1 377 ? 17.359 6.269 -22.430 1.00 84.12 377 LEU A O 1
ATOM 3034 N N . LEU A 1 378 ? 17.730 4.138 -21.822 1.00 84.44 378 LEU A N 1
ATOM 3035 C CA . LEU A 1 378 ? 19.187 4.256 -21.848 1.00 84.44 378 LEU A CA 1
ATOM 3036 C C . LEU A 1 378 ? 19.695 4.448 -23.282 1.00 84.44 378 LEU A C 1
ATOM 3038 O O . LEU A 1 378 ? 20.527 5.323 -23.525 1.00 84.44 378 LEU A O 1
ATOM 3042 N N . ARG A 1 379 ? 19.171 3.665 -24.232 1.00 87.31 379 ARG A N 1
ATOM 3043 C CA . ARG A 1 379 ? 19.539 3.758 -25.653 1.00 87.31 379 ARG A CA 1
ATOM 3044 C C . ARG A 1 379 ? 19.108 5.093 -26.263 1.00 87.31 379 ARG A C 1
ATOM 3046 O O . ARG A 1 379 ? 19.925 5.751 -26.901 1.00 87.31 379 ARG A O 1
ATOM 3053 N N . ALA A 1 380 ? 17.893 5.551 -25.966 1.00 88.50 380 ALA A N 1
ATOM 3054 C CA . ALA A 1 380 ? 17.377 6.863 -26.348 1.00 88.50 380 ALA A CA 1
ATOM 3055 C C . ALA A 1 380 ? 18.260 8.005 -25.818 1.00 88.50 380 ALA A C 1
ATOM 3057 O O . ALA A 1 380 ? 18.694 8.859 -26.588 1.00 88.50 380 ALA A O 1
ATOM 3058 N N . SER A 1 381 ? 18.614 7.980 -24.526 1.00 86.81 381 SER A N 1
ATOM 3059 C CA . SER A 1 381 ? 19.522 8.974 -23.940 1.00 86.81 381 SER A CA 1
ATOM 3060 C C . SER A 1 381 ? 20.890 8.980 -24.624 1.00 86.81 381 SER A C 1
ATOM 3062 O O . SER A 1 381 ? 21.463 10.052 -24.817 1.00 86.81 381 SER A O 1
ATOM 3064 N N . LYS A 1 382 ? 21.419 7.806 -24.994 1.00 87.75 382 LYS A N 1
ATOM 3065 C CA . LYS A 1 382 ? 22.715 7.686 -25.671 1.00 87.75 382 LYS A CA 1
ATOM 3066 C C . LYS A 1 382 ? 22.673 8.250 -27.088 1.00 87.75 382 LYS A C 1
ATOM 3068 O O . LYS A 1 382 ? 23.592 8.958 -27.491 1.00 87.75 382 LYS A O 1
ATOM 3073 N N . LEU A 1 383 ? 21.596 7.973 -27.820 1.00 92.50 383 LEU A N 1
ATOM 3074 C CA . LEU A 1 383 ? 21.345 8.542 -29.143 1.00 92.50 383 LEU A CA 1
ATOM 3075 C C . LEU A 1 383 ? 21.300 10.072 -29.092 1.00 92.50 383 LEU A C 1
ATOM 3077 O O . LEU A 1 383 ? 22.003 10.726 -29.861 1.00 92.50 383 LEU A O 1
ATOM 3081 N N . SER A 1 384 ? 20.544 10.645 -28.152 1.00 91.44 384 SER A N 1
ATOM 3082 C CA . SER A 1 384 ? 20.488 12.098 -27.956 1.00 91.44 384 SER A CA 1
ATOM 3083 C C . SER A 1 384 ? 21.845 12.689 -27.563 1.00 91.44 384 SER A C 1
ATOM 3085 O O . SER A 1 384 ? 22.232 13.728 -28.091 1.00 91.44 384 SER A O 1
ATOM 3087 N N . GLU A 1 385 ? 22.593 12.031 -26.671 1.00 92.19 385 GLU A N 1
ATOM 3088 C CA . GLU A 1 385 ? 23.939 12.457 -26.266 1.00 92.19 385 GLU A CA 1
ATOM 3089 C C . GLU A 1 385 ? 24.891 12.514 -27.470 1.00 92.19 385 GLU A C 1
ATOM 3091 O O . GLU A 1 385 ? 25.506 13.548 -27.718 1.00 92.19 385 GLU A O 1
ATOM 3096 N N . LYS A 1 386 ? 24.971 11.437 -28.259 1.00 92.81 386 LYS A N 1
ATOM 3097 C CA . LYS A 1 386 ? 25.836 11.361 -29.447 1.00 92.81 386 LYS A CA 1
ATOM 3098 C C . LYS A 1 386 ? 25.423 12.348 -30.537 1.00 92.81 386 LYS A C 1
ATOM 3100 O O . LYS A 1 386 ? 26.282 12.979 -31.151 1.00 92.81 386 LYS A O 1
ATOM 3105 N N . MET A 1 387 ? 24.121 12.544 -30.738 1.00 93.56 387 MET A N 1
ATOM 3106 C CA . MET A 1 387 ? 23.614 13.567 -31.652 1.00 93.56 387 MET A CA 1
ATOM 3107 C C . MET A 1 387 ? 24.077 14.972 -31.227 1.00 93.56 387 MET A C 1
ATOM 3109 O O . MET A 1 387 ? 24.581 15.732 -32.052 1.00 93.56 387 MET A O 1
ATOM 3113 N N . ASN A 1 388 ? 23.975 15.294 -29.934 1.00 91.38 388 ASN A N 1
ATOM 3114 C CA . ASN A 1 388 ? 24.305 16.615 -29.394 1.00 91.38 388 ASN A CA 1
ATOM 3115 C C . ASN A 1 388 ? 25.805 16.894 -29.259 1.00 91.38 388 ASN A C 1
ATOM 3117 O O . ASN A 1 388 ? 26.208 18.049 -29.383 1.00 91.38 388 ASN A O 1
ATOM 3121 N N . LEU A 1 389 ? 26.615 15.873 -28.975 1.00 93.06 389 LEU A N 1
ATOM 3122 C CA . LEU A 1 389 ? 28.040 16.041 -28.680 1.00 93.06 389 LEU A CA 1
ATOM 3123 C C . LEU A 1 389 ? 28.959 15.736 -29.864 1.00 93.06 389 LEU A C 1
ATOM 3125 O O . LEU A 1 389 ? 30.095 16.197 -29.857 1.00 93.06 389 LEU A O 1
ATOM 3129 N N . GLU A 1 390 ? 28.494 14.990 -30.868 1.00 94.25 390 GLU A N 1
ATOM 3130 C CA . GLU A 1 390 ? 29.329 14.601 -32.012 1.00 94.25 390 GLU A CA 1
ATOM 3131 C C . GLU A 1 390 ? 28.741 15.098 -33.332 1.00 94.25 390 GLU A C 1
ATOM 3133 O O . GLU A 1 390 ? 29.376 15.888 -34.027 1.00 94.25 390 GLU A O 1
ATOM 3138 N N . ILE A 1 391 ? 27.506 14.713 -33.673 1.00 94.19 391 ILE A N 1
ATOM 3139 C CA . ILE A 1 391 ? 26.945 15.021 -35.001 1.00 94.19 391 ILE A CA 1
ATOM 3140 C C . ILE A 1 391 ? 26.689 16.522 -35.177 1.00 94.19 391 ILE A C 1
ATOM 3142 O O . ILE A 1 391 ? 27.145 17.115 -36.155 1.00 94.19 391 ILE A O 1
ATOM 3146 N N . ILE A 1 392 ? 25.972 17.150 -34.239 1.00 93.12 392 ILE A N 1
ATOM 3147 C CA . ILE A 1 392 ? 25.613 18.573 -34.330 1.00 93.12 392 ILE A CA 1
ATOM 3148 C C . ILE A 1 392 ? 26.854 19.481 -34.317 1.00 93.12 392 ILE A C 1
ATOM 3150 O O . ILE A 1 392 ? 26.920 20.372 -35.169 1.00 93.12 392 ILE A O 1
ATOM 3154 N N . PRO A 1 393 ? 27.836 19.305 -33.410 1.00 94.25 393 PRO A N 1
ATOM 3155 C CA . PRO A 1 393 ? 29.060 20.100 -33.437 1.00 94.25 393 PRO A CA 1
ATOM 3156 C C . PRO A 1 393 ? 29.824 19.948 -34.752 1.00 94.25 393 PRO A C 1
ATOM 3158 O O . PRO A 1 393 ? 30.117 20.959 -35.381 1.00 94.25 393 PRO A O 1
ATOM 3161 N N . ASN A 1 394 ? 30.026 18.718 -35.242 1.00 93.81 394 ASN A N 1
ATOM 3162 C CA . ASN A 1 394 ? 30.756 18.494 -36.492 1.00 93.81 394 ASN A CA 1
ATOM 3163 C C . ASN A 1 394 ? 30.074 19.169 -37.697 1.00 93.81 394 ASN A C 1
ATOM 3165 O O . ASN A 1 394 ? 30.738 19.776 -38.539 1.00 93.81 394 ASN A O 1
ATOM 3169 N N . LEU A 1 395 ? 28.737 19.121 -37.765 1.00 94.12 395 LEU A N 1
ATOM 3170 C CA . LEU A 1 395 ? 27.951 19.848 -38.767 1.00 94.12 395 LEU A CA 1
ATOM 3171 C C . LEU A 1 395 ? 28.141 21.364 -38.663 1.00 94.12 395 LEU A C 1
ATOM 3173 O O . LEU A 1 395 ? 28.404 22.028 -39.669 1.00 94.12 395 LEU A O 1
ATOM 3177 N N . ARG A 1 396 ? 28.034 21.915 -37.452 1.00 92.44 396 ARG A N 1
ATOM 3178 C CA . ARG A 1 396 ? 28.186 23.356 -37.207 1.00 92.44 396 ARG A CA 1
ATOM 3179 C C . ARG A 1 396 ? 29.588 23.854 -37.535 1.00 92.44 396 ARG A C 1
ATOM 3181 O O . ARG A 1 396 ? 29.707 24.910 -38.152 1.00 92.44 396 ARG A O 1
ATOM 3188 N N . ASP A 1 397 ? 30.620 23.085 -37.204 1.00 93.88 397 ASP A N 1
ATOM 3189 C CA . ASP A 1 397 ? 32.019 23.411 -37.504 1.00 93.88 397 ASP A CA 1
ATOM 3190 C C . ASP A 1 397 ? 32.281 23.459 -39.017 1.00 93.88 397 ASP A C 1
ATOM 3192 O O . ASP A 1 397 ? 33.105 24.238 -39.498 1.00 93.88 397 ASP A O 1
ATOM 3196 N N . LYS A 1 398 ? 31.517 22.683 -39.792 1.00 93.50 398 LYS A N 1
ATOM 3197 C CA . LYS A 1 398 ? 31.491 22.728 -41.260 1.00 93.50 398 LYS A CA 1
ATOM 3198 C C . LYS A 1 398 ? 30.526 23.772 -41.830 1.00 93.50 398 LYS A C 1
ATOM 3200 O O . LYS A 1 398 ? 30.380 23.874 -43.046 1.00 93.50 398 LYS A O 1
ATOM 3205 N N . GLY A 1 399 ? 29.901 24.597 -40.993 1.00 92.88 399 GLY A N 1
ATOM 3206 C CA . GLY A 1 399 ? 29.019 25.688 -41.411 1.00 92.88 399 GLY A CA 1
ATOM 3207 C C . GLY A 1 399 ? 27.601 25.255 -41.787 1.00 92.88 399 GLY A C 1
ATOM 3208 O O . GLY A 1 399 ? 26.905 26.012 -42.462 1.00 92.88 399 GLY A O 1
ATOM 3209 N N . TRP A 1 400 ? 27.167 24.061 -41.378 1.00 95.69 400 TRP A N 1
ATOM 3210 C CA . TRP A 1 400 ? 25.779 23.625 -41.520 1.00 95.69 400 TRP A CA 1
ATOM 3211 C C . TRP A 1 400 ? 24.915 24.158 -40.375 1.00 95.69 400 TRP A C 1
ATOM 3213 O O . TRP A 1 400 ? 25.253 24.042 -39.193 1.00 95.69 400 TRP A O 1
ATOM 3223 N N . LEU A 1 401 ? 23.745 24.691 -40.715 1.00 93.12 401 LEU A N 1
ATOM 3224 C CA . LEU A 1 401 ? 22.730 25.105 -39.759 1.00 93.12 401 LEU A CA 1
ATOM 3225 C C . LEU A 1 401 ? 21.810 23.922 -39.449 1.00 93.12 401 LEU A C 1
ATOM 3227 O O . LEU A 1 401 ? 20.946 23.578 -40.247 1.00 93.12 401 LEU A O 1
ATOM 3231 N N . CYS A 1 402 ? 21.982 23.302 -38.283 1.00 91.50 402 CYS A N 1
ATOM 3232 C CA . CYS A 1 402 ? 21.116 22.205 -37.839 1.00 91.50 402 CYS A CA 1
ATOM 3233 C C . CYS A 1 402 ? 19.723 22.723 -37.440 1.00 91.50 402 CYS A C 1
ATOM 3235 O O . CYS A 1 402 ? 19.617 23.622 -36.602 1.00 91.50 402 CYS A O 1
ATOM 3237 N N . HIS A 1 403 ? 18.667 22.123 -37.987 1.00 87.00 403 HIS A N 1
ATOM 3238 C CA . HIS A 1 403 ? 17.262 22.409 -37.690 1.00 87.00 403 HIS A CA 1
ATOM 3239 C C . HIS A 1 403 ? 16.410 21.124 -37.725 1.00 87.00 403 HIS A C 1
ATOM 3241 O O . HIS A 1 403 ? 16.822 20.098 -38.248 1.00 87.00 403 HIS A O 1
ATOM 3247 N N . SER A 1 404 ? 15.186 21.164 -37.190 1.00 83.94 404 SER A N 1
ATOM 3248 C CA . SER A 1 404 ? 14.257 20.012 -37.185 1.00 83.94 404 SER A CA 1
ATOM 3249 C C . SER A 1 404 ? 14.837 18.746 -36.529 1.00 83.94 404 SER A C 1
ATOM 3251 O O . SER A 1 404 ? 15.053 17.726 -37.186 1.00 83.94 404 SER A O 1
ATOM 3253 N N . PHE A 1 405 ? 15.078 18.816 -35.223 1.00 86.56 405 PHE A N 1
ATOM 3254 C CA . PHE A 1 405 ? 15.491 17.674 -34.407 1.00 86.56 405 PHE A CA 1
ATOM 3255 C C . PHE A 1 405 ? 14.294 16.761 -34.132 1.00 86.56 405 PHE A C 1
ATOM 3257 O O . PHE A 1 405 ? 13.205 17.258 -33.840 1.00 86.56 405 PHE A O 1
ATOM 3264 N N . THR A 1 406 ? 14.489 15.446 -34.200 1.00 86.31 406 THR A N 1
ATOM 3265 C CA . THR A 1 406 ? 13.492 14.488 -33.707 1.00 86.31 406 THR A CA 1
ATOM 3266 C C . THR A 1 406 ? 13.896 13.962 -32.339 1.00 86.31 406 THR A C 1
ATOM 3268 O O . THR A 1 406 ? 15.085 13.850 -32.042 1.00 86.31 406 THR A O 1
ATOM 3271 N N . ASP A 1 407 ? 12.915 13.569 -31.533 1.00 87.75 407 ASP A N 1
ATOM 3272 C CA . ASP A 1 407 ? 13.186 12.697 -30.393 1.00 87.75 407 ASP A CA 1
ATOM 3273 C C . ASP A 1 407 ? 13.676 11.322 -30.888 1.00 87.75 407 ASP A C 1
ATOM 3275 O O . ASP A 1 407 ? 13.401 10.944 -32.038 1.00 87.75 407 ASP A O 1
ATOM 3279 N N . PRO A 1 408 ? 14.415 10.561 -30.060 1.00 92.00 408 PRO A N 1
ATOM 3280 C CA . PRO A 1 408 ? 14.717 9.169 -30.357 1.00 92.00 408 PRO A CA 1
ATOM 3281 C C . PRO A 1 408 ? 13.439 8.360 -30.623 1.00 92.00 408 PRO A C 1
ATOM 3283 O O . PRO A 1 408 ? 12.479 8.411 -29.854 1.00 92.00 408 PRO A O 1
ATOM 3286 N N . VAL A 1 409 ? 13.450 7.576 -31.695 1.00 92.44 409 VAL A N 1
ATOM 3287 C CA . VAL A 1 409 ? 12.359 6.702 -32.129 1.00 92.44 409 VAL A CA 1
ATOM 3288 C C . VAL A 1 409 ? 12.636 5.283 -31.649 1.00 92.44 409 VAL A C 1
ATOM 3290 O O . VAL A 1 409 ? 13.690 4.721 -31.943 1.00 92.44 409 VAL A O 1
ATOM 3293 N N . LYS A 1 410 ? 11.691 4.707 -30.891 1.00 88.38 410 LYS A N 1
ATOM 3294 C CA . LYS A 1 410 ? 11.836 3.364 -30.302 1.00 88.38 410 LYS A CA 1
ATOM 3295 C C . LYS A 1 410 ? 11.873 2.267 -31.357 1.00 88.38 410 LYS A C 1
ATOM 3297 O O . LYS A 1 410 ? 12.676 1.347 -31.265 1.00 88.38 410 LYS A O 1
ATOM 3302 N N . GLU A 1 411 ? 11.006 2.369 -32.353 1.00 87.50 411 GLU A N 1
ATOM 3303 C CA . GLU A 1 411 ? 10.972 1.444 -33.480 1.00 87.50 411 GLU A CA 1
ATOM 3304 C C . GLU A 1 411 ? 12.206 1.669 -34.361 1.00 87.50 411 GLU A C 1
ATOM 3306 O O . GLU A 1 411 ? 12.375 2.733 -34.948 1.00 87.50 411 GLU A O 1
ATOM 3311 N N . GLY A 1 412 ? 13.118 0.695 -34.378 1.00 80.69 412 GLY A N 1
ATOM 3312 C CA . GLY A 1 412 ? 14.395 0.805 -35.088 1.00 80.69 412 GLY A CA 1
ATOM 3313 C C . GLY A 1 412 ? 15.487 1.604 -34.369 1.00 80.69 412 GLY A C 1
ATOM 3314 O O . GLY A 1 412 ? 16.591 1.701 -34.890 1.00 80.69 412 GLY A O 1
ATOM 3315 N N . GLU A 1 413 ? 15.204 2.140 -33.179 1.00 90.88 413 GLU A N 1
ATOM 3316 C CA . GLU A 1 413 ? 16.181 2.748 -32.263 1.00 90.88 413 GLU A CA 1
ATOM 3317 C C . GLU A 1 413 ? 17.120 3.773 -32.913 1.00 90.88 413 GLU A C 1
ATOM 3319 O O . GLU A 1 413 ? 18.346 3.617 -32.921 1.00 90.88 413 GLU A O 1
ATOM 3324 N N . TYR A 1 414 ? 16.539 4.850 -33.441 1.00 94.06 414 TYR A N 1
ATOM 3325 C CA . TYR A 1 414 ? 17.285 5.905 -34.126 1.00 94.06 414 TYR A CA 1
ATOM 3326 C C . TYR A 1 414 ? 16.863 7.312 -33.706 1.00 94.06 414 TYR A C 1
ATOM 3328 O O . TYR A 1 414 ? 15.796 7.527 -33.145 1.00 94.06 414 TYR A O 1
ATOM 3336 N N . ILE A 1 415 ? 17.699 8.302 -34.004 1.00 96.19 415 ILE A N 1
ATOM 3337 C CA . ILE A 1 415 ? 17.389 9.734 -33.888 1.00 96.19 415 ILE A CA 1
ATOM 3338 C C . ILE A 1 415 ? 17.791 10.435 -35.187 1.00 96.19 415 ILE A C 1
ATOM 3340 O O . ILE A 1 415 ? 18.739 10.004 -35.842 1.00 96.19 415 ILE A O 1
ATOM 3344 N N . THR A 1 416 ? 17.094 11.501 -35.585 1.00 96.12 416 THR A N 1
ATOM 3345 C CA . THR A 1 416 ? 17.405 12.231 -36.823 1.00 96.12 416 THR A CA 1
ATOM 3346 C C . THR A 1 416 ? 17.585 13.728 -36.607 1.00 96.12 416 THR A C 1
ATOM 3348 O O . THR A 1 416 ? 17.023 14.321 -35.684 1.00 96.12 416 THR A O 1
ATOM 3351 N N . VAL A 1 417 ? 18.365 14.342 -37.494 1.00 95.50 417 VAL A N 1
ATOM 3352 C CA . VAL A 1 417 ? 18.548 15.792 -37.590 1.00 95.50 417 VAL A CA 1
ATOM 3353 C C . VAL A 1 417 ? 18.557 16.204 -39.058 1.00 95.50 417 VAL A C 1
ATOM 3355 O O . VAL A 1 417 ? 19.074 15.476 -39.909 1.00 95.50 417 VAL A O 1
ATOM 3358 N N . LYS A 1 418 ? 17.992 17.374 -39.363 1.00 95.62 418 LYS A N 1
ATOM 3359 C CA . LYS A 1 418 ? 18.185 18.035 -40.654 1.00 95.62 418 LYS A CA 1
ATOM 3360 C C . LYS A 1 418 ? 19.169 19.185 -40.504 1.00 95.62 418 LYS A C 1
ATOM 3362 O O . LYS A 1 418 ? 19.264 19.808 -39.448 1.00 95.62 418 LYS A O 1
ATOM 3367 N N . ALA A 1 419 ? 19.912 19.486 -41.551 1.00 94.94 419 ALA A N 1
ATOM 3368 C CA . ALA A 1 419 ? 20.764 20.657 -41.570 1.00 94.94 419 ALA A CA 1
ATOM 3369 C C . ALA A 1 419 ? 20.791 21.285 -42.957 1.00 94.94 419 ALA A C 1
ATOM 3371 O O . ALA A 1 419 ? 20.709 20.581 -43.960 1.00 94.94 419 ALA A O 1
ATOM 3372 N N . SER A 1 420 ? 20.932 22.606 -43.014 1.00 94.88 420 SER A N 1
ATOM 3373 C CA . SER A 1 420 ? 21.023 23.354 -44.266 1.00 94.88 420 SER A CA 1
ATOM 3374 C C . SER A 1 420 ? 22.306 24.168 -44.357 1.00 94.88 420 SER A C 1
ATOM 3376 O O . SER A 1 420 ? 22.824 24.672 -43.359 1.00 94.88 420 SER A O 1
ATOM 3378 N N . LYS A 1 421 ? 22.829 24.297 -45.575 1.00 94.12 421 LYS A N 1
ATOM 3379 C CA . LYS A 1 421 ? 23.976 25.143 -45.906 1.00 94.12 421 LYS A CA 1
ATOM 3380 C C . LYS A 1 421 ? 23.764 25.749 -47.292 1.00 94.12 421 LYS A C 1
ATOM 3382 O O . LYS A 1 421 ? 23.906 25.071 -48.310 1.00 94.12 421 LYS A O 1
ATOM 3387 N N . GLY A 1 422 ? 23.405 27.033 -47.332 1.00 88.94 422 GLY A N 1
ATOM 3388 C CA . GLY A 1 422 ? 22.932 27.675 -48.564 1.00 88.94 422 GLY A CA 1
ATOM 3389 C C . GLY A 1 422 ? 21.660 26.989 -49.072 1.00 88.94 422 GLY A C 1
ATOM 3390 O O . GLY A 1 422 ? 20.740 26.769 -48.291 1.00 88.94 422 GLY A O 1
ATOM 3391 N N . ASP A 1 423 ? 21.648 26.593 -50.345 1.00 88.56 423 ASP A N 1
ATOM 3392 C CA . ASP A 1 423 ? 20.519 25.882 -50.971 1.00 88.56 423 ASP A CA 1
ATOM 3393 C C . ASP A 1 423 ? 20.563 24.353 -50.773 1.00 88.56 423 ASP A C 1
ATOM 3395 O O . ASP A 1 423 ? 19.726 23.628 -51.311 1.00 88.56 423 ASP A O 1
ATOM 3399 N N . ARG A 1 424 ? 21.557 23.832 -50.038 1.00 92.25 424 ARG A N 1
ATOM 3400 C CA . ARG A 1 424 ? 21.686 22.396 -49.753 1.00 92.25 424 ARG A CA 1
ATOM 3401 C C . ARG A 1 424 ? 21.024 22.059 -48.424 1.00 92.25 424 ARG A C 1
ATOM 3403 O O . ARG A 1 424 ? 21.277 22.732 -47.426 1.00 92.25 424 ARG A O 1
ATOM 3410 N N . GLU A 1 425 ? 20.244 20.985 -48.403 1.00 93.38 425 GLU A N 1
ATOM 3411 C CA . GLU A 1 425 ? 19.723 20.350 -47.190 1.00 93.38 425 GLU A CA 1
ATOM 3412 C C . GLU A 1 425 ? 20.313 18.941 -47.098 1.00 93.38 425 GLU A C 1
ATOM 3414 O O . GLU A 1 425 ? 20.465 18.271 -48.117 1.00 93.38 425 GLU A O 1
ATOM 3419 N N . ILE A 1 426 ? 20.653 18.513 -45.886 1.00 95.06 426 ILE A N 1
ATOM 3420 C CA . ILE A 1 426 ? 20.990 17.125 -45.580 1.00 95.06 426 ILE A CA 1
ATOM 3421 C C . ILE A 1 426 ? 20.167 16.644 -44.394 1.00 95.06 426 ILE A C 1
ATOM 3423 O O . ILE A 1 426 ? 19.891 17.397 -43.455 1.00 95.06 426 ILE A O 1
ATOM 3427 N N . LYS A 1 427 ? 19.804 15.368 -44.408 1.00 96.12 427 LYS A N 1
ATOM 3428 C CA . LYS A 1 427 ? 19.182 14.675 -43.288 1.00 96.12 427 LYS A CA 1
ATOM 3429 C C . LYS A 1 427 ? 20.055 13.506 -42.863 1.00 96.12 427 LYS A C 1
ATOM 3431 O O . LYS A 1 427 ? 20.436 12.659 -43.668 1.00 96.12 427 LYS A O 1
ATOM 3436 N N . ILE A 1 428 ? 20.343 13.459 -41.570 1.00 96.75 428 ILE A N 1
ATOM 3437 C CA . ILE A 1 428 ? 21.184 12.436 -40.959 1.00 96.75 428 ILE A CA 1
ATOM 3438 C C . ILE A 1 428 ? 20.355 11.674 -39.940 1.00 96.75 428 ILE A C 1
ATOM 3440 O O . ILE A 1 428 ? 19.697 12.281 -39.092 1.00 96.75 428 ILE A O 1
ATOM 3444 N N . SER A 1 429 ? 20.418 10.349 -39.996 1.00 96.69 429 SER A N 1
ATOM 3445 C CA . SER A 1 429 ? 19.949 9.477 -38.924 1.00 96.69 429 SER A CA 1
ATOM 3446 C C . SER A 1 429 ? 21.129 8.857 -38.189 1.00 96.69 429 SER A C 1
ATOM 3448 O O . SER A 1 429 ? 22.104 8.462 -38.822 1.00 96.69 429 SER A O 1
ATOM 3450 N N . LEU A 1 430 ? 21.016 8.719 -36.872 1.00 96.62 430 LEU A N 1
ATOM 3451 C CA . LEU A 1 430 ? 21.919 7.935 -36.041 1.00 96.62 430 LEU A CA 1
ATOM 3452 C C . LEU A 1 430 ? 21.149 6.756 -35.447 1.00 96.62 430 LEU A C 1
ATOM 3454 O O . LEU A 1 430 ? 20.217 6.967 -34.675 1.00 96.62 430 LEU A O 1
ATOM 3458 N N . LEU A 1 431 ? 21.559 5.541 -35.791 1.00 94.25 431 LEU A N 1
ATOM 3459 C CA . LEU A 1 431 ? 21.082 4.275 -35.242 1.00 94.25 431 LEU A CA 1
ATOM 3460 C C . LEU A 1 431 ? 21.865 3.893 -33.984 1.00 94.25 431 LEU A C 1
ATOM 3462 O O . LEU A 1 431 ? 23.060 4.184 -33.853 1.00 94.25 431 LEU A O 1
ATOM 3466 N N . TYR A 1 432 ? 21.208 3.186 -33.065 1.00 90.12 432 TYR A N 1
ATOM 3467 C CA . TYR A 1 432 ? 21.865 2.704 -31.854 1.00 90.12 432 TYR A CA 1
ATOM 3468 C C . TYR A 1 432 ? 22.901 1.608 -32.143 1.00 90.12 432 TYR A C 1
ATOM 3470 O O . TYR A 1 432 ? 23.924 1.552 -31.470 1.00 90.12 432 TYR A O 1
ATOM 3478 N N . THR A 1 433 ? 22.677 0.764 -33.154 1.00 88.00 433 THR A N 1
ATOM 3479 C CA . THR A 1 433 ? 23.606 -0.305 -33.553 1.00 88.00 433 THR A CA 1
ATOM 3480 C C . THR A 1 433 ? 23.525 -0.601 -35.054 1.00 88.00 433 THR A C 1
ATOM 3482 O O . THR A 1 433 ? 22.496 -0.361 -35.688 1.00 88.00 433 THR A O 1
ATOM 3485 N N . CYS A 1 434 ? 24.606 -1.152 -35.619 1.00 88.44 434 CYS A N 1
ATOM 3486 C CA . CYS A 1 434 ? 24.661 -1.649 -37.000 1.00 88.44 434 CYS A CA 1
ATOM 3487 C C . CYS A 1 434 ? 23.679 -2.808 -37.251 1.00 88.44 434 CYS A C 1
ATOM 3489 O O . CYS A 1 434 ? 23.128 -2.938 -38.341 1.00 88.44 434 CYS A O 1
ATOM 3491 N N . ALA A 1 435 ? 23.419 -3.633 -36.232 1.00 86.06 435 ALA A N 1
ATOM 3492 C CA . ALA A 1 435 ? 22.559 -4.815 -36.323 1.00 86.06 435 ALA A CA 1
ATOM 3493 C C . ALA A 1 435 ? 21.053 -4.476 -36.270 1.00 86.06 435 ALA A C 1
ATOM 3495 O O . ALA A 1 435 ? 20.274 -5.153 -35.598 1.00 86.06 435 ALA A O 1
ATOM 3496 N N . THR A 1 436 ? 20.644 -3.408 -36.954 1.00 87.44 436 THR A N 1
ATOM 3497 C CA . THR A 1 436 ? 19.239 -3.004 -37.086 1.00 87.44 436 THR A CA 1
ATOM 3498 C C . THR A 1 436 ? 18.595 -3.708 -38.287 1.00 87.44 436 THR A C 1
ATOM 3500 O O . THR A 1 436 ? 19.265 -4.014 -39.275 1.00 87.44 436 THR A O 1
ATOM 3503 N N . GLY A 1 437 ? 17.291 -3.991 -38.210 1.00 89.38 437 GLY A N 1
ATOM 3504 C CA . GLY A 1 437 ? 16.534 -4.608 -39.302 1.00 89.38 437 GLY A CA 1
ATOM 3505 C C . GLY A 1 437 ? 16.628 -3.826 -40.621 1.00 89.38 437 GLY A C 1
ATOM 3506 O O . GLY A 1 437 ? 16.623 -2.593 -40.641 1.00 89.38 437 GLY A O 1
ATOM 3507 N N . ASN A 1 438 ? 16.722 -4.548 -41.744 1.00 93.62 438 ASN A N 1
ATOM 3508 C CA . ASN A 1 438 ? 16.848 -3.955 -43.083 1.00 93.62 438 ASN A CA 1
ATOM 3509 C C . ASN A 1 438 ? 15.631 -3.103 -43.487 1.00 93.62 438 ASN A C 1
ATOM 3511 O O . ASN A 1 438 ? 15.750 -2.175 -44.282 1.00 93.62 438 ASN A O 1
ATOM 3515 N N . ASP A 1 439 ? 14.461 -3.416 -42.942 1.00 94.50 439 ASP A N 1
ATOM 3516 C CA . ASP A 1 439 ? 13.232 -2.640 -43.073 1.00 94.50 439 ASP A CA 1
ATOM 3517 C C . ASP A 1 439 ? 13.394 -1.208 -42.548 1.00 94.50 439 ASP A C 1
ATOM 3519 O O . ASP A 1 439 ? 13.036 -0.263 -43.250 1.00 94.50 439 ASP A O 1
ATOM 3523 N N . ILE A 1 440 ? 14.026 -1.034 -41.385 1.00 95.19 440 ILE A N 1
ATOM 3524 C CA . ILE A 1 440 ? 14.324 0.290 -40.819 1.00 95.19 440 ILE A CA 1
ATOM 3525 C C . ILE A 1 440 ? 15.325 1.039 -41.694 1.00 95.19 440 ILE A C 1
ATOM 3527 O O . ILE A 1 440 ? 15.123 2.210 -42.004 1.00 95.19 440 ILE A O 1
ATOM 3531 N N . TYR A 1 441 ? 16.382 0.362 -42.147 1.00 95.81 441 TYR A N 1
ATOM 3532 C CA . TYR A 1 441 ? 17.346 0.954 -43.072 1.00 95.81 441 TYR A CA 1
ATOM 3533 C C . TYR A 1 441 ? 16.673 1.475 -44.351 1.00 95.81 441 TYR A C 1
ATOM 3535 O O . TYR A 1 441 ? 16.932 2.603 -44.761 1.00 95.81 441 TYR A O 1
ATOM 3543 N N . LYS A 1 442 ? 15.765 0.692 -44.946 1.00 95.62 442 LYS A N 1
ATOM 3544 C CA . LYS A 1 442 ? 14.983 1.092 -46.128 1.00 95.62 442 LYS A CA 1
ATOM 3545 C C . LYS A 1 442 ? 14.001 2.222 -45.848 1.00 95.62 442 LYS A C 1
ATOM 3547 O O . LYS A 1 442 ? 13.733 3.019 -46.740 1.00 95.62 442 LYS A O 1
ATOM 3552 N N . GLU A 1 443 ? 13.440 2.294 -44.646 1.00 95.25 443 GLU A N 1
ATOM 3553 C CA . GLU A 1 443 ? 12.588 3.417 -44.255 1.00 95.25 443 GLU A CA 1
ATOM 3554 C C . GLU A 1 443 ? 13.399 4.712 -44.149 1.00 95.25 443 GLU A C 1
ATOM 3556 O O . GLU A 1 443 ? 13.001 5.747 -44.685 1.00 95.25 443 GLU A O 1
ATOM 3561 N N . LEU A 1 444 ? 14.574 4.648 -43.519 1.00 95.75 444 LEU A N 1
ATOM 3562 C CA . LEU A 1 444 ? 15.474 5.791 -43.386 1.00 95.75 444 LEU A CA 1
ATOM 3563 C C . LEU A 1 444 ? 16.019 6.254 -44.745 1.00 95.75 444 LEU A C 1
ATOM 3565 O O . LEU A 1 444 ? 16.063 7.463 -44.984 1.00 95.75 444 LEU A O 1
ATOM 3569 N N . ASP A 1 445 ? 16.331 5.320 -45.649 1.00 96.62 445 ASP A N 1
ATOM 3570 C CA . ASP A 1 445 ? 16.809 5.566 -47.022 1.00 96.62 445 ASP A CA 1
ATOM 3571 C C . ASP A 1 445 ? 15.873 6.464 -47.844 1.00 96.62 445 ASP A C 1
ATOM 3573 O O . ASP A 1 445 ? 16.317 7.242 -48.682 1.00 96.62 445 ASP A O 1
ATOM 3577 N N . LYS A 1 446 ? 14.563 6.434 -47.563 1.00 95.31 446 LYS A N 1
ATOM 3578 C CA . LYS A 1 446 ? 13.576 7.279 -48.261 1.00 95.31 446 LYS A CA 1
ATOM 3579 C C . LYS A 1 446 ? 13.804 8.774 -48.055 1.00 95.31 446 LYS A C 1
ATOM 3581 O O . LYS A 1 446 ? 13.237 9.576 -48.795 1.00 95.31 446 LYS A O 1
ATOM 3586 N N . SER A 1 447 ? 14.518 9.163 -46.998 1.00 92.75 447 SER A N 1
ATOM 3587 C CA . SER A 1 447 ? 14.618 10.570 -46.605 1.00 92.75 447 SER A CA 1
ATOM 3588 C C . SER A 1 447 ? 15.971 11.018 -46.065 1.00 92.75 447 SER A C 1
ATOM 3590 O O . SER A 1 447 ? 16.159 12.226 -45.950 1.00 92.75 447 SER A O 1
ATOM 3592 N N . CYS A 1 448 ? 16.866 10.105 -45.682 1.00 95.62 448 CYS A N 1
ATOM 3593 C CA . CYS A 1 448 ? 18.164 10.433 -45.095 1.00 95.62 448 CYS A CA 1
ATOM 3594 C C . CYS A 1 448 ? 19.282 10.300 -46.129 1.00 95.62 448 CYS A C 1
ATOM 3596 O O . CYS A 1 448 ? 19.351 9.306 -46.840 1.00 95.62 448 CYS A O 1
ATOM 3598 N N . ASP A 1 449 ? 20.197 11.265 -46.150 1.00 95.88 449 ASP A N 1
ATOM 3599 C CA . ASP A 1 449 ? 21.408 11.220 -46.974 1.00 95.88 449 ASP A CA 1
ATOM 3600 C C . ASP A 1 449 ? 22.492 10.352 -46.319 1.00 95.88 449 ASP A C 1
ATOM 3602 O O . ASP A 1 449 ? 23.247 9.647 -46.993 1.00 95.88 449 ASP A O 1
ATOM 3606 N N . PHE A 1 450 ? 22.547 10.384 -44.982 1.00 96.88 450 PHE A N 1
ATOM 3607 C CA . PHE A 1 450 ? 23.483 9.611 -44.169 1.00 96.88 450 PHE A CA 1
ATOM 3608 C C . PHE A 1 450 ? 22.744 8.811 -43.098 1.00 96.88 450 PHE A C 1
ATOM 3610 O O . PHE A 1 450 ? 21.955 9.362 -42.322 1.00 96.88 450 PHE A O 1
ATOM 3617 N N . ILE A 1 451 ? 23.063 7.521 -43.012 1.00 96.94 451 ILE A N 1
ATOM 3618 C CA . ILE A 1 451 ? 22.599 6.624 -41.957 1.00 96.94 451 ILE A CA 1
ATOM 3619 C C . ILE A 1 451 ? 23.816 6.177 -41.150 1.00 96.94 451 ILE A C 1
ATOM 3621 O O . ILE A 1 451 ? 24.550 5.263 -41.520 1.00 96.94 451 ILE A O 1
ATOM 3625 N N . LEU A 1 452 ? 24.042 6.859 -40.036 1.00 96.50 452 LEU A N 1
ATOM 3626 C CA . LEU A 1 452 ? 25.136 6.577 -39.120 1.00 96.50 452 LEU A CA 1
ATOM 3627 C C . LEU A 1 452 ? 24.698 5.559 -38.071 1.00 96.50 452 LEU A C 1
ATOM 3629 O O . LEU A 1 452 ? 23.515 5.472 -37.750 1.00 96.50 452 LEU A O 1
ATOM 3633 N N . TYR A 1 453 ? 25.635 4.820 -37.486 1.00 93.38 453 TYR A N 1
ATOM 3634 C CA . TYR A 1 453 ? 25.348 3.931 -36.356 1.00 93.38 453 TYR A CA 1
ATOM 3635 C C . TYR A 1 453 ? 26.469 3.942 -35.313 1.00 93.38 453 TYR A C 1
ATOM 3637 O O . TYR A 1 453 ? 27.622 4.255 -35.620 1.00 93.38 453 TYR A O 1
ATOM 3645 N N . GLN A 1 454 ? 26.136 3.605 -34.064 1.00 89.69 454 GLN A N 1
ATOM 3646 C CA . GLN A 1 454 ? 27.135 3.402 -33.009 1.00 89.69 454 GLN A CA 1
ATOM 3647 C C . GLN A 1 454 ? 27.721 1.983 -33.076 1.00 89.69 454 GLN A C 1
ATOM 3649 O O . GLN A 1 454 ? 27.024 1.032 -33.432 1.00 89.69 454 GLN A O 1
ATOM 3654 N N . GLY A 1 455 ? 28.992 1.840 -32.693 1.00 83.06 455 GLY A N 1
ATOM 3655 C CA . GLY A 1 455 ? 29.702 0.557 -32.698 1.00 83.06 455 GLY A CA 1
ATOM 3656 C C . GLY A 1 455 ? 30.553 0.330 -33.951 1.00 83.06 455 GLY A C 1
ATOM 3657 O O . GLY A 1 455 ? 30.781 1.240 -34.750 1.00 83.06 455 GLY A O 1
ATOM 3658 N N . ALA A 1 456 ? 31.083 -0.886 -34.088 1.00 79.81 456 ALA A N 1
ATOM 3659 C CA . ALA A 1 456 ? 32.009 -1.240 -35.164 1.00 79.81 456 ALA A CA 1
ATOM 3660 C C . ALA A 1 456 ? 31.281 -1.670 -36.452 1.00 79.81 456 ALA A C 1
ATOM 3662 O O . ALA A 1 456 ? 30.109 -2.035 -36.435 1.00 79.81 456 ALA A O 1
ATOM 3663 N N . TYR A 1 457 ? 31.994 -1.667 -37.582 1.00 84.38 457 TYR A N 1
ATOM 3664 C CA . TYR A 1 457 ? 31.509 -2.245 -38.840 1.00 84.38 457 TYR A CA 1
ATOM 3665 C C . TYR A 1 457 ? 31.297 -3.757 -38.686 1.00 84.38 457 TYR A C 1
ATOM 3667 O O . TYR A 1 457 ? 32.255 -4.530 -38.700 1.00 84.38 457 TYR A O 1
ATOM 3675 N N . TYR A 1 458 ? 30.042 -4.177 -38.512 1.00 81.06 458 TYR A N 1
ATOM 3676 C CA . TYR A 1 458 ? 29.673 -5.570 -38.264 1.00 81.06 458 TYR A CA 1
ATOM 3677 C C . TYR A 1 458 ? 28.610 -6.033 -39.258 1.00 81.06 458 TYR A C 1
ATOM 3679 O O . TYR A 1 458 ? 27.437 -5.706 -39.119 1.00 81.06 458 TYR A O 1
ATOM 3687 N N . HIS A 1 459 ? 29.034 -6.778 -40.286 1.00 85.94 459 HIS A N 1
ATOM 3688 C CA . HIS A 1 459 ? 28.164 -7.284 -41.359 1.00 85.94 459 HIS A CA 1
ATOM 3689 C C . HIS A 1 459 ? 27.212 -6.227 -41.959 1.00 85.94 459 HIS A C 1
ATOM 3691 O O . HIS A 1 459 ? 26.106 -6.561 -42.383 1.00 85.94 459 HIS A O 1
ATOM 3697 N N . GLN A 1 460 ? 27.638 -4.958 -42.031 1.00 89.69 460 GLN A N 1
ATOM 3698 C CA . GLN A 1 460 ? 26.805 -3.837 -42.487 1.00 89.69 460 GLN A CA 1
ATOM 3699 C C . GLN A 1 460 ? 26.143 -4.117 -43.842 1.00 89.69 460 GLN A C 1
ATOM 3701 O O . GLN A 1 460 ? 24.962 -3.844 -44.013 1.00 89.69 460 GLN A O 1
ATOM 3706 N N . GLU A 1 461 ? 26.875 -4.717 -44.784 1.00 89.06 461 GLU A N 1
ATOM 3707 C CA . GLU A 1 461 ? 26.359 -5.092 -46.109 1.00 89.06 461 GLU A CA 1
ATOM 3708 C C . GLU A 1 461 ? 25.134 -6.014 -46.048 1.00 89.06 461 GLU A C 1
ATOM 3710 O O . GLU A 1 461 ? 24.271 -5.945 -46.917 1.00 89.06 461 GLU A O 1
ATOM 3715 N N . SER A 1 462 ? 25.034 -6.863 -45.021 1.00 88.56 462 SER A N 1
ATOM 3716 C CA . SER A 1 462 ? 23.890 -7.761 -44.829 1.00 88.56 462 SER A CA 1
ATOM 3717 C C . SER A 1 462 ? 22.675 -7.029 -44.256 1.00 88.56 462 SER A C 1
ATOM 3719 O O . SER A 1 462 ? 21.551 -7.284 -44.684 1.00 88.56 462 SER A O 1
ATOM 3721 N N . TYR A 1 463 ? 22.885 -6.099 -43.320 1.00 90.88 463 TYR A N 1
ATOM 3722 C CA . TYR A 1 463 ? 21.802 -5.339 -42.681 1.00 90.88 463 TYR A CA 1
ATOM 3723 C C . TYR A 1 463 ? 21.291 -4.184 -43.552 1.00 90.88 463 TYR A C 1
ATOM 3725 O O . TYR A 1 463 ? 20.086 -3.958 -43.641 1.00 90.88 463 TYR A O 1
ATOM 3733 N N . ALA A 1 464 ? 22.182 -3.493 -44.260 1.00 92.62 464 ALA A N 1
ATOM 3734 C CA . ALA A 1 464 ? 21.878 -2.339 -45.104 1.00 92.62 464 ALA A CA 1
ATOM 3735 C C . ALA A 1 464 ? 21.759 -2.691 -46.602 1.00 92.62 464 ALA A C 1
ATOM 3737 O O . ALA A 1 464 ? 21.901 -1.825 -47.463 1.00 92.62 464 ALA A O 1
ATOM 3738 N N . PHE A 1 465 ? 21.506 -3.960 -46.947 1.00 92.88 465 PHE A N 1
ATOM 3739 C CA . PHE A 1 465 ? 21.374 -4.372 -48.346 1.00 92.88 465 PHE A CA 1
ATOM 3740 C C . PHE A 1 465 ? 20.250 -3.605 -49.068 1.00 92.88 465 PHE A C 1
ATOM 3742 O O . PHE A 1 465 ? 19.105 -3.562 -48.603 1.00 92.88 465 PHE A O 1
ATOM 3749 N N . GLY A 1 466 ? 20.571 -3.054 -50.242 1.00 92.75 466 GLY A N 1
ATOM 3750 C CA . GLY A 1 466 ? 19.622 -2.331 -51.094 1.00 92.75 466 GLY A CA 1
ATOM 3751 C C . GLY A 1 466 ? 19.306 -0.901 -50.644 1.00 92.75 466 GLY A C 1
ATOM 3752 O O . GLY A 1 466 ? 18.296 -0.362 -51.084 1.00 92.75 466 GLY A O 1
ATOM 3753 N N . VAL A 1 467 ? 20.134 -0.322 -49.773 1.00 95.50 467 VAL A N 1
ATOM 3754 C CA . VAL A 1 467 ? 20.073 1.077 -49.315 1.00 95.50 467 VAL A CA 1
ATOM 3755 C C . VAL A 1 467 ? 21.008 1.928 -50.172 1.00 95.50 467 VAL A C 1
ATOM 3757 O O . VAL A 1 467 ? 22.132 1.507 -50.449 1.00 95.50 467 VAL A O 1
ATOM 3760 N N . MET A 1 468 ? 20.557 3.111 -50.592 1.00 93.19 468 MET A N 1
ATOM 3761 C CA . MET A 1 468 ? 21.341 4.043 -51.413 1.00 93.19 468 MET A CA 1
ATOM 3762 C C . MET A 1 468 ? 22.035 5.130 -50.582 1.00 93.19 468 MET A C 1
ATOM 3764 O O . MET A 1 468 ? 23.081 5.638 -50.993 1.00 93.19 468 MET A O 1
ATOM 3768 N N . ALA A 1 469 ? 21.467 5.484 -49.428 1.00 92.44 469 ALA A N 1
ATOM 3769 C CA . ALA A 1 469 ? 22.035 6.410 -48.462 1.00 92.44 469 ALA A CA 1
ATOM 3770 C C . ALA A 1 469 ? 23.416 5.947 -47.978 1.00 92.44 469 ALA A C 1
ATOM 3772 O O . ALA A 1 469 ? 23.718 4.752 -47.911 1.00 92.44 469 ALA A O 1
ATOM 3773 N N . SER A 1 470 ? 24.271 6.899 -47.597 1.00 94.38 470 SER A N 1
ATOM 3774 C CA . SER A 1 470 ? 25.607 6.574 -47.102 1.00 94.38 470 SER A CA 1
ATOM 3775 C C . SER A 1 470 ? 25.517 5.980 -45.695 1.00 94.38 470 SER A C 1
ATOM 3777 O O . SER A 1 470 ? 25.213 6.687 -44.731 1.00 94.38 470 SER A O 1
ATOM 3779 N N . VAL A 1 471 ? 25.769 4.672 -45.581 1.00 95.25 471 VAL A N 1
ATOM 3780 C CA . VAL A 1 471 ? 25.740 3.942 -44.307 1.00 95.25 471 VAL A CA 1
ATOM 3781 C C . VAL A 1 471 ? 27.154 3.773 -43.763 1.00 95.25 471 VAL A C 1
ATOM 3783 O O . VAL A 1 471 ? 27.994 3.154 -44.418 1.00 95.25 471 VAL A O 1
ATOM 3786 N N . LEU A 1 472 ? 27.428 4.328 -42.580 1.00 94.19 472 LEU A N 1
ATOM 3787 C CA . LEU A 1 472 ? 28.774 4.371 -41.997 1.00 94.19 472 LEU A CA 1
ATOM 3788 C C . LEU A 1 472 ? 28.729 4.287 -40.462 1.00 94.19 472 LEU A C 1
ATOM 3790 O O . LEU A 1 472 ? 27.792 4.800 -39.845 1.00 94.19 472 LEU A O 1
ATOM 3794 N N . PRO A 1 473 ? 29.759 3.722 -39.808 1.00 92.38 473 PRO A N 1
ATOM 3795 C CA . PRO A 1 473 ? 29.895 3.863 -38.367 1.00 92.38 473 PRO A CA 1
ATOM 3796 C C . PRO A 1 473 ? 30.202 5.327 -38.024 1.00 92.38 473 PRO A C 1
ATOM 3798 O O . PRO A 1 473 ? 30.956 5.996 -38.735 1.00 92.38 473 PRO A O 1
ATOM 3801 N N . LEU A 1 474 ? 29.636 5.830 -36.922 1.00 93.19 474 LEU A N 1
ATOM 3802 C CA . LEU A 1 474 ? 29.736 7.242 -36.525 1.00 93.19 474 LEU A CA 1
ATOM 3803 C C . LEU A 1 474 ? 31.193 7.727 -36.423 1.00 93.19 474 LEU A C 1
ATOM 3805 O O . LEU A 1 474 ? 31.500 8.844 -36.823 1.00 93.19 474 LEU A O 1
ATOM 3809 N N . ASN A 1 475 ? 32.104 6.877 -35.946 1.00 88.44 475 ASN A N 1
ATOM 3810 C CA . ASN A 1 475 ? 33.523 7.210 -35.800 1.00 88.44 475 ASN A CA 1
ATOM 3811 C C . ASN A 1 475 ? 34.301 7.285 -37.129 1.00 88.44 475 ASN A C 1
ATOM 3813 O O . ASN A 1 475 ? 35.404 7.825 -37.146 1.00 88.44 475 ASN A O 1
ATOM 3817 N N . ALA A 1 476 ? 33.759 6.739 -38.221 1.00 89.62 476 ALA A N 1
ATOM 3818 C CA . ALA A 1 476 ? 34.345 6.814 -39.559 1.00 89.62 476 ALA A CA 1
ATOM 3819 C C . ALA A 1 476 ? 33.665 7.874 -40.437 1.00 89.62 476 ALA A C 1
ATOM 3821 O O . ALA A 1 476 ? 34.052 8.063 -41.591 1.00 89.62 476 ALA A O 1
ATOM 3822 N N . TRP A 1 477 ? 32.637 8.548 -39.919 1.00 93.38 477 TRP A N 1
ATOM 3823 C CA . TRP A 1 477 ? 31.911 9.554 -40.670 1.00 93.38 477 TRP A CA 1
ATOM 3824 C C . TRP A 1 477 ? 32.709 10.854 -40.765 1.00 93.38 477 TRP A C 1
ATOM 3826 O O . TRP A 1 477 ? 33.092 11.454 -39.761 1.00 93.38 477 TRP A O 1
ATOM 3836 N N . ILE A 1 478 ? 32.921 11.308 -41.998 1.00 90.75 478 ILE A N 1
ATOM 3837 C CA . ILE A 1 478 ? 33.480 12.623 -42.294 1.00 90.75 478 ILE A CA 1
ATOM 3838 C C . ILE A 1 478 ? 32.322 13.523 -42.699 1.00 90.75 478 ILE A C 1
ATOM 3840 O O . ILE A 1 478 ? 31.629 13.259 -43.682 1.00 90.75 478 ILE A O 1
ATOM 3844 N N . THR A 1 479 ? 32.117 14.592 -41.935 1.00 90.81 479 THR A N 1
ATOM 3845 C CA . THR A 1 479 ? 31.049 15.549 -42.205 1.00 90.81 479 THR A CA 1
ATOM 3846 C C . THR A 1 479 ? 31.261 16.228 -43.561 1.00 90.81 479 THR A C 1
ATOM 3848 O O . THR A 1 479 ? 32.363 16.730 -43.809 1.00 90.81 479 THR A O 1
ATOM 3851 N N . PRO A 1 480 ? 30.234 16.252 -44.433 1.00 87.75 480 PRO A N 1
ATOM 3852 C CA . PRO A 1 480 ? 30.339 16.858 -45.754 1.00 87.75 480 PRO A CA 1
ATOM 3853 C C . PRO A 1 480 ? 30.612 18.364 -45.667 1.00 87.75 480 PRO A C 1
ATOM 3855 O O . PRO A 1 480 ? 30.152 19.039 -44.742 1.00 87.75 480 PRO A O 1
ATOM 3858 N N . ASP A 1 481 ? 31.355 18.877 -46.651 1.00 81.38 481 ASP A N 1
ATOM 3859 C CA . ASP A 1 481 ? 31.652 20.306 -46.793 1.00 81.38 481 ASP A CA 1
ATOM 3860 C C . ASP A 1 481 ? 30.464 21.124 -47.310 1.00 81.38 481 ASP A C 1
ATOM 3862 O O . ASP A 1 481 ? 29.678 20.659 -48.172 1.00 81.38 481 ASP A O 1
#

pLDDT: mean 92.02, std 7.57, range [33.25, 98.62]

Secondary structure (DSSP, 8-state):
--GGGT--HHHHHHHHHHHHTT-TTT--HHHHHHHHHHTT--EEEEEEEEE-SSS-EEEEEEEETTEEEEEESS-GGG-HHHHHHHHHHHHHHHHHHHTT----TTS-HHHHHHHHHHTT--GGGGGGS-HHHHHHHHGGGHHHHS-HHHHHHIIIIITTS-TTTGGGHHHHHHHHHHHHTT-HHHHHHHHHHHHHHHHHHHH-GGGTT--HHHHHHHHHHHHHHHHHHHHTTT-SB--GGGG-HHHHHHH-HHHHHHHHHHHHIIIIISS-GGG---SS---HHHHHTT--SGGG-TTHHHHHHHHHHHHHHHHHHHSTT----SSPPPP-HHHHHHHHHHHHHHHHHHHHHHHHHHHHHHTTPPP--BTTB-SHHHHHHHHHHHIIIIIHHHHHHTT-EEE-PPPPBTTTTEEEEEEEETTEEEEEEEES-S---HHHHHHHHTT-SEEEESS---SHHHHSTT--SEEEEGGGPPPP-

Sequence (481 aa):
MSVETRTNKHIRATWDRFNGSGQMSTVTIDEVKNFAEQCGLVIESVEEVEFGSNPRIKAIQLKTDLGTALYPRKKLNEIEIYNHNIEPNQNYANFWKSVDWFSPPYITNGAISDAINNAGINAREHSHWNKRGLQSRFEPHLSSIYTLGNIIPITVQTLTESEAISKHLPIIKESILAFYSGMKVVAVAALIPIIEDILGSIIGEDSSGLDIMTKVNKSIDLACDGVTKLHINHSDWIPPEYIENSVLKVMNTRIFTLETIRYWLLNSFYEKTDNYDKHSGFNRHFFAHAKSDIWQNEHNFFRAMGLIQALAFIECFAVAESKVSIFPPEPDERAESFRLEVFACMNTQLFKKRILNQLQIDNNLPFNPTASDDGWLLRASKLSEKMNLEIIPNLRDKGWLCHSFTDPVKEGEYITVKASKGDREIKISLLYTCATGNDIYKELDKSCDFILYQGAYYHQESYAFGVMASVLPLNAWITPD

Radius of gyration: 32.14 Å; chains: 1; bounding box: 71×53×95 Å

Foldseek 3Di:
DDLVVQDDPLLVVLLCVCVVVVNLQPDDQVNSVVSSVVSVWAWPDWDWDWFFDPPTFIWIWTQTPSFIETRTNDDQVRPPLLVVQLVVLVLLLVLQVLLLHFDFFQFDPVQVVVLCVQLVHDSNPNVVDDSQSSNVSNLVSLCSRQDLQQLLQCLQPQQCLFPLRVVVSVLLLVLLLCCLLLVLLVSLLSLLVSLQSSLLVLQPPVSPPDDSLRSLVLLLVLLLVLVLCRRGVNTSYYPVVCSPLSSCCRRPVLSVRSVSLSCSCDQEADDDPVNHDHQQCNHSCCSVVVVDLSVLDSSSSSVSSSSSSVSSSSSVRNPPPRPRDSHRDDDDPSSVVSVVSSVCSNVVSVVVLVVVLVVCLQVVHDDDDDSRGPCLVVLQVVQVVCCVPQVVVLCVVVVWAKDDWDRFDSQQGKTKIWTDDVPDIAIEIEGAGLPTACVVLVVCLVGHQEYEYGYDPDPSCVRPPPRPHHYYYSVPDRHDD